Protein AF-0000000072295426 (afdb_homodimer)

Organism: Botryotinia fuckeliana (strain B05.10) (NCBI:txid332648)

Structure (mmCIF, N/CA/C/O backbone):
data_AF-0000000072295426-model_v1
#
loop_
_entity.id
_entity.type
_entity.pdbx_description
1 polymer 'Rna-metabolising metallo-beta-lactamase protein'
#
loop_
_atom_site.group_PDB
_atom_site.id
_atom_site.type_symbol
_atom_site.label_atom_id
_atom_site.label_alt_id
_atom_site.label_comp_id
_atom_site.label_asym_id
_atom_site.label_entity_id
_atom_site.label_seq_id
_atom_site.pdbx_PDB_ins_code
_atom_site.Cartn_x
_atom_site.Cartn_y
_atom_site.Cartn_z
_atom_site.occupancy
_atom_site.B_iso_or_equiv
_atom_site.auth_seq_id
_atom_site.auth_comp_id
_atom_site.auth_asym_id
_atom_site.auth_atom_id
_atom_site.pdbx_PDB_model_num
ATOM 1 N N . MET A 1 1 ? -19.328 22.375 53.656 1 20.19 1 MET A N 1
ATOM 2 C CA . MET A 1 1 ? -20.25 22.312 52.531 1 20.19 1 MET A CA 1
ATOM 3 C C . MET A 1 1 ? -19.656 21.5 51.375 1 20.19 1 MET A C 1
ATOM 5 O O . MET A 1 1 ? -18.609 21.875 50.812 1 20.19 1 MET A O 1
ATOM 9 N N . ALA A 1 2 ? -19.75 20.25 51.375 1 24.17 2 ALA A N 1
ATOM 10 C CA . ALA A 1 2 ? -18.891 19.297 50.719 1 24.17 2 ALA A CA 1
ATOM 11 C C . ALA A 1 2 ? -19.047 19.391 49.188 1 24.17 2 ALA A C 1
ATOM 13 O O . ALA A 1 2 ? -20.172 19.453 48.688 1 24.17 2 ALA A O 1
ATOM 14 N N . GLY A 1 3 ? -18.281 20.031 48.562 1 25.38 3 GLY A N 1
ATOM 15 C CA . GLY A 1 3 ? -18.375 20.531 47.188 1 25.38 3 GLY A CA 1
ATOM 16 C C . GLY A 1 3 ? -18.688 19.438 46.188 1 25.38 3 GLY A C 1
ATOM 17 O O . GLY A 1 3 ? -18.312 18.281 46.375 1 25.38 3 GLY A O 1
ATOM 18 N N . VAL A 1 4 ? -19.906 19.406 45.562 1 31.36 4 VAL A N 1
ATOM 19 C CA . VAL A 1 4 ? -20.531 18.5 44.594 1 31.36 4 VAL A CA 1
ATOM 20 C C . VAL A 1 4 ? -19.531 18.125 43.5 1 31.36 4 VAL A C 1
ATOM 22 O O . VAL A 1 4 ? -18.875 19 42.938 1 31.36 4 VAL A O 1
ATOM 25 N N . PRO A 1 5 ? -18.953 17 43.562 1 29.91 5 PRO A N 1
ATOM 26 C CA . PRO A 1 5 ? -17.844 16.609 42.719 1 29.91 5 PRO A CA 1
ATOM 27 C C . PRO A 1 5 ? -18.125 16.859 41.219 1 29.91 5 PRO A C 1
ATOM 29 O O . PRO A 1 5 ? -19.266 16.672 40.781 1 29.91 5 PRO A O 1
ATOM 32 N N . PHE A 1 6 ? -17.844 18.062 40.688 1 27.81 6 PHE A N 1
ATOM 33 C CA . PHE A 1 6 ? -18.062 18.578 39.344 1 27.81 6 PHE A CA 1
ATOM 34 C C . PHE A 1 6 ? -17.266 17.766 38.312 1 27.81 6 PHE A C 1
ATOM 36 O O . PHE A 1 6 ? -16.047 17.594 38.438 1 27.81 6 PHE A O 1
ATOM 43 N N . ASN A 1 7 ? -17.719 16.672 37.906 1 28.7 7 ASN A N 1
ATOM 44 C CA . ASN A 1 7 ? -17.016 15.977 36.812 1 28.7 7 ASN A CA 1
ATOM 45 C C . ASN A 1 7 ? -16.969 16.828 35.531 1 28.7 7 ASN A C 1
ATOM 47 O O . ASN A 1 7 ? -18 17.344 35.094 1 28.7 7 ASN A O 1
ATOM 51 N N . SER A 1 8 ? -15.961 17.594 35.312 1 30.64 8 SER A N 1
ATOM 52 C CA . SER A 1 8 ? -15.82 18.688 34.344 1 30.64 8 SER A CA 1
ATOM 53 C C . SER A 1 8 ? -16.469 18.328 33 1 30.64 8 SER A C 1
ATOM 55 O O . SER A 1 8 ? -16.859 19.219 32.25 1 30.64 8 SER A O 1
ATOM 57 N N . TYR A 1 9 ? -16.016 17.125 32.531 1 29.06 9 TYR A N 1
ATOM 58 C CA . TYR A 1 9 ? -16.438 17.016 31.141 1 29.06 9 TYR A CA 1
ATOM 59 C C . TYR A 1 9 ? -17.938 16.828 31.047 1 29.06 9 TYR A C 1
ATOM 61 O O . TYR A 1 9 ? -18.562 17.203 30.047 1 29.06 9 TYR A O 1
ATOM 69 N N . HIS A 1 10 ? -18.453 15.719 31.906 1 29.17 10 HIS A N 1
ATOM 70 C CA . HIS A 1 10 ? -19.859 15.367 31.891 1 29.17 10 HIS A CA 1
ATOM 71 C C . HIS A 1 10 ? -20.672 16.25 32.812 1 29.17 10 HIS A C 1
ATOM 73 O O . HIS A 1 10 ? -20.156 16.719 33.844 1 29.17 10 HIS A O 1
ATOM 79 N N . GLY A 1 11 ? -21.234 17.156 32.469 1 29.47 11 GLY A N 1
ATOM 80 C CA . GLY A 1 11 ? -22.156 17.953 33.25 1 29.47 11 GLY A CA 1
ATOM 81 C C . GLY A 1 11 ? -22.781 17.188 34.406 1 29.47 11 GLY A C 1
ATOM 82 O O . GLY A 1 11 ? -22.469 16.016 34.594 1 29.47 11 GLY A O 1
ATOM 83 N N . PRO A 1 12 ? -23.531 17.688 35.344 1 27.86 12 PRO A N 1
ATOM 84 C CA . PRO A 1 12 ? -24.141 17.078 36.5 1 27.86 12 PRO A CA 1
ATOM 85 C C . PRO A 1 12 ? -25.031 15.883 36.156 1 27.86 12 PRO A C 1
ATOM 87 O O . PRO A 1 12 ? -25.875 15.977 35.25 1 27.86 12 PRO A O 1
ATOM 90 N N . ASP A 1 13 ? -24.562 14.617 36.031 1 26.81 13 ASP A N 1
ATOM 91 C CA . ASP A 1 13 ? -25.266 13.383 35.719 1 26.81 13 ASP A CA 1
ATOM 92 C C . ASP A 1 13 ? -26.5 13.203 36.594 1 26.81 13 ASP A C 1
ATOM 94 O O . ASP A 1 13 ? -26.391 12.734 37.719 1 26.81 13 ASP A O 1
ATOM 98 N N . SER A 1 14 ? -27.391 14.07 36.719 1 29.09 14 SER A N 1
ATOM 99 C CA . SER A 1 14 ? -28.516 13.906 37.625 1 29.09 14 SER A CA 1
ATOM 100 C C . SER A 1 14 ? -29.281 12.617 37.312 1 29.09 14 SER A C 1
ATOM 102 O O . SER A 1 14 ? -30.406 12.43 37.781 1 29.09 14 SER A O 1
ATOM 104 N N . GLY A 1 15 ? -29.094 11.922 36.188 1 30.8 15 GLY A N 1
ATOM 105 C CA . GLY A 1 15 ? -30.266 11.086 35.969 1 30.8 15 GLY A CA 1
ATOM 106 C C . GLY A 1 15 ? -30.359 9.922 36.938 1 30.8 15 GLY A C 1
ATOM 107 O O . GLY A 1 15 ? -29.422 9.641 37.656 1 30.8 15 GLY A O 1
ATOM 108 N N . PRO A 1 16 ? -31.516 9.305 37.312 1 25.97 16 PRO A N 1
ATOM 109 C CA . PRO A 1 16 ? -31.828 8.359 38.375 1 25.97 16 PRO A CA 1
ATOM 110 C C . PRO A 1 16 ? -30.969 7.094 38.344 1 25.97 16 PRO A C 1
ATOM 112 O O . PRO A 1 16 ? -30.422 6.766 37.281 1 25.97 16 PRO A O 1
ATOM 115 N N . LEU A 1 17 ? -30.484 6.621 39.438 1 28.27 17 LEU A N 1
ATOM 116 C CA . LEU A 1 17 ? -29.594 5.488 39.719 1 28.27 17 LEU A CA 1
ATOM 117 C C . LEU A 1 17 ? -30.156 4.207 39.125 1 28.27 17 LEU A C 1
ATOM 119 O O . LEU A 1 17 ? -31.359 3.965 39.188 1 28.27 17 LEU A O 1
ATOM 123 N N . PRO A 1 18 ? -29.641 3.641 38.062 1 25.14 18 PRO A N 1
ATOM 124 C CA . PRO A 1 18 ? -30.359 2.453 37.594 1 25.14 18 PRO A CA 1
ATOM 125 C C . PRO A 1 18 ? -30.547 1.413 38.688 1 25.14 18 PRO A C 1
ATOM 127 O O . PRO A 1 18 ? -29.734 1.346 39.625 1 25.14 18 PRO A O 1
ATOM 130 N N . PRO A 1 19 ? -31.609 0.713 38.938 1 22.45 19 PRO A N 1
ATOM 131 C CA . PRO A 1 19 ? -32 -0.078 40.094 1 22.45 19 PRO A CA 1
ATOM 132 C C . PRO A 1 19 ? -30.953 -1.106 40.5 1 22.45 19 PRO A C 1
ATOM 134 O O . PRO A 1 19 ? -30.562 -1.168 41.688 1 22.45 19 PRO A O 1
ATOM 137 N N . GLY A 1 20 ? -30.984 -2.307 39.906 1 22.02 20 GLY A N 1
ATOM 138 C CA . GLY A 1 20 ? -30.828 -3.619 40.5 1 22.02 20 GLY A CA 1
ATOM 139 C C . GLY A 1 20 ? -29.375 -4.016 40.75 1 22.02 20 GLY A C 1
ATOM 140 O O . GLY A 1 20 ? -28.844 -4.871 40.031 1 22.02 20 GLY A O 1
ATOM 141 N N . VAL A 1 21 ? -28.484 -3.18 41.031 1 24.66 21 VAL A N 1
ATOM 142 C CA . VAL A 1 21 ? -27.125 -3.717 41.062 1 24.66 21 VAL A CA 1
ATOM 143 C C . VAL A 1 21 ? -26.953 -4.609 42.281 1 24.66 21 VAL A C 1
ATOM 145 O O . VAL A 1 21 ? -26.547 -4.141 43.344 1 24.66 21 VAL A O 1
ATOM 148 N N . GLY A 1 22 ? -27.953 -5.465 42.531 1 21.19 22 GLY A N 1
ATOM 149 C CA . GLY A 1 22 ? -27.734 -6.137 43.812 1 21.19 22 GLY A CA 1
ATOM 150 C C . GLY A 1 22 ? -26.469 -6.977 43.844 1 21.19 22 GLY A C 1
ATOM 151 O O . GLY A 1 22 ? -26.219 -7.738 42.906 1 21.19 22 GLY A O 1
ATOM 152 N N . MET A 1 23 ? -25.484 -6.578 44.5 1 22.62 23 MET A N 1
ATOM 153 C CA . MET A 1 23 ? -24.172 -7.184 44.688 1 22.62 23 MET A CA 1
ATOM 154 C C . MET A 1 23 ? -24.297 -8.484 45.5 1 22.62 23 MET A C 1
ATOM 156 O O . MET A 1 23 ? -24.391 -8.469 46.719 1 22.62 23 MET A O 1
ATOM 160 N N . ALA A 1 24 ? -25.078 -9.547 45.219 1 19.69 24 ALA A N 1
ATOM 161 C CA . ALA A 1 24 ? -25.109 -10.57 46.281 1 19.69 24 ALA A CA 1
ATOM 162 C C . ALA A 1 24 ? -23.75 -11.234 46.438 1 19.69 24 ALA A C 1
ATOM 164 O O . ALA A 1 24 ? -23.156 -11.695 45.438 1 19.69 24 ALA A O 1
ATOM 165 N N . PHE A 1 25 ? -22.906 -10.859 47.375 1 21.92 25 PHE A N 1
ATOM 166 C CA . PHE A 1 25 ? -21.609 -11.352 47.812 1 21.92 25 PHE A CA 1
ATOM 167 C C . PHE A 1 25 ? -21.703 -12.797 48.312 1 21.92 25 PHE A C 1
ATOM 169 O O . PHE A 1 25 ? -21.922 -13.047 49.5 1 21.92 25 PHE A O 1
ATOM 176 N N . PRO A 1 26 ? -22.344 -13.805 47.625 1 19.75 26 PRO A N 1
ATOM 177 C CA . PRO A 1 26 ? -22.484 -14.961 48.5 1 19.75 26 PRO A CA 1
ATOM 178 C C . PRO A 1 26 ? -21.141 -15.531 48.938 1 19.75 26 PRO A C 1
ATOM 180 O O . PRO A 1 26 ? -20.125 -15.32 48.281 1 19.75 26 PRO A O 1
ATOM 183 N N . GLY A 1 27 ? -20.922 -16.188 50.188 1 21.28 27 GLY A N 1
ATOM 184 C CA . GLY A 1 27 ? -20.047 -16.781 51.188 1 21.28 27 GLY A CA 1
ATOM 185 C C . GLY A 1 27 ? -19.312 -18 50.656 1 21.28 27 GLY A C 1
ATOM 186 O O . GLY A 1 27 ? -18.562 -18.641 51.406 1 21.28 27 GLY A O 1
ATOM 187 N N . SER A 1 28 ? -19.531 -18.766 49.469 1 21.31 28 SER A N 1
ATOM 188 C CA . SER A 1 28 ? -19.484 -20.219 49.688 1 21.31 28 SER A CA 1
ATOM 189 C C . SER A 1 28 ? -18.047 -20.703 49.875 1 21.31 28 SER A C 1
ATOM 191 O O . SER A 1 28 ? -17.125 -20.109 49.312 1 21.31 28 SER A O 1
ATOM 193 N N . PRO A 1 29 ? -17.734 -21.812 50.719 1 20.64 29 PRO A N 1
ATOM 194 C CA . PRO A 1 29 ? -16.672 -22.562 51.406 1 20.64 29 PRO A CA 1
ATOM 195 C C . PRO A 1 29 ? -15.758 -23.312 50.438 1 20.64 29 PRO A C 1
ATOM 197 O O . PRO A 1 29 ? -14.945 -24.141 50.875 1 20.64 29 PRO A O 1
ATOM 200 N N . PHE A 1 30 ? -15.633 -23.062 49.062 1 21.58 30 PHE A N 1
ATOM 201 C CA . PHE A 1 30 ? -15.281 -24.25 48.281 1 21.58 30 PHE A CA 1
ATOM 202 C C . PHE A 1 30 ? -13.898 -24.75 48.688 1 21.58 30 PHE A C 1
ATOM 204 O O . PHE A 1 30 ? -12.953 -23.969 48.781 1 21.58 30 PHE A O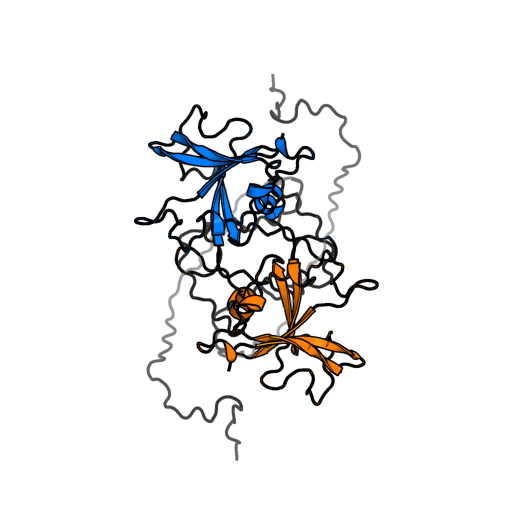 1
ATOM 211 N N . PRO A 1 31 ? -13.758 -25.953 49.219 1 21.09 31 PRO A N 1
ATOM 212 C CA . PRO A 1 31 ? -12.633 -26.688 49.812 1 21.09 31 PRO A CA 1
ATOM 213 C C . PRO A 1 31 ? -11.531 -26.984 48.812 1 21.09 31 PRO A C 1
ATOM 215 O O . PRO A 1 31 ? -11.766 -27.656 47.781 1 21.09 31 PRO A O 1
ATOM 218 N N . MET A 1 32 ? -10.812 -26.047 48.219 1 19.94 32 MET A N 1
ATOM 219 C CA . MET A 1 32 ? -9.867 -26.328 47.156 1 19.94 32 MET A CA 1
ATOM 220 C C . MET A 1 32 ? -8.828 -27.359 47.594 1 19.94 32 MET A C 1
ATOM 222 O O . MET A 1 32 ? -7.91 -27.031 48.344 1 19.94 32 MET A O 1
ATOM 226 N N . GLY A 1 33 ? -9.188 -28.5 47.938 1 20.48 33 GLY A N 1
ATOM 227 C CA . GLY A 1 33 ? -8.25 -29.516 48.406 1 20.48 33 GLY A CA 1
ATOM 228 C C . GLY A 1 33 ? -7.242 -29.922 47.375 1 20.48 33 GLY A C 1
ATOM 229 O O . GLY A 1 33 ? -7.605 -30.516 46.344 1 20.48 33 GLY A O 1
ATOM 230 N N . TYR A 1 34 ? -6.418 -29.078 46.875 1 18.28 34 TYR A N 1
ATOM 231 C CA . TYR A 1 34 ? -5.426 -29.5 45.906 1 18.28 34 TYR A CA 1
ATOM 232 C C . TYR A 1 34 ? -4.531 -30.594 46.438 1 18.28 34 TYR A C 1
ATOM 234 O O . TYR A 1 34 ? -3.844 -30.406 47.469 1 18.28 34 TYR A O 1
ATOM 242 N N . ALA A 1 35 ? -4.922 -31.797 46.281 1 18.92 35 ALA A N 1
ATOM 243 C CA . ALA A 1 35 ? -4.211 -33 46.719 1 18.92 35 ALA A CA 1
ATOM 244 C C . ALA A 1 35 ? -2.852 -33.094 46.031 1 18.92 35 ALA A C 1
ATOM 246 O O . ALA A 1 35 ? -2.703 -32.719 44.875 1 18.92 35 ALA A O 1
ATOM 247 N N . GLN A 1 36 ? -1.695 -33.344 46.656 1 20.56 36 GLN A N 1
ATOM 248 C CA . GLN A 1 36 ? -0.247 -33.5 46.562 1 20.56 36 GLN A CA 1
ATOM 249 C C . GLN A 1 36 ? 0.131 -34.656 45.625 1 20.56 36 GLN A C 1
ATOM 251 O O . GLN A 1 36 ? 0.217 -35.812 46.031 1 20.56 36 GLN A O 1
ATOM 256 N N . SER A 1 37 ? -0.359 -34.656 44.312 1 20 37 SER A N 1
ATOM 257 C CA . SER A 1 37 ? 0.033 -36 43.875 1 20 37 SER A CA 1
ATOM 258 C C . SER A 1 37 ? 1.548 -36.156 43.906 1 20 37 SER A C 1
ATOM 260 O O . SER A 1 37 ? 2.291 -35.188 43.75 1 20 37 SER A O 1
ATOM 262 N N . SER A 1 38 ? 2.236 -37.25 44.219 1 19.69 38 SER A N 1
ATOM 263 C CA . SER A 1 38 ? 3.484 -37.906 44.625 1 19.69 38 SER A CA 1
ATOM 264 C C . SER A 1 38 ? 4.488 -37.906 43.469 1 19.69 38 SER A C 1
ATOM 266 O O . SER A 1 38 ? 5.695 -38.031 43.688 1 19.69 38 SER A O 1
ATOM 268 N N . TYR A 1 39 ? 4 -38.188 42.156 1 20.19 39 TYR A N 1
ATOM 269 C CA . TYR A 1 39 ? 4.852 -39.125 41.469 1 20.19 39 TYR A CA 1
ATOM 270 C C . TYR A 1 39 ? 6.191 -38.5 41.094 1 20.19 39 TYR A C 1
ATOM 272 O O . TYR A 1 39 ? 6.32 -37.281 41.062 1 20.19 39 TYR A O 1
ATOM 280 N N . GLY A 1 40 ? 7.238 -39.281 40.625 1 20.31 40 GLY A N 1
ATOM 281 C CA . GLY A 1 40 ? 8.664 -39.469 40.406 1 20.31 40 GLY A CA 1
ATOM 282 C C . GLY A 1 40 ? 9.219 -38.625 39.281 1 20.31 40 GLY A C 1
ATOM 283 O O . GLY A 1 40 ? 8.617 -38.531 38.188 1 20.31 40 GLY A O 1
ATOM 284 N N . TYR A 1 41 ? 9.938 -37.5 39.469 1 21 41 TYR A N 1
ATOM 285 C CA . TYR A 1 41 ? 10.375 -36.312 38.75 1 21 41 TYR A CA 1
ATOM 286 C C . TYR A 1 41 ? 11.406 -36.656 37.688 1 21 41 TYR A C 1
ATOM 288 O O . TYR A 1 41 ? 12.562 -36.969 38 1 21 41 TYR A O 1
ATOM 296 N N . PRO A 1 42 ? 10.906 -37.5 36.688 1 20.44 42 PRO A N 1
ATOM 297 C CA . PRO A 1 42 ? 12.008 -37.969 35.844 1 20.44 42 PRO A CA 1
ATOM 298 C C . PRO A 1 42 ? 12.836 -36.844 35.25 1 20.44 42 PRO A C 1
ATOM 300 O O . PRO A 1 42 ? 12.336 -35.719 35.125 1 20.44 42 PRO A O 1
ATOM 303 N N . ASP A 1 43 ? 14.164 -36.906 35.062 1 21.11 43 ASP A N 1
ATOM 304 C CA . ASP A 1 43 ? 15.336 -36.094 34.75 1 21.11 43 ASP A CA 1
ATOM 305 C C . ASP A 1 43 ? 15.219 -35.469 33.375 1 21.11 43 ASP A C 1
ATOM 307 O O . ASP A 1 43 ? 15.383 -36.125 32.375 1 21.11 43 ASP A O 1
ATOM 311 N N . PHE A 1 44 ? 14.078 -34.812 33.031 1 19.5 44 PHE A N 1
ATOM 312 C CA . PHE A 1 44 ? 13.812 -34.406 31.656 1 19.5 44 PHE A CA 1
ATOM 313 C C . PHE A 1 44 ? 14.883 -33.469 31.141 1 19.5 44 PHE A C 1
ATOM 315 O O . PHE A 1 44 ? 15.031 -32.344 31.641 1 19.5 44 PHE A O 1
ATOM 322 N N . TYR A 1 45 ? 15.922 -33.906 30.469 1 20.19 45 TYR A N 1
ATOM 323 C CA . TYR A 1 45 ? 17.203 -33.469 29.906 1 20.19 45 TYR A CA 1
ATOM 324 C C . TYR A 1 45 ? 17.031 -32.188 29.109 1 20.19 45 TYR A C 1
ATOM 326 O O . TYR A 1 45 ? 15.914 -31.812 28.75 1 20.19 45 TYR A O 1
ATOM 334 N N . SER A 1 46 ? 18.156 -31.594 28.297 1 21.19 46 SER A N 1
ATOM 335 C CA . SER A 1 46 ? 18.969 -30.453 27.891 1 21.19 46 SER A CA 1
ATOM 336 C C . SER A 1 46 ? 18.391 -29.781 26.656 1 21.19 46 SER A C 1
ATOM 338 O O . SER A 1 46 ? 18.875 -29.984 25.547 1 21.19 46 SER A O 1
ATOM 340 N N . ALA A 1 47 ? 17.172 -29.891 26.297 1 22.36 47 ALA A N 1
ATOM 341 C CA . ALA A 1 47 ? 16.875 -29.547 24.906 1 22.36 47 ALA A CA 1
ATOM 342 C C . ALA A 1 47 ? 17.141 -28.078 24.625 1 22.36 47 ALA A C 1
ATOM 344 O O . ALA A 1 47 ? 16.922 -27.219 25.484 1 22.36 47 ALA A O 1
ATOM 345 N N . GLY A 1 48 ? 17.891 -27.75 23.578 1 22.08 48 GLY A N 1
ATOM 346 C CA . GLY A 1 48 ? 18.516 -26.562 22.984 1 22.08 48 GLY A CA 1
ATOM 347 C C . GLY A 1 48 ? 17.547 -25.422 22.781 1 22.08 48 GLY A C 1
ATOM 348 O O . GLY A 1 48 ? 16.422 -25.609 22.297 1 22.08 48 GLY A O 1
ATOM 349 N N . TYR A 1 49 ? 17.5 -24.406 23.641 1 23.83 49 TYR A N 1
ATOM 350 C CA . TYR A 1 49 ? 16.703 -23.188 23.734 1 23.83 49 TYR A CA 1
ATOM 351 C C . TYR A 1 49 ? 16.781 -22.391 22.438 1 23.83 49 TYR A C 1
ATOM 353 O O . TYR A 1 49 ? 17.797 -21.719 22.188 1 23.83 49 TYR A O 1
ATOM 361 N N . GLY A 1 50 ? 16.5 -23 21.297 1 23.92 50 GLY A N 1
ATOM 362 C CA . GLY A 1 50 ? 16.469 -22.234 20.062 1 23.92 50 GLY A CA 1
ATOM 363 C C . GLY A 1 50 ? 15.773 -20.891 20.203 1 23.92 50 GLY A C 1
ATOM 364 O O . GLY A 1 50 ? 14.961 -20.703 21.109 1 23.92 50 GLY A O 1
ATOM 365 N N . GLN A 1 51 ? 16.469 -19.859 19.719 1 25.06 51 GLN A N 1
ATOM 366 C CA . GLN A 1 51 ? 16.125 -18.438 19.844 1 25.06 51 GLN A CA 1
ATOM 367 C C . GLN A 1 51 ? 14.641 -18.203 19.547 1 25.06 51 GLN A C 1
ATOM 369 O O . GLN A 1 51 ? 14.102 -18.766 18.594 1 25.06 51 GLN A O 1
ATOM 374 N N . PRO A 1 52 ? 13.859 -17.766 20.547 1 25.64 52 PRO A N 1
ATOM 375 C CA . PRO A 1 52 ? 12.406 -17.609 20.406 1 25.64 52 PRO A CA 1
ATOM 376 C C . PRO A 1 52 ? 12.016 -16.75 19.219 1 25.64 52 PRO A C 1
ATOM 378 O O . PRO A 1 52 ? 12.43 -15.586 19.125 1 25.64 52 PRO A O 1
ATOM 381 N N . GLY A 1 53 ? 12.172 -17.203 18.016 1 25.12 53 GLY A N 1
ATOM 382 C CA . GLY A 1 53 ? 11.539 -16.547 16.875 1 25.12 53 GLY A CA 1
ATOM 383 C C . GLY A 1 53 ? 10.203 -15.914 17.219 1 25.12 53 GLY A C 1
ATOM 384 O O . GLY A 1 53 ? 9.391 -16.516 17.922 1 25.12 53 GLY A O 1
ATOM 385 N N . PHE A 1 54 ? 10.273 -14.641 17.422 1 24.7 54 PHE A N 1
ATOM 386 C CA . PHE A 1 54 ? 8.984 -14.023 17.703 1 24.7 54 PHE A CA 1
ATOM 387 C C . PHE A 1 54 ? 7.891 -14.586 16.812 1 24.7 54 PHE A C 1
ATOM 389 O O . PHE A 1 54 ? 7.711 -14.125 15.68 1 24.7 54 PHE A O 1
ATOM 396 N N . ALA A 1 55 ? 7.793 -15.812 16.703 1 25.25 55 ALA A N 1
ATOM 397 C CA . ALA A 1 55 ? 6.539 -16.406 16.25 1 25.25 55 ALA A CA 1
ATOM 398 C C . ALA A 1 55 ? 5.348 -15.812 16.984 1 25.25 55 ALA A C 1
ATOM 400 O O . ALA A 1 55 ? 5.254 -15.93 18.219 1 25.25 55 ALA A O 1
ATOM 401 N N . ALA A 1 56 ? 4.871 -14.656 16.547 1 25.59 56 ALA A N 1
ATOM 402 C CA . ALA A 1 56 ? 3.588 -14.422 17.219 1 25.59 56 ALA A CA 1
ATOM 403 C C . ALA A 1 56 ? 2.898 -15.742 17.547 1 25.59 56 ALA A C 1
ATOM 405 O O . ALA A 1 56 ? 3.051 -16.734 16.828 1 25.59 56 ALA A O 1
ATOM 406 N N . PRO A 1 57 ? 2.697 -16.094 18.703 1 26.56 57 PRO A N 1
ATOM 407 C CA . PRO A 1 57 ? 1.918 -17.328 18.859 1 26.56 57 PRO A CA 1
ATOM 408 C C . PRO A 1 57 ? 0.891 -17.516 17.75 1 26.56 57 PRO A C 1
ATOM 410 O O . PRO A 1 57 ? 0.418 -16.547 17.172 1 26.56 57 PRO A O 1
ATOM 413 N N . PRO A 1 58 ? 0.944 -18.641 17.016 1 27.31 58 PRO A N 1
ATOM 414 C CA . PRO A 1 58 ? -0.183 -18.938 16.141 1 27.31 58 PRO A CA 1
ATOM 415 C C . PRO A 1 58 ? -1.533 -18.609 16.766 1 27.31 58 PRO A C 1
ATOM 417 O O . PRO A 1 58 ? -2.064 -19.391 17.562 1 27.31 58 PRO A O 1
ATOM 420 N N . TYR A 1 59 ? -1.74 -17.516 17.406 1 27.34 59 TYR A N 1
ATOM 421 C CA . TYR A 1 59 ? -3.16 -17.516 17.734 1 27.34 59 TYR A CA 1
ATOM 422 C C . TYR A 1 59 ? -3.98 -18.109 16.594 1 27.34 59 TYR A C 1
ATOM 424 O O . TYR A 1 59 ? -3.729 -17.828 15.43 1 27.34 59 TYR A O 1
ATOM 432 N N . PRO A 1 60 ? -4.387 -19.328 16.766 1 27.14 60 PRO A N 1
ATOM 433 C CA . PRO A 1 60 ? -5.309 -19.875 15.773 1 27.14 60 PRO A CA 1
ATOM 434 C C . PRO A 1 60 ? -6.266 -18.828 15.211 1 27.14 60 PRO A C 1
ATOM 436 O O . PRO A 1 60 ? -6.973 -18.172 15.977 1 27.14 60 PRO A O 1
ATOM 439 N N . PHE A 1 61 ? -5.895 -18 14.328 1 28.53 61 PHE A N 1
ATOM 440 C CA . PHE A 1 61 ? -6.867 -17.188 13.609 1 28.53 61 PHE A CA 1
ATOM 441 C C . PHE A 1 61 ? -8.133 -17.984 13.32 1 28.53 61 PHE A C 1
ATOM 443 O O . PHE A 1 61 ? -8.219 -18.688 12.305 1 28.53 61 PHE A O 1
ATOM 450 N N . SER A 1 62 ? -8.633 -18.766 14.258 1 28.44 62 SER A N 1
ATOM 451 C CA . SER A 1 62 ? -9.938 -19.391 14.047 1 28.44 62 SER A CA 1
ATOM 452 C C . SER A 1 62 ? -10.859 -18.484 13.234 1 28.44 62 SER A C 1
ATOM 454 O O . SER A 1 62 ? -10.461 -17.391 12.828 1 28.44 62 SER A O 1
ATOM 456 N N . SER A 1 63 ? -12.266 -18.516 13.695 1 28.5 63 SER A N 1
ATOM 457 C CA . SER A 1 63 ? -13.414 -17.875 13.062 1 28.5 63 SER A CA 1
ATOM 458 C C . SER A 1 63 ? -13.25 -16.344 13.031 1 28.5 63 SER A C 1
ATOM 460 O O . SER A 1 63 ? -13.117 -15.719 14.078 1 28.5 63 SER A O 1
ATOM 462 N N . THR A 1 64 ? -12.508 -15.891 12.133 1 32.97 64 THR A N 1
ATOM 463 C CA . THR A 1 64 ? -12.438 -14.438 11.984 1 32.97 64 THR A CA 1
ATOM 464 C C . THR A 1 64 ? -13.789 -13.805 12.281 1 32.97 64 THR A C 1
ATOM 466 O O . THR A 1 64 ? -14.742 -13.984 11.523 1 32.97 64 THR A O 1
ATOM 469 N N . HIS A 1 65 ? -14.305 -13.945 13.438 1 31.97 65 HIS A N 1
ATOM 470 C CA . HIS A 1 65 ? -15.453 -13.078 13.695 1 31.97 65 HIS A CA 1
ATOM 471 C C . HIS A 1 65 ? -15.195 -11.656 13.203 1 31.97 65 HIS A C 1
ATOM 473 O O . HIS A 1 65 ? -14.062 -11.18 13.242 1 31.97 65 HIS A O 1
ATOM 479 N N . PRO A 1 66 ? -16.047 -11.227 12.352 1 35.25 66 PRO A N 1
ATOM 480 C CA . PRO A 1 66 ? -15.93 -9.805 12.008 1 35.25 66 PRO A CA 1
ATOM 481 C C . PRO A 1 66 ? -15.484 -8.938 13.18 1 35.25 66 PRO A C 1
ATOM 483 O O . PRO A 1 66 ? -16.094 -8.992 14.258 1 35.25 66 PRO A O 1
ATOM 486 N N . ALA A 1 67 ? -14.219 -8.938 13.398 1 37.06 67 ALA A N 1
ATOM 487 C CA . ALA A 1 67 ? -13.883 -8.031 14.5 1 37.06 67 ALA A CA 1
ATOM 488 C C . ALA A 1 67 ? -14.641 -6.707 14.367 1 37.06 67 ALA A C 1
ATOM 490 O O . ALA A 1 67 ? -14.852 -6.215 13.258 1 37.06 67 ALA A O 1
ATOM 491 N N . PRO A 1 68 ? -15.367 -6.293 15.406 1 37.34 68 PRO A N 1
ATOM 492 C CA . PRO A 1 68 ? -16.016 -4.984 15.367 1 37.34 68 PRO A CA 1
ATOM 493 C C . PRO A 1 68 ? -15.102 -3.877 14.867 1 37.34 68 PRO A C 1
ATOM 495 O O . PRO A 1 68 ? -13.875 -3.975 15 1 37.34 68 PRO A O 1
ATOM 498 N N . PRO A 1 69 ? -15.492 -3.115 13.906 1 37.88 69 PRO A N 1
ATOM 499 C CA . PRO A 1 69 ? -14.703 -1.967 13.453 1 37.88 69 PRO A CA 1
ATOM 500 C C . PRO A 1 69 ? -13.953 -1.28 14.594 1 37.88 69 PRO A C 1
ATOM 502 O O . PRO A 1 69 ? -14.508 -1.096 15.68 1 37.88 69 PRO A O 1
ATOM 505 N N . SER A 1 70 ? -12.781 -1.617 14.82 1 40.25 70 SER A N 1
ATOM 506 C CA . SER A 1 70 ? -12.047 -0.829 15.805 1 40.25 70 SER A CA 1
ATOM 507 C C . SER A 1 70 ? -12.414 0.648 15.719 1 40.25 70 SER A C 1
ATOM 509 O O . SER A 1 70 ? -12.477 1.216 14.625 1 40.25 70 SER A O 1
ATOM 511 N N . ALA A 1 71 ? -13.094 1.182 16.594 1 40.66 71 ALA A N 1
ATOM 512 C CA . ALA A 1 71 ? -13.469 2.59 16.703 1 40.66 71 ALA A CA 1
ATOM 513 C C . ALA A 1 71 ? -12.242 3.492 16.562 1 40.66 71 ALA A C 1
ATOM 515 O O . ALA A 1 71 ? -11.562 3.783 17.547 1 40.66 71 ALA A O 1
ATOM 516 N N . ASP A 1 72 ? -11.344 3.266 15.555 1 48.31 72 ASP A N 1
ATOM 517 C CA . ASP A 1 72 ? -10.305 4.285 15.43 1 48.31 72 ASP A CA 1
ATOM 518 C C . ASP A 1 72 ? -10.914 5.688 15.461 1 48.31 72 ASP A C 1
ATOM 520 O O . ASP A 1 72 ? -11.688 6.059 14.586 1 48.31 72 ASP A O 1
ATOM 524 N N . LYS A 1 73 ? -11.094 6.266 16.516 1 54.84 73 LYS A N 1
ATOM 525 C CA . LYS A 1 73 ? -11.609 7.609 16.75 1 54.84 73 LYS A CA 1
ATOM 526 C C . LYS A 1 73 ? -10.734 8.664 16.094 1 54.84 73 LYS A C 1
ATOM 528 O O . LYS A 1 73 ? -10.93 9.859 16.297 1 54.84 73 LYS A O 1
ATOM 533 N N . SER A 1 74 ? -9.633 8.109 15.32 1 64.62 74 SER A N 1
ATOM 534 C CA . SER A 1 74 ? -8.695 9.086 14.766 1 64.62 74 SER A CA 1
ATOM 535 C C . SER A 1 74 ? -9.305 9.828 13.586 1 64.62 74 SER A C 1
ATOM 537 O O . SER A 1 74 ? -8.812 10.883 13.188 1 64.62 74 SER A O 1
ATOM 539 N N . GLY A 1 75 ? -10.438 9.297 13.125 1 81.19 75 GLY A N 1
ATOM 540 C CA . GLY A 1 75 ? -11.016 9.906 11.938 1 81.19 75 GLY A CA 1
ATOM 541 C C . GLY A 1 75 ? -10.234 9.609 10.672 1 81.19 75 GLY A C 1
ATOM 542 O O . GLY A 1 75 ? -10.508 10.188 9.617 1 81.19 75 GLY A O 1
ATOM 543 N N . MET A 1 76 ? -9.203 8.695 10.812 1 90.06 76 MET A N 1
ATOM 544 C CA . MET A 1 76 ? -8.383 8.328 9.664 1 90.06 76 MET A CA 1
ATOM 545 C C . MET A 1 76 ? -8.602 6.871 9.281 1 90.06 76 MET A C 1
ATOM 547 O O . MET A 1 76 ? -7.902 5.984 9.781 1 90.06 76 MET A O 1
ATOM 551 N N . PRO A 1 77 ? -9.484 6.594 8.367 1 88.69 77 PRO A N 1
ATOM 552 C CA . PRO A 1 77 ? -9.836 5.211 8.031 1 88.69 77 PRO A CA 1
ATOM 553 C C . PRO A 1 77 ? -8.648 4.418 7.488 1 88.69 77 PRO A C 1
ATOM 555 O O . PRO A 1 77 ? -8.633 3.188 7.586 1 88.69 77 PRO A O 1
ATOM 558 N N . GLY A 1 78 ? -7.691 5.098 7 1 93.88 78 GLY A N 1
ATOM 559 C CA . GLY A 1 78 ? -6.57 4.457 6.328 1 93.88 78 GLY A CA 1
ATOM 560 C C . GLY A 1 78 ? -5.664 3.697 7.281 1 93.88 78 GLY A C 1
ATOM 561 O O . GLY A 1 78 ? -4.766 2.973 6.844 1 93.88 78 GLY A O 1
ATOM 562 N N . ILE A 1 79 ? -5.836 3.805 8.547 1 92.38 79 ILE A N 1
ATOM 563 C CA . ILE A 1 79 ? -5 3.076 9.492 1 92.38 79 ILE A CA 1
ATOM 564 C C . ILE A 1 79 ? -5.457 1.621 9.578 1 92.38 79 ILE A C 1
ATOM 566 O O . ILE A 1 79 ? -4.805 0.791 10.211 1 92.38 79 ILE A O 1
ATOM 570 N N . ASN A 1 80 ? -6.555 1.38 8.844 1 88.88 80 ASN A N 1
ATOM 571 C CA . ASN A 1 80 ? -7.109 0.031 8.82 1 88.88 80 ASN A CA 1
ATOM 572 C C . ASN A 1 80 ? -7.207 -0.505 7.391 1 88.88 80 ASN A C 1
ATOM 574 O O . ASN A 1 80 ? -7.355 0.267 6.441 1 88.88 80 ASN A O 1
ATOM 578 N N . VAL A 1 81 ? -7.113 -1.818 7.316 1 91.56 81 VAL A N 1
ATOM 579 C CA . VAL A 1 81 ? -7.375 -2.494 6.051 1 91.56 81 VAL A CA 1
ATOM 580 C C . VAL A 1 81 ? -8.734 -3.197 6.113 1 91.56 81 VAL A C 1
ATOM 582 O O . VAL A 1 81 ? -9.039 -3.883 7.09 1 91.56 81 VAL A O 1
ATOM 585 N N . LYS A 1 82 ? -9.523 -2.916 5.102 1 88.56 82 LYS A N 1
ATOM 586 C CA . LYS A 1 82 ? -10.812 -3.605 4.992 1 88.56 82 LYS A CA 1
ATOM 587 C C . LYS A 1 82 ? -10.672 -4.902 4.199 1 88.56 82 LYS A C 1
ATOM 589 O O . LYS A 1 82 ? -10.039 -4.926 3.145 1 88.56 82 LYS A O 1
ATOM 594 N N . ASN A 1 83 ? -11.281 -5.98 4.742 1 90.31 83 ASN A N 1
ATOM 595 C CA . ASN A 1 83 ? -11.156 -7.262 4.059 1 90.31 83 ASN A CA 1
ATOM 596 C C . ASN A 1 83 ? -12.406 -7.598 3.254 1 90.31 83 ASN A C 1
ATOM 598 O O . ASN A 1 83 ? -13.344 -6.801 3.193 1 90.31 83 ASN A O 1
ATOM 602 N N . GLN A 1 84 ? -12.383 -8.719 2.555 1 90.25 84 GLN A N 1
ATOM 603 C CA . GLN A 1 84 ? -13.422 -9.094 1.608 1 90.25 84 GLN A CA 1
ATOM 604 C C . GLN A 1 84 ? -14.727 -9.43 2.33 1 90.25 84 GLN A C 1
ATOM 606 O O . GLN A 1 84 ? -15.781 -9.531 1.702 1 90.25 84 GLN A O 1
ATOM 611 N N . PHE A 1 85 ? -14.66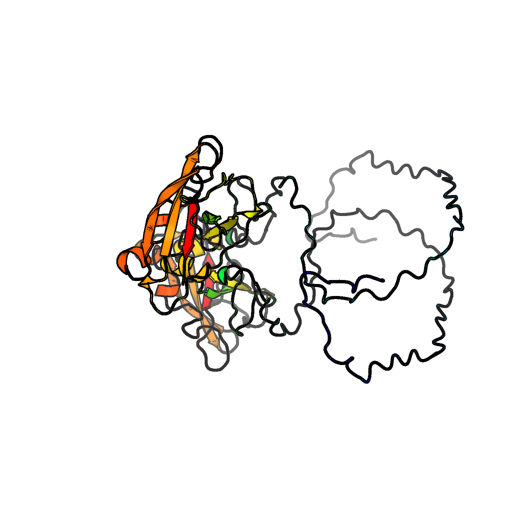4 -9.586 3.611 1 87.94 85 PHE A N 1
ATOM 612 C CA . PHE A 1 85 ? -15.859 -9.875 4.402 1 87.94 85 PHE A CA 1
ATOM 613 C C . PHE A 1 85 ? -16.406 -8.602 5.043 1 87.94 85 PHE A C 1
ATOM 615 O O . PHE A 1 8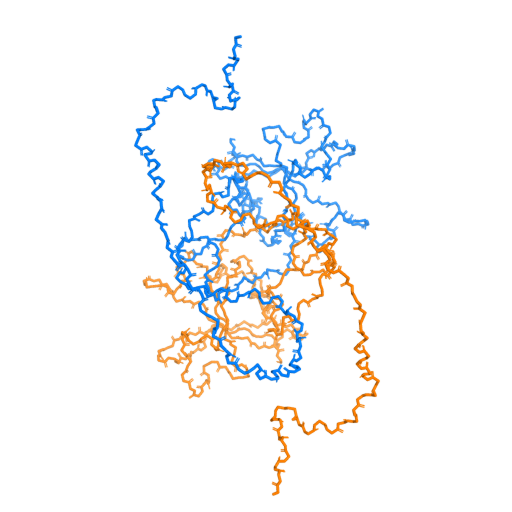5 ? -17.25 -8.672 5.941 1 87.94 85 PHE A O 1
ATOM 622 N N . ASP A 1 86 ? -15.852 -7.426 4.664 1 84.81 86 ASP A N 1
ATOM 623 C CA . ASP A 1 86 ? -16.234 -6.105 5.152 1 84.81 86 ASP A CA 1
ATOM 624 C C . ASP A 1 86 ? -15.797 -5.906 6.602 1 84.81 86 ASP A C 1
ATOM 626 O O . ASP A 1 86 ? -16.312 -5.031 7.301 1 84.81 86 ASP A O 1
ATOM 630 N N . GLY A 1 87 ? -14.883 -6.668 7.031 1 86.62 87 GLY A N 1
ATOM 631 C CA . GLY A 1 87 ? -14.25 -6.516 8.328 1 86.62 87 GLY A CA 1
ATOM 632 C C . GLY A 1 87 ? -12.914 -5.793 8.258 1 86.62 87 GLY A C 1
ATOM 633 O O . GLY A 1 87 ? -12.438 -5.465 7.172 1 86.62 87 GLY A O 1
ATOM 634 N N . ILE A 1 88 ? -12.406 -5.531 9.508 1 87 88 ILE A N 1
ATOM 635 C CA . ILE A 1 88 ? -11.117 -4.848 9.609 1 87 88 ILE A CA 1
ATOM 636 C C . ILE A 1 88 ? -10.008 -5.859 9.875 1 87 88 ILE A C 1
ATOM 638 O O . ILE A 1 88 ? -10.18 -6.777 10.688 1 87 88 ILE A O 1
ATOM 642 N N . GLY A 1 89 ? -8.852 -5.594 9.172 1 89.06 89 GLY A N 1
ATOM 643 C CA . GLY A 1 89 ? -7.707 -6.473 9.352 1 89.06 89 GLY A CA 1
ATOM 644 C C . GLY A 1 89 ? -7.633 -7.582 8.32 1 89.06 89 GLY A C 1
ATOM 645 O O . GLY A 1 89 ? -8.539 -7.727 7.496 1 89.06 89 GLY A O 1
ATOM 646 N N . LEU A 1 90 ? -6.551 -8.305 8.281 1 89.56 90 LEU A N 1
ATOM 647 C CA . LEU A 1 90 ? -6.344 -9.414 7.359 1 89.56 90 LEU A CA 1
ATOM 648 C C . LEU A 1 90 ? -6.969 -10.695 7.902 1 89.56 90 LEU A C 1
ATOM 650 O O . LEU A 1 90 ? -6.836 -11.008 9.086 1 89.56 90 LEU A O 1
ATOM 654 N N . PRO A 1 91 ? -7.715 -11.422 7.098 1 87.38 91 PRO A N 1
ATOM 655 C CA . PRO A 1 91 ? -8.18 -12.742 7.551 1 87.38 91 PRO A CA 1
ATOM 656 C C . PRO A 1 91 ? -7.027 -13.688 7.875 1 87.38 91 PRO A C 1
ATOM 658 O O . PRO A 1 91 ? -5.914 -13.508 7.375 1 87.38 91 PRO A O 1
ATOM 661 N N . PRO A 1 92 ? -7.328 -14.711 8.742 1 85.44 92 PRO A N 1
ATOM 662 C CA . PRO A 1 92 ? -6.289 -15.695 9.055 1 85.44 92 PRO A CA 1
ATOM 663 C C . PRO A 1 92 ? -5.672 -16.328 7.809 1 85.44 92 PRO A C 1
ATOM 665 O O . PRO A 1 92 ? -6.391 -16.656 6.863 1 85.44 92 PRO A O 1
ATOM 668 N N . GLY A 1 93 ? -4.324 -16.375 7.809 1 89.19 93 GLY A N 1
ATOM 669 C CA . GLY A 1 93 ? -3.609 -17.031 6.719 1 89.19 93 GLY A CA 1
ATOM 670 C C . GLY A 1 93 ? -3.146 -16.062 5.648 1 89.19 93 GLY A C 1
ATOM 671 O O . GLY A 1 93 ? -2.305 -16.406 4.812 1 89.19 93 GLY A O 1
ATOM 672 N N . TYR A 1 94 ? -3.74 -14.898 5.648 1 92.62 94 TYR A N 1
ATOM 673 C CA . TYR A 1 94 ? -3.314 -13.891 4.688 1 92.62 94 TYR A CA 1
ATOM 674 C C . TYR A 1 94 ? -2.158 -13.062 5.238 1 92.62 94 TYR A C 1
ATOM 676 O O . TYR A 1 94 ? -2.113 -12.766 6.438 1 92.62 94 TYR A O 1
ATOM 684 N N . ASN A 1 95 ? -1.232 -12.727 4.324 1 92 95 ASN A N 1
ATOM 685 C CA . ASN A 1 95 ? -0.206 -11.719 4.566 1 92 95 ASN A CA 1
ATOM 686 C C . ASN A 1 95 ? -0.449 -10.461 3.738 1 92 95 ASN A C 1
ATOM 688 O O . ASN A 1 95 ? -1.228 -10.484 2.783 1 92 95 ASN A O 1
ATOM 692 N N . TYR A 1 96 ? 0.067 -9.438 4.297 1 94.19 96 TYR A N 1
ATOM 693 C CA . TYR A 1 96 ? 0.08 -8.219 3.484 1 94.19 96 TYR A CA 1
ATOM 694 C C . TYR A 1 96 ? 1.344 -8.148 2.635 1 94.19 96 TYR A C 1
ATOM 696 O O . TYR A 1 96 ? 2.441 -8.438 3.117 1 94.19 96 TYR A O 1
ATOM 704 N N . LEU A 1 97 ? 1.258 -7.84 1.357 1 96.94 97 LEU A N 1
ATOM 705 C CA . LEU A 1 97 ? 2.412 -7.594 0.5 1 96.94 97 LEU A CA 1
ATOM 706 C C . LEU A 1 97 ? 2.658 -6.094 0.338 1 96.94 97 LEU A C 1
ATOM 708 O O . LEU A 1 97 ? 1.913 -5.414 -0.37 1 96.94 97 LEU A O 1
ATOM 712 N N . PHE A 1 98 ? 3.713 -5.641 0.899 1 96.38 98 PHE A N 1
ATOM 713 C CA . PHE A 1 98 ? 4.012 -4.215 0.887 1 96.38 98 PHE A CA 1
ATOM 714 C C . PHE A 1 98 ? 4.676 -3.811 -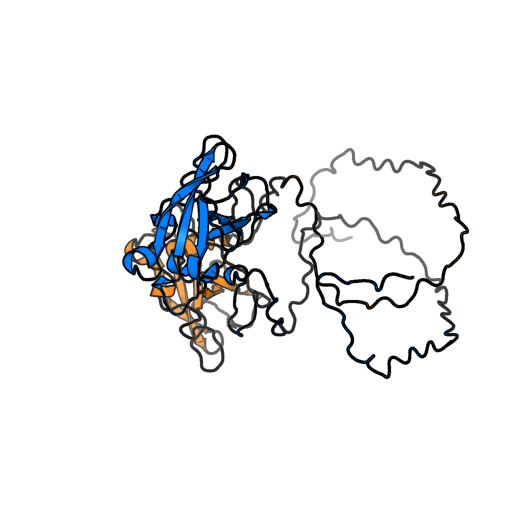0.425 1 96.38 98 PHE A C 1
ATOM 716 O O . PHE A 1 98 ? 5.512 -4.547 -0.955 1 96.38 98 PHE A O 1
ATOM 723 N N . PRO A 1 99 ? 4.258 -2.627 -0.927 1 96.69 99 PRO A N 1
ATOM 724 C CA . PRO A 1 99 ? 5.027 -2.09 -2.051 1 96.69 99 PRO A CA 1
ATOM 725 C C . PRO A 1 99 ? 6.477 -1.784 -1.682 1 96.69 99 PRO A C 1
ATOM 727 O O . PRO A 1 99 ? 6.805 -1.671 -0.498 1 96.69 99 PRO A O 1
ATOM 730 N N . PRO A 1 100 ? 7.34 -1.663 -2.678 1 95.12 100 PRO A N 1
ATOM 731 C CA . PRO A 1 100 ? 8.758 -1.464 -2.379 1 95.12 100 PRO A CA 1
ATOM 732 C C . PRO A 1 100 ? 9.086 -0.024 -1.989 1 95.12 100 PRO A C 1
ATOM 734 O O . PRO A 1 100 ? 10.148 0.243 -1.434 1 95.12 100 PRO A O 1
ATOM 737 N N . SER A 1 101 ? 8.266 0.898 -2.303 1 96.19 101 SER A N 1
ATOM 738 C CA . SER A 1 101 ? 8.57 2.309 -2.088 1 96.19 101 SER A CA 1
ATOM 739 C C . SER A 1 101 ? 7.516 2.979 -1.216 1 96.19 101 SER A C 1
ATOM 741 O O . SER A 1 101 ? 6.316 2.77 -1.413 1 96.19 101 SER A O 1
ATOM 743 N N . HIS A 1 102 ? 8.023 3.83 -0.236 1 97.62 102 HIS A N 1
ATOM 744 C CA . HIS A 1 102 ? 7.129 4.508 0.7 1 97.62 102 HIS A CA 1
ATOM 745 C C . HIS A 1 102 ? 7.531 5.965 0.888 1 97.62 102 HIS A C 1
ATOM 747 O O . HIS A 1 102 ? 8.633 6.367 0.496 1 97.62 102 HIS A O 1
ATOM 753 N N . CYS A 1 103 ? 6.621 6.664 1.386 1 97.94 103 CYS A N 1
ATOM 754 C CA . CYS A 1 103 ? 6.801 8.039 1.843 1 97.94 103 CYS A CA 1
ATOM 755 C C . CYS A 1 103 ? 6.641 8.133 3.355 1 97.94 103 CYS A C 1
ATOM 757 O O . CYS A 1 103 ? 5.875 7.375 3.951 1 97.94 103 CYS A O 1
ATOM 759 N N . LEU A 1 104 ? 7.406 9.031 3.928 1 97.5 104 LEU A N 1
ATOM 760 C CA . LEU A 1 104 ? 7.18 9.445 5.309 1 97.5 104 LEU A CA 1
ATOM 761 C C . LEU A 1 104 ? 6.371 10.734 5.363 1 97.5 104 LEU A C 1
ATOM 763 O O . LEU A 1 104 ? 6.824 11.781 4.883 1 97.5 104 LEU A O 1
ATOM 767 N N . VAL A 1 105 ? 5.156 10.586 5.969 1 98.12 105 VAL A N 1
ATOM 768 C CA . VAL A 1 105 ? 4.27 11.742 5.977 1 98.12 105 VAL A CA 1
ATOM 769 C C . VAL A 1 105 ? 3.83 12.047 7.406 1 98.12 105 VAL A C 1
ATOM 771 O O . VAL A 1 105 ? 3.357 11.164 8.117 1 98.12 105 VAL A O 1
ATOM 774 N N . HIS A 1 106 ? 4.043 13.219 7.797 1 97.75 106 HIS A N 1
ATOM 775 C CA . HIS A 1 106 ? 3.533 13.727 9.062 1 97.75 106 HIS A CA 1
ATOM 776 C C . HIS A 1 106 ? 2.299 14.594 8.852 1 97.75 106 HIS A C 1
ATOM 778 O O . HIS A 1 106 ? 2.328 15.539 8.055 1 97.75 106 HIS A O 1
ATOM 784 N N . VAL A 1 107 ? 1.242 14.203 9.547 1 97.81 107 VAL A N 1
ATOM 785 C CA . VAL A 1 107 ? -0.035 14.891 9.391 1 97.81 107 VAL A CA 1
ATOM 786 C C . VAL A 1 107 ? -0.344 15.703 10.656 1 97.81 107 VAL A C 1
ATOM 788 O O . VAL A 1 107 ? -0.506 15.133 11.734 1 97.81 107 VAL A O 1
ATOM 791 N N . PHE A 1 108 ? -0.453 17.016 10.453 1 97.38 108 PHE A N 1
ATOM 792 C CA . PHE A 1 108 ? -0.803 17.859 11.586 1 97.38 108 PHE A CA 1
ATOM 793 C C . PHE A 1 108 ? -2.225 17.578 12.055 1 97.38 108 PHE A C 1
ATOM 795 O O . PHE A 1 108 ? -3.139 17.453 11.242 1 97.38 108 PHE A O 1
ATOM 802 N N . ILE A 1 109 ? -2.365 17.469 13.359 1 93.38 109 ILE A N 1
ATOM 803 C CA . ILE A 1 109 ? -3.68 17.344 13.977 1 93.38 109 ILE A CA 1
ATOM 804 C C . ILE A 1 109 ? -3.945 18.547 14.875 1 93.38 109 ILE A C 1
ATOM 806 O O . ILE A 1 109 ? -4.125 18.406 16.094 1 93.38 109 ILE A O 1
ATOM 810 N N . THR A 1 110 ? -4.055 19.719 14.375 1 90.31 110 THR A N 1
ATOM 811 C CA . THR A 1 110 ? -4.172 20.969 15.109 1 90.31 110 THR A CA 1
ATOM 812 C C . THR A 1 110 ? -5.605 21.484 15.07 1 90.31 110 THR A C 1
ATOM 814 O O . THR A 1 110 ? -5.848 22.672 15.289 1 90.31 110 THR A O 1
ATOM 817 N N . GLY A 1 111 ? -6.566 20.562 14.688 1 88.88 111 GLY A N 1
ATOM 818 C CA . GLY A 1 111 ? -7.965 20.953 14.633 1 88.88 111 GLY A CA 1
ATOM 819 C C . GLY A 1 111 ? -8.258 21.938 13.516 1 88.88 111 GLY A C 1
ATOM 820 O O . GLY A 1 111 ? -7.801 21.766 12.383 1 88.88 111 GLY A O 1
ATOM 821 N N . SER A 1 112 ? -9.008 22.984 13.891 1 91.19 112 SER A N 1
ATOM 822 C CA . SER A 1 112 ? -9.461 23.922 12.875 1 91.19 112 SER A CA 1
ATOM 823 C C . SER A 1 112 ? -8.406 25 12.609 1 91.19 112 SER A C 1
ATOM 825 O O . SER A 1 112 ? -8.5 25.734 11.633 1 91.19 112 SER A O 1
ATOM 827 N N . THR A 1 113 ? -7.355 25.078 13.398 1 94.62 113 THR A N 1
ATOM 828 C CA . THR A 1 113 ? -6.301 26.062 13.203 1 94.62 113 THR A CA 1
ATOM 829 C C . THR A 1 113 ? -5.176 25.484 12.344 1 94.62 113 THR A C 1
ATOM 831 O O . THR A 1 113 ? -4.445 24.594 12.781 1 94.62 113 THR A O 1
ATOM 834 N N . PRO A 1 114 ? -4.988 26.062 11.242 1 97.12 114 PRO A N 1
ATOM 835 C CA . PRO A 1 114 ? -3.875 25.578 10.422 1 97.12 114 PRO A CA 1
ATOM 836 C C . PRO A 1 114 ? -2.512 25.828 11.062 1 97.12 114 PRO A C 1
ATOM 838 O O . PRO A 1 114 ? -2.336 26.828 11.773 1 97.12 114 PRO A O 1
ATOM 841 N N . PRO A 1 115 ? -1.564 24.969 10.773 1 97.56 115 PRO A N 1
ATOM 842 C CA . PRO A 1 115 ? -0.256 25.078 11.422 1 97.56 115 PRO A CA 1
ATOM 843 C C . PRO A 1 115 ? 0.43 26.422 11.133 1 97.56 115 PRO A C 1
ATOM 845 O O . PRO A 1 115 ? 1.159 26.938 11.984 1 97.56 115 PRO A O 1
ATOM 848 N N . TRP A 1 116 ? 0.234 26.984 9.961 1 97.88 116 TRP A N 1
ATOM 849 C CA . TRP A 1 116 ? 0.91 28.219 9.602 1 97.88 116 TRP A CA 1
ATOM 850 C C . TRP A 1 116 ? 0.236 29.422 10.258 1 97.88 116 TRP A C 1
ATOM 852 O O . TRP A 1 116 ? 0.719 30.547 10.148 1 97.88 116 TRP A O 1
ATOM 862 N N . LEU A 1 117 ? -0.89 29.234 10.922 1 96.75 117 LEU A N 1
ATOM 863 C CA . LEU A 1 117 ? -1.578 30.281 11.656 1 96.75 117 LEU A CA 1
ATOM 864 C C . LEU A 1 117 ? -1.537 30.016 13.156 1 96.75 117 LEU A C 1
ATOM 866 O O . LEU A 1 117 ? -2.242 30.672 13.93 1 96.75 117 LEU A O 1
ATOM 870 N N . ALA A 1 118 ? -0.78 29.047 13.57 1 94.75 118 ALA A N 1
ATOM 871 C CA . ALA A 1 118 ? -0.705 28.703 14.984 1 94.75 118 ALA A CA 1
ATOM 872 C C . ALA A 1 118 ? -0.163 29.859 15.812 1 94.75 118 ALA A C 1
ATOM 874 O O . ALA A 1 118 ? 0.767 30.547 15.391 1 94.75 118 ALA A O 1
ATOM 875 N N . ASN A 1 119 ? -0.715 30.047 17.031 1 92.06 119 ASN A N 1
ATOM 876 C CA . ASN A 1 119 ? -0.315 31.125 17.922 1 92.06 119 ASN A CA 1
ATOM 877 C C . ASN A 1 119 ? 0.922 30.766 18.734 1 92.06 119 ASN A C 1
ATOM 879 O O . ASN A 1 119 ? 1.591 31.641 19.281 1 92.06 119 ASN A O 1
ATOM 883 N N . SER A 1 120 ? 1.14 29.531 18.891 1 94.31 120 SER A N 1
ATOM 884 C CA . SER A 1 120 ? 2.32 29.016 19.578 1 94.31 120 SER A CA 1
ATOM 885 C C . SER A 1 120 ? 3.145 28.109 18.656 1 94.31 120 SER A C 1
ATOM 887 O O . SER A 1 120 ? 2.615 27.531 17.719 1 94.31 120 SER A O 1
ATOM 889 N N . PRO A 1 121 ? 4.48 28.109 18.953 1 96.06 121 PRO A N 1
ATOM 890 C CA . PRO A 1 121 ? 5.32 27.25 18.109 1 96.06 121 PRO A CA 1
ATOM 891 C C . PRO A 1 121 ? 4.871 25.797 18.109 1 96.06 121 PRO A C 1
ATOM 893 O O . PRO A 1 121 ? 4.457 25.281 19.141 1 96.06 121 PRO A O 1
ATOM 896 N N . LEU A 1 122 ? 4.91 25.234 16.891 1 97.06 122 LEU A N 1
ATOM 897 C CA . LEU A 1 122 ? 4.672 23.812 16.734 1 97.06 122 LEU A CA 1
ATOM 898 C C . LEU A 1 122 ? 5.973 23.062 16.438 1 97.06 122 LEU A C 1
ATOM 900 O O . LEU A 1 122 ? 6.473 23.109 15.312 1 97.06 122 LEU A O 1
ATOM 904 N N . TYR A 1 123 ? 6.441 22.344 17.359 1 95.25 123 TYR A N 1
ATOM 905 C CA . TYR A 1 123 ? 7.73 21.688 17.172 1 95.25 123 TYR A CA 1
ATOM 906 C C . TYR A 1 123 ? 7.555 20.281 16.609 1 95.25 123 TYR A C 1
ATOM 908 O O . TYR A 1 123 ? 6.637 19.562 16.984 1 95.25 123 TYR A O 1
ATOM 916 N N . PRO A 1 124 ? 8.516 19.875 15.695 1 92.31 124 PRO A N 1
ATOM 917 C CA . PRO A 1 124 ? 8.414 18.562 15.039 1 92.31 124 PRO A CA 1
ATOM 918 C C . PRO A 1 124 ? 8.523 17.406 16.016 1 92.31 124 PRO A C 1
ATOM 920 O O . PRO A 1 124 ? 8.039 16.297 15.727 1 92.31 124 PRO A O 1
ATOM 923 N N . HIS A 1 125 ? 9.125 17.625 17.156 1 90.94 125 HIS A N 1
ATOM 924 C CA . HIS A 1 125 ? 9.328 16.531 18.094 1 90.94 125 HIS A CA 1
ATOM 925 C C . HIS A 1 125 ? 8.133 16.391 19.047 1 90.94 125 HIS A C 1
ATOM 927 O O . HIS A 1 125 ? 8.023 15.391 19.766 1 90.94 125 HIS A O 1
ATOM 933 N N . ASP A 1 126 ? 7.215 17.375 19.047 1 92.5 126 ASP A N 1
ATOM 934 C CA . ASP A 1 126 ? 6.004 17.281 19.844 1 92.5 126 ASP A CA 1
ATOM 935 C C . ASP A 1 126 ? 4.969 16.375 19.188 1 92.5 126 ASP A C 1
ATOM 937 O O . ASP A 1 126 ? 4.238 16.797 18.297 1 92.5 126 ASP A O 1
ATOM 941 N N . VAL A 1 127 ? 4.805 15.18 19.703 1 89.06 127 VAL A N 1
ATOM 942 C CA . VAL A 1 127 ? 4.012 14.133 19.062 1 89.06 127 VAL A CA 1
ATOM 943 C C . VAL A 1 127 ? 2.525 14.406 19.266 1 89.06 127 VAL A C 1
ATOM 945 O O . VAL A 1 127 ? 1.676 13.766 18.641 1 89.06 127 VAL A O 1
ATOM 948 N N . ALA A 1 128 ? 2.213 15.391 20.031 1 90.44 128 ALA A N 1
ATOM 949 C CA . ALA A 1 128 ? 0.813 15.703 20.312 1 90.44 128 ALA A CA 1
ATOM 950 C C . ALA A 1 128 ? 0.177 16.453 19.141 1 90.44 128 ALA A C 1
ATOM 952 O O . ALA A 1 128 ? -1.049 16.484 19.016 1 90.44 128 ALA A O 1
ATOM 953 N N . ASN A 1 129 ? 1.005 16.984 18.375 1 94 129 ASN A N 1
ATOM 954 C CA . ASN A 1 129 ? 0.433 17.891 17.375 1 94 129 ASN A CA 1
ATOM 955 C C . ASN A 1 129 ? 0.37 17.234 16 1 94 129 ASN A C 1
ATOM 957 O O . ASN A 1 129 ? -0.037 17.875 15.023 1 94 129 ASN A O 1
ATOM 961 N N . HIS A 1 130 ? 0.811 16.031 15.852 1 96 130 HIS A N 1
ATOM 962 C CA . HIS A 1 130 ? 0.8 15.406 14.539 1 96 130 HIS A CA 1
ATOM 963 C C . HIS A 1 130 ? 0.812 13.883 14.656 1 96 130 HIS A C 1
ATOM 965 O O . HIS A 1 130 ? 1.047 13.344 15.734 1 96 130 HIS A O 1
ATOM 971 N N . ARG A 1 131 ? 0.456 13.188 13.594 1 95.38 131 ARG A N 1
ATOM 972 C CA . ARG A 1 131 ? 0.572 11.75 13.398 1 95.38 131 ARG A CA 1
ATOM 973 C C . ARG A 1 131 ? 1.555 11.422 12.281 1 95.38 131 ARG A C 1
ATOM 975 O O . ARG A 1 131 ? 1.635 12.148 11.289 1 95.38 131 ARG A O 1
ATOM 982 N N . LYS A 1 132 ? 2.273 10.336 12.484 1 95.88 132 LYS A N 1
ATOM 983 C CA . LYS A 1 132 ? 3.309 9.93 11.539 1 95.88 132 LYS A CA 1
ATOM 984 C C . LYS A 1 132 ? 2.889 8.688 10.766 1 95.88 132 LYS A C 1
ATOM 986 O O . LYS A 1 132 ? 2.402 7.715 11.352 1 95.88 132 LYS A O 1
ATOM 991 N N . PHE A 1 133 ? 3.113 8.758 9.422 1 96.75 133 PHE A N 1
ATOM 992 C CA . PHE A 1 133 ? 2.635 7.648 8.602 1 96.75 133 PHE A CA 1
ATOM 993 C C . PHE A 1 133 ? 3.711 7.195 7.621 1 96.75 133 PHE A C 1
ATOM 995 O O . PHE A 1 133 ? 4.426 8.023 7.047 1 96.75 133 PHE A O 1
ATOM 1002 N N . PHE A 1 134 ? 3.832 5.902 7.465 1 97 134 PHE A N 1
ATOM 1003 C CA . PHE A 1 134 ? 4.352 5.309 6.238 1 97 134 PHE A CA 1
ATOM 1004 C C . PHE A 1 134 ? 3.252 5.172 5.195 1 97 134 PHE A C 1
ATOM 1006 O O . PHE A 1 134 ? 2.209 4.57 5.461 1 97 134 PHE A O 1
ATOM 1013 N N . VAL A 1 135 ? 3.469 5.719 4.023 1 98.12 135 VAL A N 1
ATOM 1014 C CA . VAL A 1 135 ? 2.463 5.719 2.965 1 98.12 135 VAL A CA 1
ATOM 1015 C C . VAL A 1 135 ? 3.066 5.152 1.681 1 98.12 135 VAL A C 1
ATOM 1017 O O . VAL A 1 135 ? 4.156 5.559 1.269 1 98.12 135 VAL A O 1
ATOM 1020 N N . PRO A 1 136 ? 2.373 4.176 1.107 1 97.5 136 PRO A N 1
ATOM 1021 C CA . PRO A 1 136 ? 2.885 3.729 -0.19 1 97.5 136 PRO A CA 1
ATOM 1022 C C . PRO A 1 136 ? 3.053 4.875 -1.185 1 97.5 136 PRO A C 1
ATOM 1024 O O . PRO A 1 136 ? 2.152 5.703 -1.335 1 97.5 136 PRO A O 1
ATOM 1027 N N . SER A 1 137 ? 4.184 4.863 -1.908 1 97.69 137 SER A N 1
ATOM 1028 C CA . SER A 1 137 ? 4.469 5.969 -2.816 1 97.69 137 SER A CA 1
ATOM 1029 C C . SER A 1 137 ? 3.543 5.941 -4.027 1 97.69 137 SER A C 1
ATOM 1031 O O . SER A 1 137 ? 3.383 6.949 -4.719 1 97.69 137 SER A O 1
ATOM 1033 N N . THR A 1 138 ? 2.982 4.793 -4.305 1 96 138 THR A N 1
ATOM 1034 C CA . THR A 1 138 ? 2.113 4.625 -5.461 1 96 138 THR A CA 1
ATOM 1035 C C . THR A 1 138 ? 0.708 5.145 -5.164 1 96 138 THR A C 1
ATOM 1037 O O . THR A 1 138 ? -0.127 5.242 -6.062 1 96 138 THR A O 1
ATOM 1040 N N . MET A 1 139 ? 0.442 5.484 -3.924 1 97 139 MET A N 1
ATOM 1041 C CA . MET A 1 139 ? -0.87 6.031 -3.592 1 97 139 MET A CA 1
ATOM 1042 C C . MET A 1 139 ? -1.09 7.375 -4.277 1 97 139 MET A C 1
ATOM 1044 O O . MET A 1 139 ? -0.168 8.188 -4.371 1 97 139 MET A O 1
ATOM 1048 N N . THR A 1 140 ? -2.295 7.578 -4.695 1 97.31 140 THR A N 1
ATOM 1049 C CA . THR A 1 140 ? -2.645 8.867 -5.277 1 97.31 140 THR A CA 1
ATOM 1050 C C . THR A 1 140 ? -2.943 9.891 -4.184 1 97.31 140 THR A C 1
ATOM 1052 O O . THR A 1 140 ? -3.217 9.523 -3.041 1 97.31 140 THR A O 1
ATOM 1055 N N . VAL A 1 141 ? -2.922 11.125 -4.613 1 98.25 141 VAL A N 1
ATOM 1056 C CA . VAL A 1 141 ? -3.314 12.211 -3.713 1 98.25 141 VAL A CA 1
ATOM 1057 C C . VAL A 1 141 ? -4.758 12 -3.256 1 98.25 141 VAL A C 1
ATOM 1059 O O . VAL A 1 141 ? -5.059 12.109 -2.064 1 98.25 141 VAL A O 1
ATOM 1062 N N . LYS A 1 142 ? -5.59 11.656 -4.172 1 97.25 142 LYS A N 1
ATOM 1063 C CA . LYS A 1 142 ? -6.992 11.406 -3.842 1 97.25 142 LYS A CA 1
ATOM 1064 C C . LYS A 1 142 ? -7.121 10.328 -2.766 1 97.25 142 LYS A C 1
ATOM 1066 O O . LYS A 1 142 ? -7.82 10.523 -1.768 1 97.25 142 LYS A O 1
ATOM 1071 N N . ASP A 1 143 ? -6.488 9.242 -2.994 1 96.69 143 ASP A N 1
ATOM 1072 C CA . ASP A 1 143 ? -6.582 8.125 -2.062 1 96.69 143 ASP A CA 1
ATOM 1073 C C . ASP A 1 143 ? -6.035 8.508 -0.689 1 96.69 143 ASP A C 1
ATOM 1075 O O . ASP A 1 143 ? -6.613 8.141 0.338 1 96.69 143 ASP A O 1
ATOM 1079 N N . MET A 1 144 ? -4.918 9.203 -0.705 1 98 144 MET A N 1
ATOM 1080 C CA . MET A 1 144 ? -4.344 9.602 0.576 1 98 144 MET A CA 1
ATOM 1081 C C . MET A 1 144 ? -5.297 10.531 1.33 1 98 144 MET A C 1
ATOM 1083 O O . MET A 1 144 ? -5.535 10.344 2.523 1 98 144 MET A O 1
ATOM 1087 N N . MET A 1 145 ? -5.824 11.477 0.621 1 97.69 145 MET A N 1
ATOM 1088 C CA . MET A 1 145 ? -6.77 12.391 1.254 1 97.69 145 MET A CA 1
ATOM 1089 C C . MET A 1 145 ? -7.957 11.625 1.83 1 97.69 145 MET A C 1
ATOM 1091 O O . MET A 1 145 ? -8.352 11.852 2.977 1 97.69 145 MET A O 1
ATOM 1095 N N . GLN A 1 146 ? -8.445 10.727 1.138 1 95.69 146 GLN A N 1
ATOM 1096 C CA . GLN A 1 146 ? -9.57 9.914 1.602 1 95.69 146 GLN A CA 1
ATOM 1097 C C . GLN A 1 146 ? -9.188 9.094 2.83 1 95.69 146 GLN A C 1
ATOM 1099 O O . GLN A 1 146 ? -9.938 9.039 3.807 1 95.69 146 GLN A O 1
ATOM 1104 N N . GLN A 1 147 ? -8.039 8.5 2.797 1 96.5 147 GLN A N 1
ATOM 1105 C CA . GLN A 1 147 ? -7.598 7.609 3.863 1 96.5 147 GLN A CA 1
ATOM 1106 C C . GLN A 1 147 ? -7.242 8.391 5.125 1 96.5 147 GLN A C 1
ATOM 1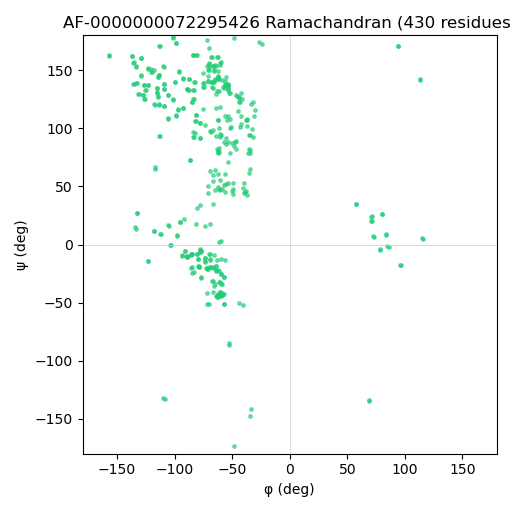108 O O . GLN A 1 147 ? -7.215 7.836 6.223 1 96.5 147 GLN A O 1
ATOM 1113 N N . LEU A 1 148 ? -6.98 9.688 4.926 1 96.56 148 LEU A N 1
ATOM 1114 C CA . LEU A 1 148 ? -6.707 10.555 6.066 1 96.56 148 LEU A CA 1
ATOM 1115 C C . LEU A 1 148 ? -7.996 11.148 6.613 1 96.56 148 LEU A C 1
ATOM 1117 O O . LEU A 1 148 ? -7.98 11.828 7.645 1 96.56 148 LEU A O 1
ATOM 1121 N N . GLY A 1 149 ? -9.094 10.953 5.859 1 94 149 GLY A N 1
ATOM 1122 C CA . GLY A 1 149 ? -10.383 11.336 6.426 1 94 149 GLY A CA 1
ATOM 1123 C C . GLY A 1 149 ? -11.047 12.477 5.676 1 94 149 GLY A C 1
ATOM 1124 O O . GLY A 1 149 ? -12.086 12.984 6.109 1 94 149 GLY A O 1
ATOM 1125 N N . CYS A 1 150 ? -10.438 12.867 4.586 1 94.5 150 CYS A N 1
ATOM 1126 C CA . CYS A 1 150 ? -11.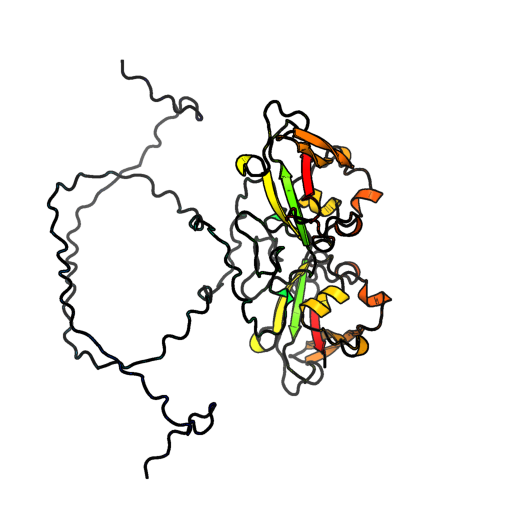094 13.852 3.734 1 94.5 150 CYS A CA 1
ATOM 1127 C C . CYS A 1 150 ? -12.188 13.203 2.895 1 94.5 150 CYS A C 1
ATOM 1129 O O . CYS A 1 150 ? -11.938 12.789 1.763 1 94.5 150 CYS A O 1
ATOM 1131 N N . SER A 1 151 ? -13.383 13.195 3.389 1 88.5 151 SER A N 1
ATOM 1132 C CA . SER A 1 151 ? -14.414 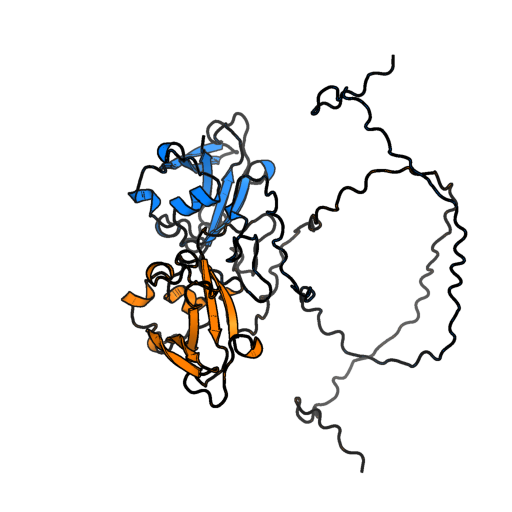12.422 2.707 1 88.5 151 SER A CA 1
ATOM 1133 C C . SER A 1 151 ? -15.695 13.242 2.539 1 88.5 151 SER A C 1
ATOM 1135 O O . SER A 1 151 ? -16.781 12.68 2.451 1 88.5 151 SER A O 1
ATOM 1137 N N . ASN A 1 152 ? -15.484 14.516 2.482 1 94.25 152 ASN A N 1
ATOM 1138 C CA . ASN A 1 152 ? -16.656 15.344 2.223 1 94.25 152 ASN A CA 1
ATOM 1139 C C . ASN A 1 152 ? -17.266 15.031 0.86 1 94.25 152 ASN A C 1
ATOM 1141 O O . ASN A 1 152 ? -16.547 14.812 -0.115 1 94.25 152 ASN A O 1
ATOM 1145 N N . LYS A 1 153 ? -18.594 15.094 0.784 1 95.06 153 LYS A N 1
ATOM 1146 C CA . LYS A 1 153 ? -19.281 14.828 -0.473 1 95.06 153 LYS A CA 1
ATOM 1147 C C . LYS A 1 153 ? -18.938 15.891 -1.52 1 95.06 153 LYS A C 1
ATOM 1149 O O . LYS A 1 153 ? -18.922 15.602 -2.719 1 95.06 153 LYS A O 1
ATOM 1154 N N . ASP A 1 154 ? -18.781 17.109 -0.983 1 96.44 154 ASP A N 1
ATOM 1155 C CA . ASP A 1 154 ? -18.297 18.172 -1.847 1 96.44 154 ASP A CA 1
ATOM 1156 C C . ASP A 1 154 ? -16.766 18.109 -1.985 1 96.44 154 ASP A C 1
ATOM 1158 O O . ASP A 1 154 ? -16.047 18.469 -1.06 1 96.44 154 ASP A O 1
ATOM 1162 N N . PRO A 1 155 ? -16.297 17.672 -3.127 1 95.69 155 PRO A N 1
ATOM 1163 C CA . PRO A 1 155 ? -14.859 17.453 -3.285 1 95.69 155 PRO A CA 1
ATOM 1164 C C . PRO A 1 155 ? -14.039 18.719 -3.006 1 95.69 155 PRO A C 1
ATOM 1166 O O . PRO A 1 155 ? -12.891 18.625 -2.562 1 95.69 155 PRO A O 1
ATOM 1169 N N . ASP A 1 156 ? -14.602 19.875 -3.227 1 95.56 156 ASP A N 1
ATOM 1170 C CA . ASP A 1 156 ? -13.859 21.125 -3.061 1 95.56 156 ASP A CA 1
ATOM 1171 C C . ASP A 1 156 ? -13.648 21.453 -1.582 1 95.56 156 ASP A C 1
ATOM 1173 O O . ASP A 1 156 ? -12.82 22.297 -1.236 1 95.56 156 ASP A O 1
ATOM 1177 N N . LYS A 1 157 ? -14.359 20.781 -0.721 1 96.38 157 LYS A N 1
ATOM 1178 C CA . LYS A 1 157 ? -14.203 20.984 0.715 1 96.38 157 LYS A CA 1
ATOM 1179 C C . LYS A 1 157 ? -13.07 20.125 1.271 1 96.38 157 LYS A C 1
ATOM 1181 O O . LYS A 1 157 ? -12.602 20.344 2.389 1 96.38 157 LYS A O 1
ATOM 1186 N N . ASN A 1 158 ? -12.75 19.125 0.522 1 97.06 158 ASN A N 1
ATOM 1187 C CA . ASN A 1 158 ? -11.602 18.312 0.883 1 97.06 158 ASN A CA 1
ATOM 1188 C C . ASN A 1 158 ? -10.289 18.953 0.444 1 97.06 158 ASN A C 1
ATOM 1190 O O . ASN A 1 158 ? -10.023 19.062 -0.753 1 97.06 158 ASN A O 1
ATOM 1194 N N . VAL A 1 159 ? -9.484 19.391 1.417 1 97.94 159 VAL A N 1
ATOM 1195 C CA . VAL A 1 159 ? -8.258 20.109 1.088 1 97.94 159 VAL A CA 1
ATOM 1196 C C . VAL A 1 159 ? -7.086 19.516 1.871 1 97.94 159 VAL A C 1
ATOM 1198 O O . VAL A 1 159 ? -7.203 19.25 3.068 1 97.94 159 VAL A O 1
ATOM 1201 N N . MET A 1 160 ? -6.047 19.203 1.218 1 98.31 160 MET A N 1
ATOM 1202 C CA . MET A 1 160 ? -4.762 18.859 1.83 1 98.31 160 MET A CA 1
ATOM 1203 C C . MET A 1 160 ? -3.701 19.891 1.478 1 98.31 160 MET A C 1
ATOM 1205 O O . MET A 1 160 ? -3.506 20.219 0.303 1 98.31 160 MET A O 1
ATOM 1209 N N . THR A 1 161 ? -3.047 20.422 2.449 1 98.31 161 THR A N 1
ATOM 1210 C CA . THR A 1 161 ? -2.012 21.438 2.27 1 98.31 161 THR A CA 1
ATOM 1211 C C . THR A 1 161 ? -0.661 20.922 2.754 1 98.31 161 THR A C 1
ATOM 1213 O O . THR A 1 161 ? -0.528 20.484 3.902 1 98.31 161 THR A O 1
ATOM 1216 N N . GLU A 1 162 ? 0.252 20.891 1.865 1 98.19 162 GLU A N 1
ATOM 1217 C CA . GLU A 1 162 ? 1.633 20.688 2.299 1 98.19 162 GLU A CA 1
ATOM 1218 C C . GLU A 1 162 ? 2.125 21.891 3.107 1 98.19 162 GLU A C 1
ATOM 1220 O O . GLU A 1 162 ? 1.845 23.047 2.76 1 98.19 162 GLU A O 1
ATOM 1225 N N . VAL A 1 163 ? 2.861 21.578 4.141 1 98.06 163 VAL A N 1
ATOM 1226 C CA . VAL A 1 163 ? 3.359 22.625 5.027 1 98.06 163 VAL A CA 1
ATOM 1227 C C . VAL A 1 163 ? 4.867 22.469 5.223 1 98.06 163 VAL A C 1
ATOM 1229 O O . VAL A 1 163 ? 5.383 21.344 5.207 1 98.06 163 VAL A O 1
ATOM 1232 N N . GLN A 1 164 ? 5.52 23.609 5.336 1 96.38 164 GLN A N 1
ATOM 1233 C CA . GLN A 1 164 ? 6.969 23.609 5.492 1 96.38 164 GLN A CA 1
ATOM 1234 C C . GLN A 1 164 ? 7.391 24.422 6.715 1 96.38 164 GLN A C 1
ATOM 1236 O O . GLN A 1 164 ? 6.852 25.5 6.965 1 96.38 164 GLN A O 1
ATOM 1241 N N . GLU A 1 165 ? 8.336 23.766 7.367 1 95.25 165 GLU A N 1
ATOM 1242 C CA . GLU A 1 165 ? 8.844 24.516 8.516 1 95.25 165 GLU A CA 1
ATOM 1243 C C . GLU A 1 165 ? 9.758 25.656 8.078 1 95.25 165 GLU A C 1
ATOM 1245 O O . GLU A 1 165 ? 10.586 25.484 7.176 1 95.25 165 GLU A O 1
ATOM 1250 N N . VAL A 1 166 ? 9.609 26.844 8.75 1 94.5 166 VAL A N 1
ATOM 1251 C CA . VAL A 1 166 ? 10.43 27.984 8.383 1 94.5 166 VAL A CA 1
ATOM 1252 C C . VAL A 1 166 ? 11.312 28.391 9.57 1 94.5 166 VAL A C 1
ATOM 1254 O O . VAL A 1 166 ? 11.898 29.469 9.578 1 94.5 166 VAL A O 1
ATOM 1257 N N . GLY A 1 167 ? 11.391 27.531 10.633 1 92.94 167 GLY A N 1
ATOM 1258 C CA . GLY A 1 167 ? 12.266 27.75 11.766 1 92.94 167 GLY A CA 1
ATOM 1259 C C . GLY A 1 167 ? 11.516 28.016 13.062 1 92.94 167 GLY A C 1
ATOM 1260 O O . GLY A 1 167 ? 10.477 28.672 13.055 1 92.94 167 GLY A O 1
ATOM 1261 N N . ASN A 1 168 ? 12.047 27.484 14.109 1 94.81 168 ASN A N 1
ATOM 1262 C CA . ASN A 1 168 ? 11.578 27.734 15.469 1 94.81 168 ASN A CA 1
ATOM 1263 C C . ASN A 1 168 ? 10.109 27.375 15.633 1 94.81 168 ASN A C 1
ATOM 1265 O O . ASN A 1 168 ? 9.344 28.125 16.234 1 94.81 168 ASN A O 1
ATOM 1269 N N . GLY A 1 169 ? 9.648 26.391 14.992 1 96.38 169 GLY A N 1
ATOM 1270 C CA . GLY A 1 169 ? 8.297 25.891 15.172 1 96.38 169 GLY A CA 1
ATOM 1271 C C . GLY A 1 169 ? 7.266 26.641 14.359 1 96.38 169 GLY A C 1
ATOM 1272 O O . GLY A 1 169 ? 6.062 26.469 14.57 1 96.38 169 GLY A O 1
ATOM 1273 N N . LYS A 1 170 ? 7.773 27.5 13.484 1 97.5 170 LYS A N 1
ATOM 1274 C CA . LYS A 1 170 ? 6.871 28.203 12.586 1 97.5 170 LYS A CA 1
ATOM 1275 C C . LYS A 1 170 ? 6.777 27.5 11.234 1 97.5 170 LYS A C 1
ATOM 1277 O O . LYS A 1 170 ? 7.75 26.891 10.781 1 97.5 170 LYS A O 1
ATOM 1282 N N . TRP A 1 171 ? 5.598 27.641 10.641 1 98.06 171 TRP A N 1
ATOM 1283 C CA . TRP A 1 171 ? 5.316 26.906 9.422 1 98.06 171 TRP A CA 1
ATOM 1284 C C . TRP A 1 171 ? 4.684 27.797 8.359 1 98.06 171 TRP A C 1
ATOM 1286 O O . TRP A 1 171 ? 4.105 28.844 8.688 1 98.06 171 TRP A O 1
ATOM 1296 N N . THR A 1 172 ? 4.875 27.453 7.133 1 98 172 THR A N 1
ATOM 1297 C CA . THR A 1 172 ? 4.281 28.156 6.008 1 98 172 THR A CA 1
ATOM 1298 C C . THR A 1 172 ? 3.574 27.188 5.062 1 98 172 THR A C 1
ATOM 1300 O O . THR A 1 172 ? 3.877 26 5.051 1 98 172 THR A O 1
ATOM 1303 N N . LYS A 1 173 ? 2.674 27.734 4.238 1 97.06 173 LYS A N 1
ATOM 1304 C CA . LYS A 1 173 ? 1.941 26.953 3.25 1 97.06 173 LYS A CA 1
ATOM 1305 C C . LYS A 1 173 ? 2.83 26.594 2.061 1 97.06 173 LYS A C 1
ATOM 1307 O O . LYS A 1 173 ? 3.592 27.438 1.578 1 97.06 173 LYS A O 1
ATOM 1312 N N . GLY A 1 174 ? 2.697 25.328 1.688 1 96.12 174 GLY A N 1
ATOM 1313 C CA . GLY A 1 174 ? 3.24 24.891 0.414 1 96.12 174 GLY A CA 1
ATOM 1314 C C . GLY A 1 174 ? 2.168 24.562 -0.612 1 96.12 174 GLY A C 1
ATOM 1315 O O . GLY A 1 174 ? 1.255 25.375 -0.833 1 96.12 174 GLY A O 1
ATOM 1316 N N . MET A 1 175 ? 2.273 23.484 -1.234 1 96.19 175 MET A N 1
ATOM 1317 C CA . MET A 1 175 ? 1.324 23.062 -2.256 1 96.19 175 MET A CA 1
ATOM 1318 C C . MET A 1 175 ? -0.035 22.734 -1.637 1 96.19 175 MET A C 1
ATOM 1320 O O . MET A 1 175 ? -0.109 22.125 -0.569 1 96.19 175 MET A O 1
ATOM 1324 N N . VAL A 1 176 ? -1.016 23.156 -2.354 1 97.88 176 VAL A N 1
ATOM 1325 C CA . VAL A 1 176 ? -2.383 22.906 -1.909 1 97.88 176 VAL A CA 1
ATOM 1326 C C . VAL A 1 176 ? -3.088 21.984 -2.896 1 97.88 176 VAL A C 1
ATOM 1328 O O . VAL A 1 176 ? -3.059 22.219 -4.105 1 97.88 176 VAL A O 1
ATOM 1331 N N . PHE A 1 177 ? -3.705 20.953 -2.328 1 98.25 177 PHE A N 1
ATOM 1332 C CA . PHE A 1 177 ? -4.48 20 -3.107 1 98.25 177 PHE A CA 1
ATOM 1333 C C . PHE A 1 177 ? -5.961 20.078 -2.758 1 98.25 177 PHE A C 1
ATOM 1335 O O . PHE A 1 177 ? -6.344 19.859 -1.607 1 98.25 177 PHE A O 1
ATOM 1342 N N . LYS A 1 178 ? -6.742 20.375 -3.766 1 97.75 178 LYS A N 1
ATOM 1343 C CA . LYS A 1 178 ? -8.195 20.406 -3.607 1 97.75 178 LYS A CA 1
ATOM 1344 C C . LYS A 1 178 ? -8.852 19.234 -4.328 1 97.75 178 LYS A C 1
ATOM 1346 O O . LYS A 1 178 ? -8.508 18.938 -5.469 1 97.75 178 LYS A O 1
ATOM 1351 N N . GLY A 1 179 ? -9.812 18.656 -3.664 1 97.25 179 GLY A N 1
ATOM 1352 C CA . GLY A 1 179 ? -10.469 17.453 -4.18 1 97.25 179 GLY A CA 1
ATOM 1353 C C . GLY A 1 179 ? -11.117 17.672 -5.531 1 97.25 179 GLY A C 1
ATOM 1354 O O . GLY A 1 179 ? -11.234 16.734 -6.32 1 97.25 179 GLY A O 1
ATOM 1355 N N . GLY A 1 180 ? -11.469 18.844 -5.836 1 96.94 180 GLY A N 1
ATOM 1356 C CA . GLY A 1 180 ? -12.133 19.125 -7.098 1 96.94 180 GLY A CA 1
ATOM 1357 C C . GLY A 1 180 ? -11.18 19.203 -8.273 1 96.94 180 GLY A C 1
ATOM 1358 O O . GLY A 1 180 ? -11.609 19.25 -9.43 1 96.94 180 GLY A O 1
ATOM 1359 N N . ASN A 1 181 ? -9.914 19.266 -8.031 1 97.12 181 ASN A N 1
ATOM 1360 C CA . ASN A 1 181 ? -8.906 19.281 -9.094 1 97.12 181 ASN A CA 1
ATOM 1361 C C . ASN A 1 181 ? -8.57 17.875 -9.562 1 97.12 181 ASN A C 1
ATOM 1363 O O . ASN A 1 181 ? -7.625 17.25 -9.062 1 97.12 181 ASN A O 1
ATOM 1367 N N . GLY A 1 182 ? -9.258 17.453 -10.57 1 95.44 182 GLY A N 1
ATOM 1368 C CA . GLY A 1 182 ? -9.125 16.078 -11.047 1 95.44 182 GLY A CA 1
ATOM 1369 C C . GLY A 1 182 ? -7.711 15.727 -11.461 1 95.44 182 GLY A C 1
ATOM 1370 O O . GLY A 1 182 ? -7.234 14.625 -11.18 1 95.44 182 GLY A O 1
ATOM 1371 N N . GLY A 1 183 ? -7.059 16.578 -12.117 1 96.31 183 GLY A N 1
ATOM 1372 C CA . GLY A 1 183 ? -5.691 16.328 -12.555 1 96.31 183 GLY A CA 1
ATOM 1373 C C . GLY A 1 183 ? -4.73 16.094 -11.406 1 96.31 183 GLY A C 1
ATOM 1374 O O . GLY A 1 183 ? -3.932 15.156 -11.445 1 96.31 183 GLY A O 1
ATOM 1375 N N . ARG A 1 184 ? -4.809 16.812 -10.328 1 96.94 184 ARG A N 1
ATOM 1376 C CA . ARG A 1 184 ? -3.92 16.688 -9.172 1 96.94 184 ARG A CA 1
ATOM 1377 C C . ARG A 1 184 ? -4.289 15.469 -8.336 1 96.94 184 ARG A C 1
ATOM 1379 O O . ARG A 1 184 ? -3.422 14.844 -7.723 1 96.94 184 ARG A O 1
ATOM 1386 N N . MET A 1 185 ? -5.566 15.148 -8.406 1 97.44 185 MET A N 1
ATOM 1387 C CA . MET A 1 185 ? -6.055 14.031 -7.609 1 97.44 185 MET A CA 1
ATOM 1388 C C . MET A 1 185 ? -5.512 12.703 -8.133 1 97.44 185 MET A C 1
ATOM 1390 O O . MET A 1 185 ? -5.391 11.734 -7.383 1 97.44 185 MET A O 1
ATOM 1394 N N . LYS A 1 186 ? -5.074 12.703 -9.328 1 96.12 186 LYS A N 1
ATOM 1395 C CA . LYS A 1 186 ? -4.633 11.469 -9.969 1 96.12 186 LYS A CA 1
ATOM 1396 C C . LYS A 1 186 ? -3.131 11.273 -9.805 1 96.12 186 LYS A C 1
ATOM 1398 O O . LYS A 1 186 ? -2.611 10.18 -10.062 1 96.12 186 LYS A O 1
ATOM 1403 N N . MET A 1 187 ? -2.461 12.281 -9.312 1 97.12 187 MET A N 1
ATOM 1404 C CA . MET A 1 187 ? -1.018 12.172 -9.125 1 97.12 187 MET A CA 1
ATOM 1405 C C . MET A 1 187 ? -0.692 11.219 -7.977 1 97.12 187 MET A C 1
ATOM 1407 O O . MET A 1 187 ? -1.392 11.203 -6.961 1 97.12 187 MET A O 1
ATOM 1411 N N . THR A 1 188 ? 0.354 10.422 -8.18 1 96.94 188 THR A N 1
ATOM 1412 C CA . THR A 1 188 ? 0.866 9.609 -7.082 1 96.94 188 THR A CA 1
ATOM 1413 C C . THR A 1 188 ? 1.819 10.414 -6.207 1 96.94 188 THR A C 1
ATOM 1415 O O . THR A 1 188 ? 2.332 11.453 -6.629 1 96.94 188 THR A O 1
ATOM 1418 N N . LEU A 1 189 ? 2.057 9.906 -5.047 1 98.06 189 LEU A N 1
ATOM 1419 C CA . LEU A 1 189 ? 3 10.578 -4.156 1 98.06 189 LEU A CA 1
ATOM 1420 C C . LEU A 1 189 ? 4.418 10.508 -4.715 1 98.06 189 LEU A C 1
ATOM 1422 O O . LEU A 1 189 ? 5.207 11.438 -4.52 1 98.06 189 LEU A O 1
ATOM 1426 N N . ALA A 1 190 ? 4.684 9.445 -5.422 1 96.5 190 ALA A N 1
ATOM 1427 C CA . ALA A 1 190 ? 5.973 9.328 -6.098 1 96.5 190 ALA A CA 1
ATOM 1428 C C . ALA A 1 190 ? 6.16 10.453 -7.109 1 96.5 190 ALA A C 1
ATOM 1430 O O . ALA A 1 190 ? 7.246 11.039 -7.203 1 96.5 190 ALA A O 1
ATOM 1431 N N . SER A 1 191 ? 5.121 10.703 -7.828 1 96 191 SER A N 1
ATOM 1432 C CA . SER A 1 191 ? 5.223 11.727 -8.859 1 96 191 SER A CA 1
ATOM 1433 C C . SER A 1 191 ? 5.43 13.109 -8.25 1 96 191 SER A C 1
ATOM 1435 O O . SER A 1 191 ? 5.918 14.023 -8.922 1 96 191 SER A O 1
ATOM 1437 N N . LEU A 1 192 ? 5.102 13.312 -6.992 1 97.12 192 LEU A N 1
ATOM 1438 C CA . LEU A 1 192 ? 5.316 14.57 -6.281 1 97.12 192 LEU A CA 1
ATOM 1439 C C . LEU A 1 192 ? 6.73 14.633 -5.715 1 97.12 192 LEU A C 1
ATOM 1441 O O . LEU A 1 192 ? 7.133 15.664 -5.168 1 97.12 192 LEU A O 1
ATOM 1445 N N . GLY A 1 193 ? 7.457 13.547 -5.789 1 96.5 193 GLY A N 1
ATOM 1446 C CA . GLY A 1 193 ? 8.805 13.5 -5.238 1 96.5 193 GLY A CA 1
ATOM 1447 C C . GLY A 1 193 ? 8.828 13.289 -3.738 1 96.5 193 GLY A C 1
ATOM 1448 O O . GLY A 1 193 ? 9.797 13.672 -3.07 1 96.5 193 GLY A O 1
ATOM 1449 N N . TRP A 1 194 ? 7.82 12.68 -3.209 1 97.75 194 TRP A N 1
ATOM 1450 C CA . TRP A 1 194 ? 7.684 12.578 -1.76 1 97.75 194 TRP A CA 1
ATOM 1451 C C . TRP A 1 194 ? 8.344 11.305 -1.241 1 97.75 194 TRP A C 1
ATOM 1453 O O . TRP A 1 194 ? 8.469 11.117 -0.03 1 97.75 194 TRP A O 1
ATOM 1463 N N . GLU A 1 195 ? 8.805 10.461 -2.072 1 96.5 195 GLU A N 1
ATOM 1464 C CA . GLU A 1 195 ? 9.266 9.133 -1.673 1 96.5 195 GLU A CA 1
ATOM 1465 C C . GLU A 1 195 ? 10.555 9.219 -0.873 1 96.5 195 GLU A C 1
ATOM 1467 O O . GLU A 1 195 ? 11.414 10.062 -1.148 1 96.5 195 GLU A O 1
ATOM 1472 N N . MET A 1 196 ? 10.742 8.289 -0.007 1 95.06 196 MET A N 1
ATOM 1473 C CA . MET A 1 196 ? 11.953 8.172 0.795 1 95.06 196 MET A CA 1
ATOM 1474 C C . MET A 1 196 ? 13.18 7.961 -0.093 1 95.06 196 MET A C 1
ATOM 1476 O O . MET A 1 196 ? 14.266 8.453 0.212 1 95.06 196 MET A O 1
ATOM 1480 N N . GLY A 1 197 ? 12.953 7.316 -1.148 1 91.5 197 GLY A N 1
ATOM 1481 C CA . GLY A 1 197 ? 14.047 7.055 -2.066 1 91.5 197 GLY A CA 1
ATOM 1482 C C . GLY A 1 197 ? 14.641 8.312 -2.672 1 91.5 197 GLY A C 1
ATOM 1483 O O . GLY A 1 197 ? 15.758 8.297 -3.189 1 91.5 197 GLY A O 1
ATOM 1484 N N . ARG A 1 198 ? 13.922 9.344 -2.611 1 92.25 198 ARG A N 1
ATOM 1485 C CA . ARG A 1 198 ? 14.406 10.641 -3.064 1 92.25 198 ARG A CA 1
ATOM 1486 C C . ARG A 1 198 ? 14.969 11.453 -1.901 1 92.25 198 ARG A C 1
ATOM 1488 O O . ARG A 1 198 ? 15.031 12.68 -1.966 1 92.25 198 ARG A O 1
ATOM 1495 N N . ARG A 1 199 ? 15.297 10.766 -0.843 1 92.25 199 ARG A N 1
ATOM 1496 C CA . ARG A 1 199 ? 15.984 11.305 0.322 1 92.25 199 ARG A CA 1
ATOM 1497 C C . ARG A 1 199 ? 15.078 12.234 1.117 1 92.25 199 ARG A C 1
ATOM 1499 O O . ARG A 1 199 ? 15.547 13.227 1.693 1 92.25 199 ARG A O 1
ATOM 1506 N N . ARG A 1 200 ? 13.773 12.055 0.984 1 94.56 200 ARG A N 1
ATOM 1507 C CA . ARG A 1 200 ? 12.836 12.797 1.817 1 94.56 200 ARG A CA 1
ATOM 1508 C C . ARG A 1 200 ? 12.594 12.086 3.143 1 94.56 200 ARG A C 1
ATOM 1510 O O . ARG A 1 200 ? 11.508 11.547 3.373 1 94.56 200 ARG A O 1
ATOM 1517 N N . THR A 1 201 ? 13.578 12.094 4.062 1 92.88 201 THR A N 1
ATOM 1518 C CA . THR A 1 201 ? 13.492 11.305 5.285 1 92.88 201 THR A CA 1
ATOM 1519 C C . THR A 1 201 ? 13.625 12.195 6.516 1 92.88 201 THR A C 1
ATOM 1521 O O . THR A 1 201 ? 13.336 11.766 7.633 1 92.88 201 THR A O 1
ATOM 1524 N N . GLY A 1 202 ? 14.062 13.398 6.316 1 88.94 202 GLY A N 1
ATOM 1525 C CA . GLY A 1 202 ? 14.297 14.297 7.438 1 88.94 202 GLY A CA 1
ATOM 1526 C C . GLY A 1 202 ? 15.594 14.016 8.172 1 88.94 202 GLY A C 1
ATOM 1527 O O . GLY A 1 202 ? 15.945 14.727 9.117 1 88.94 202 GLY A O 1
ATOM 1528 N N . LEU A 1 203 ? 16.266 12.977 7.766 1 89.75 203 LEU A N 1
ATOM 1529 C CA . LEU A 1 203 ? 17.547 12.664 8.383 1 89.75 203 LEU A CA 1
ATOM 1530 C C . LEU A 1 203 ? 18.609 13.695 8 1 89.75 203 LEU A C 1
ATOM 1532 O O . LEU A 1 203 ? 18.453 14.398 7 1 89.75 203 LEU A O 1
ATOM 1536 N N . PRO A 1 204 ? 19.641 13.797 8.906 1 89.94 204 PRO A N 1
ATOM 1537 C CA . PRO A 1 204 ? 20.703 14.742 8.57 1 89.94 204 PRO A CA 1
ATOM 1538 C C . PRO A 1 204 ? 21.266 14.523 7.164 1 89.94 204 PRO A C 1
ATOM 1540 O O . PRO A 1 204 ? 21.594 13.391 6.793 1 89.94 204 PRO A O 1
ATOM 1543 N N . GLY A 1 205 ? 21.344 15.609 6.391 1 91.94 205 GLY A N 1
ATOM 1544 C CA . GLY A 1 205 ? 21.891 15.523 5.047 1 91.94 205 GLY A CA 1
ATOM 1545 C C . GLY A 1 205 ? 20.859 15.125 4.008 1 91.94 205 GLY A C 1
ATOM 1546 O O . GLY A 1 205 ? 21.172 15.07 2.814 1 91.94 205 GLY A O 1
ATOM 1547 N N . GLN A 1 206 ? 19.703 14.883 4.438 1 92.94 206 GLN A N 1
ATOM 1548 C CA . GLN A 1 206 ? 18.625 14.508 3.527 1 92.94 206 GLN A CA 1
ATOM 1549 C C . GLN A 1 206 ? 17.562 15.586 3.471 1 92.94 206 GLN A C 1
ATOM 1551 O O . GLN A 1 206 ? 17.656 16.594 4.168 1 92.94 206 GLN A O 1
ATOM 1556 N N . GLY A 1 207 ? 16.641 15.406 2.506 1 92.38 207 GLY A N 1
ATOM 1557 C CA . GLY A 1 207 ? 15.562 16.359 2.352 1 92.38 207 GLY A CA 1
ATOM 1558 C C . GLY A 1 207 ? 14.586 16.359 3.512 1 92.38 207 GLY A C 1
ATOM 1559 O O . GLY A 1 207 ? 14.555 15.406 4.293 1 92.38 207 GLY A O 1
ATOM 1560 N N . PRO A 1 208 ? 13.859 17.391 3.621 1 92.56 208 PRO A N 1
ATOM 1561 C CA . PRO A 1 208 ? 12.898 17.5 4.719 1 92.56 208 PRO A CA 1
ATOM 1562 C C . PRO A 1 208 ? 11.758 16.484 4.605 1 92.56 208 PRO A C 1
ATOM 1564 O O . PRO A 1 208 ? 11.406 16.062 3.498 1 92.56 208 PRO A O 1
ATOM 1567 N N . LEU A 1 209 ? 11.234 16.172 5.766 1 94.88 209 LEU A N 1
ATOM 1568 C CA . LEU A 1 209 ? 10.039 15.328 5.844 1 94.88 209 LEU A CA 1
ATOM 1569 C C . LEU A 1 209 ? 8.844 16.031 5.215 1 94.88 209 LEU A C 1
ATOM 1571 O O . LEU A 1 209 ? 8.805 17.266 5.152 1 94.88 209 LEU A O 1
ATOM 1575 N N . ILE A 1 210 ? 7.941 15.172 4.773 1 98 210 ILE A N 1
ATOM 1576 C CA . ILE A 1 210 ? 6.695 15.711 4.227 1 98 210 ILE A CA 1
ATOM 1577 C C . ILE A 1 210 ? 5.707 15.977 5.355 1 98 210 ILE A C 1
ATOM 1579 O O . ILE A 1 210 ? 5.414 15.078 6.156 1 98 210 ILE A O 1
ATOM 1583 N N . TRP A 1 211 ? 5.258 17.234 5.438 1 98.25 211 TRP A N 1
ATOM 1584 C CA . TRP A 1 211 ? 4.23 17.656 6.383 1 98.25 211 TRP A CA 1
ATOM 1585 C C . TRP A 1 211 ? 2.973 18.109 5.656 1 98.25 211 TRP A C 1
ATOM 1587 O O . TRP A 1 211 ? 3.053 18.844 4.672 1 98.25 211 TRP A O 1
ATOM 1597 N N . VAL A 1 212 ? 1.843 17.594 6.211 1 98.62 212 VAL A N 1
ATOM 1598 C CA . VAL A 1 212 ? 0.603 18.031 5.582 1 98.62 212 VAL A CA 1
ATOM 1599 C C . VAL A 1 212 ? -0.423 18.391 6.656 1 98.62 212 VAL A C 1
ATOM 1601 O O . VAL A 1 212 ? -0.291 17.969 7.809 1 98.62 212 VAL A O 1
ATOM 1604 N N . TYR A 1 213 ? -1.365 19.234 6.301 1 98.31 213 TYR A N 1
ATOM 1605 C CA . TYR A 1 213 ? -2.572 19.594 7.035 1 98.31 213 TYR A CA 1
ATOM 1606 C C . TYR A 1 213 ? -3.816 19.375 6.184 1 98.31 213 TYR A C 1
ATOM 1608 O O . TYR A 1 213 ? -3.828 19.703 4.996 1 98.31 213 TYR A O 1
ATOM 1616 N N . ILE A 1 214 ? -4.848 18.703 6.812 1 97.31 214 ILE A N 1
ATOM 1617 C CA . ILE A 1 214 ? -6.023 18.359 6.02 1 97.31 214 ILE A CA 1
ATOM 1618 C C . ILE A 1 214 ? -7.262 19.016 6.621 1 97.31 214 ILE A C 1
ATOM 1620 O O . ILE A 1 214 ? -7.344 19.219 7.836 1 97.31 214 ILE A O 1
ATOM 1624 N N . THR A 1 215 ? -8.172 19.344 5.777 1 93.5 215 THR A N 1
ATOM 1625 C CA . THR A 1 215 ? -9.5 19.828 6.141 1 93.5 215 THR A CA 1
ATOM 1626 C C . THR A 1 215 ? -10.57 19.156 5.289 1 93.5 215 THR A C 1
ATOM 1628 O O . THR A 1 215 ? -10.344 18.859 4.117 1 93.5 215 THR A O 1
ATOM 1631 N N . GLY A 1 216 ? -11.68 18.766 5.875 1 84.06 216 GLY A N 1
ATOM 1632 C CA . GLY A 1 216 ? -12.773 18.125 5.168 1 84.06 216 GLY A CA 1
ATOM 1633 C C . GLY A 1 216 ? -14.133 18.719 5.52 1 84.06 216 GLY A C 1
ATOM 1634 O O . GLY A 1 216 ? -15.156 18.047 5.371 1 84.06 216 GLY A O 1
ATOM 1635 N N . ASP A 1 217 ? -14.195 19.812 6.133 1 74.81 217 ASP A N 1
ATOM 1636 C CA . ASP A 1 217 ? -15.469 20.422 6.512 1 74.81 217 ASP A CA 1
ATOM 1637 C C . ASP A 1 217 ? -15.828 21.578 5.582 1 74.81 217 ASP A C 1
ATOM 1639 O O . ASP A 1 217 ? -14.945 22.172 4.961 1 74.81 217 ASP A O 1
ATOM 1643 N N . MET B 1 1 ? 24.297 -54.906 17.922 1 20.27 1 MET B N 1
ATOM 1644 C CA . MET B 1 1 ? 25.078 -54 17.094 1 20.27 1 MET B CA 1
ATOM 1645 C C . MET B 1 1 ? 24.406 -52.625 17.016 1 20.27 1 MET B C 1
ATOM 1647 O O . MET B 1 1 ? 23.297 -52.5 16.516 1 20.27 1 MET B O 1
ATOM 1651 N N . ALA B 1 2 ? 24.609 -51.812 17.922 1 24.11 2 ALA B N 1
ATOM 1652 C CA . ALA B 1 2 ? 23.719 -50.719 18.344 1 24.11 2 ALA B CA 1
ATOM 1653 C C . ALA B 1 2 ? 23.641 -49.625 17.281 1 24.11 2 ALA B C 1
ATOM 1655 O O . ALA B 1 2 ? 24.672 -49.188 16.75 1 24.11 2 ALA B O 1
ATOM 1656 N N . GLY B 1 3 ? 22.734 -49.594 16.5 1 24.92 3 GLY B N 1
ATOM 1657 C CA . GLY B 1 3 ? 22.625 -48.875 15.234 1 24.92 3 GLY B CA 1
ATOM 1658 C C . GLY B 1 3 ? 22.844 -47.375 15.367 1 24.92 3 GLY B C 1
ATOM 1659 O O . GLY B 1 3 ? 22.578 -46.812 16.406 1 24.92 3 GLY B O 1
ATOM 1660 N N . VAL B 1 4 ? 23.969 -46.812 14.836 1 31.25 4 VAL B N 1
ATOM 1661 C CA . VAL B 1 4 ? 24.5 -45.469 14.836 1 31.25 4 VAL B CA 1
ATOM 1662 C C . VAL B 1 4 ? 23.375 -44.469 14.594 1 31.25 4 VAL B C 1
ATOM 1664 O O . VAL B 1 4 ? 22.562 -44.625 13.68 1 31.25 4 VAL B O 1
ATOM 1667 N N . PRO B 1 5 ? 22.922 -43.812 15.531 1 29.25 5 PRO B N 1
ATOM 1668 C CA . PRO B 1 5 ? 21.719 -43 15.453 1 29.25 5 PRO B CA 1
ATOM 1669 C C . PRO B 1 5 ? 21.75 -42 14.289 1 29.25 5 PRO B C 1
ATOM 1671 O O . PRO B 1 5 ? 22.812 -41.469 13.953 1 29.25 5 PRO B O 1
ATOM 1674 N N . PHE B 1 6 ? 21.297 -42.375 13.078 1 26.88 6 PHE B N 1
ATOM 1675 C CA . PHE B 1 6 ? 21.25 -41.656 11.797 1 26.88 6 PHE B CA 1
ATOM 1676 C C . PHE B 1 6 ? 20.375 -40.406 11.883 1 26.88 6 PHE B C 1
ATOM 1678 O O . PHE B 1 6 ? 19.203 -40.5 12.242 1 26.88 6 PHE B O 1
ATOM 1685 N N . ASN B 1 7 ? 20.797 -39.406 12.383 1 28.25 7 ASN B N 1
ATOM 1686 C CA . ASN B 1 7 ? 19.953 -38.188 12.336 1 28.25 7 ASN B CA 1
ATOM 1687 C C . ASN B 1 7 ? 19.672 -37.781 10.898 1 28.25 7 ASN B C 1
ATOM 1689 O O . ASN B 1 7 ? 20.594 -37.688 10.078 1 28.25 7 ASN B O 1
ATOM 1693 N N . SER B 1 8 ? 18.641 -38.125 10.297 1 30.56 8 SER B N 1
ATOM 1694 C CA . SER B 1 8 ? 18.312 -38.125 8.867 1 30.56 8 SER B CA 1
ATOM 1695 C C . SER B 1 8 ? 18.766 -36.812 8.211 1 30.56 8 SER B C 1
ATOM 1697 O O . SER B 1 8 ? 18.984 -36.781 7 1 30.56 8 SER B O 1
ATOM 1699 N N . TYR B 1 9 ? 18.344 -35.75 8.891 1 28.84 9 TYR B N 1
ATOM 1700 C CA . TYR B 1 9 ? 18.547 -34.562 8.078 1 28.84 9 TYR B CA 1
ATOM 1701 C C . TYR B 1 9 ? 20.031 -34.219 7.977 1 28.84 9 TYR B C 1
ATOM 1703 O O . TYR B 1 9 ? 20.484 -33.594 7.004 1 28.84 9 TYR B O 1
ATOM 1711 N N . HIS B 1 10 ? 20.688 -34.156 9.266 1 29.88 10 HIS B N 1
ATOM 1712 C CA . HIS B 1 10 ? 22.094 -33.844 9.398 1 29.88 10 HIS B CA 1
ATOM 1713 C C . HIS B 1 10 ? 22.969 -35.062 9.172 1 29.88 10 HIS B C 1
ATOM 1715 O O . HIS B 1 10 ? 22.578 -36.188 9.492 1 29.88 10 HIS B O 1
ATOM 1721 N N . GLY B 1 11 ? 23.422 -35.281 8.211 1 29.42 11 GLY B N 1
ATOM 1722 C CA . GLY B 1 11 ? 24.391 -36.344 8 1 29.42 11 GLY B CA 1
ATOM 1723 C C . GLY B 1 11 ? 25.188 -36.688 9.25 1 29.42 11 GLY B C 1
ATOM 1724 O O . GLY B 1 11 ? 24.969 -36.094 10.305 1 29.42 11 GLY B O 1
ATOM 1725 N N . PRO B 1 12 ? 26.016 -37.656 9.352 1 28.31 12 PRO B N 1
ATOM 1726 C CA . PRO B 1 12 ? 26.812 -38.094 10.5 1 28.31 12 PRO B CA 1
ATOM 1727 C C . PRO B 1 12 ? 27.688 -36.969 11.062 1 28.31 12 PRO B C 1
ATOM 1729 O O . PRO B 1 12 ? 28.344 -36.25 10.297 1 28.31 12 PRO B O 1
ATOM 1732 N N . ASP B 1 13 ? 27.281 -36.156 12.039 1 27.62 13 ASP B N 1
ATOM 1733 C CA . ASP B 1 13 ? 27.922 -35.031 12.727 1 27.62 13 ASP B CA 1
ATOM 1734 C C . ASP B 1 13 ? 29.328 -35.406 13.195 1 27.62 13 ASP B C 1
ATOM 1736 O O . ASP B 1 13 ? 29.5 -35.938 14.289 1 27.62 13 ASP B O 1
ATOM 1740 N N . SER B 1 14 ? 30.109 -36.031 12.492 1 29.98 14 SER B N 1
ATOM 1741 C CA . SER B 1 14 ? 31.359 -36.5 13.086 1 29.98 14 SER B CA 1
ATOM 1742 C C . SER B 1 14 ? 32.188 -35.312 13.625 1 29.98 14 SER B C 1
ATOM 1744 O O . SER B 1 14 ? 33.375 -35.469 13.898 1 29.98 14 SER B O 1
ATOM 1746 N N . GLY B 1 15 ? 31.875 -34.094 13.305 1 31.17 15 GLY B N 1
ATOM 1747 C CA . GLY B 1 15 ? 33.062 -33.281 13.523 1 31.17 15 GLY B CA 1
ATOM 1748 C C . GLY B 1 15 ? 33.406 -33.094 14.992 1 31.17 15 GLY B C 1
ATOM 1749 O O . GLY B 1 15 ? 32.562 -33.375 15.859 1 31.17 15 GLY B O 1
ATOM 1750 N N . PRO B 1 16 ? 34.594 -32.875 15.508 1 26.94 16 PRO B N 1
ATOM 1751 C CA . PRO B 1 16 ? 35.125 -32.906 16.875 1 26.94 16 PRO B CA 1
ATOM 1752 C C . PRO B 1 16 ? 34.375 -31.969 17.812 1 26.94 16 PRO B C 1
ATOM 1754 O O . PRO B 1 16 ? 33.719 -31.016 17.359 1 26.94 16 PRO B O 1
ATOM 1757 N N . LEU B 1 17 ? 34.031 -32.406 18.984 1 28.33 17 LEU B N 1
ATOM 1758 C CA . LEU B 1 17 ? 33.281 -31.781 20.062 1 28.33 17 LEU B CA 1
ATOM 1759 C C . LEU B 1 17 ? 33.875 -30.406 20.406 1 28.33 17 LEU B C 1
ATOM 1761 O O . LEU B 1 17 ? 35.094 -30.234 20.422 1 28.33 17 LEU B O 1
ATOM 1765 N N . PRO B 1 18 ? 33.25 -29.312 20.094 1 25.39 18 PRO B N 1
ATOM 1766 C CA . PRO B 1 18 ? 34 -28.109 20.438 1 25.39 18 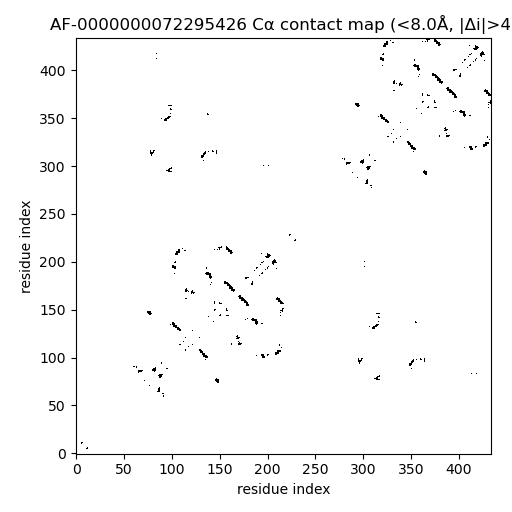PRO B CA 1
ATOM 1767 C C . PRO B 1 18 ? 34.438 -28.078 21.891 1 25.39 18 PRO B C 1
ATOM 1769 O O . PRO B 1 18 ? 33.781 -28.672 22.75 1 25.39 18 PRO B O 1
ATOM 1772 N N . PRO B 1 19 ? 35.594 -27.734 22.328 1 22.75 19 PRO B N 1
ATOM 1773 C CA . PRO B 1 19 ? 36.188 -27.953 23.641 1 22.75 19 PRO B CA 1
ATOM 1774 C C . PRO B 1 19 ? 35.281 -27.469 24.781 1 22.75 19 PRO B C 1
ATOM 1776 O O . PRO B 1 19 ? 35.031 -28.203 25.734 1 22.75 19 PRO B O 1
ATOM 1779 N N . GLY B 1 20 ? 35.375 -26.156 25.078 1 22.17 20 GLY B N 1
ATOM 1780 C CA . GLY B 1 20 ? 35.375 -25.578 26.406 1 22.17 20 GLY B CA 1
ATOM 1781 C C . GLY B 1 20 ? 33.969 -25.5 27 1 22.17 20 GLY B C 1
ATOM 1782 O O . GLY B 1 20 ? 33.375 -24.406 27.062 1 22.17 20 GLY B O 1
ATOM 1783 N N . VAL B 1 21 ? 33.125 -26.375 26.75 1 24.72 21 VAL B N 1
ATOM 1784 C CA . VAL B 1 21 ? 31.781 -26.172 27.266 1 24.72 21 VAL B CA 1
ATOM 1785 C C . VAL B 1 21 ? 31.797 -26.25 28.797 1 24.72 21 VAL B C 1
ATOM 1787 O O . VAL B 1 21 ? 31.312 -27.234 29.375 1 24.72 21 VAL B O 1
ATOM 1790 N N . GLY B 1 22 ? 32.875 -25.781 29.375 1 21.33 22 GLY B N 1
ATOM 1791 C CA . GLY B 1 22 ? 32.812 -26.141 30.781 1 21.33 22 GLY B CA 1
ATOM 1792 C C . GLY B 1 22 ? 31.609 -25.516 31.484 1 21.33 22 GLY B C 1
ATOM 1793 O O . GLY B 1 22 ? 31.344 -24.328 31.328 1 21.33 22 GLY B O 1
ATOM 1794 N N . MET B 1 23 ? 30.656 -26.234 31.797 1 22.67 23 MET B N 1
ATOM 1795 C CA . MET B 1 23 ? 29.422 -25.938 32.531 1 22.67 23 MET B CA 1
ATOM 1796 C C . MET B 1 23 ? 29.719 -25.438 33.938 1 22.67 23 MET B C 1
ATOM 1798 O O . MET B 1 23 ? 29.953 -26.25 34.844 1 22.67 23 MET B O 1
ATOM 1802 N N . ALA B 1 24 ? 30.609 -24.516 34.281 1 19.64 24 ALA B N 1
ATOM 1803 C CA . ALA B 1 24 ? 30.766 -24.406 35.719 1 19.64 24 ALA B CA 1
ATOM 1804 C C . ALA B 1 24 ? 29.484 -23.938 36.406 1 19.64 24 ALA B C 1
ATOM 1806 O O . ALA B 1 24 ? 28.922 -22.906 36.031 1 19.64 24 ALA B O 1
ATOM 1807 N N . PHE B 1 25 ? 28.656 -24.812 36.875 1 21.83 25 PHE B N 1
ATOM 1808 C CA . PHE B 1 25 ? 27.453 -24.719 37.719 1 21.83 25 PHE B CA 1
ATOM 1809 C C . PHE B 1 25 ? 27.781 -24.031 39.031 1 21.83 25 PHE B C 1
ATOM 1811 O O . PHE B 1 25 ? 28.141 -24.688 40.031 1 21.83 25 PHE B O 1
ATOM 1818 N N . PRO B 1 26 ? 28.438 -22.828 39.125 1 19.8 26 PRO B N 1
ATOM 1819 C CA . PRO B 1 26 ? 28.75 -22.547 40.531 1 19.8 26 PRO B CA 1
ATOM 1820 C C . PRO B 1 26 ? 27.5 -22.453 41.406 1 19.8 26 PRO B C 1
ATOM 1822 O O . PRO B 1 26 ? 26.406 -22.203 40.906 1 19.8 26 PRO B O 1
ATOM 1825 N N . GLY B 1 27 ? 27.516 -22.719 42.844 1 21.7 27 GLY B N 1
ATOM 1826 C CA . GLY B 1 27 ? 26.812 -22.906 44.094 1 21.7 27 GLY B CA 1
ATOM 1827 C C . GLY B 1 27 ? 26.094 -21.656 44.562 1 21.7 27 GLY B C 1
ATOM 1828 O O . GLY B 1 27 ? 25.578 -21.641 45.688 1 21.7 27 GLY B O 1
ATOM 1829 N N . SER B 1 28 ? 26.156 -20.375 44.062 1 21.36 28 SER B N 1
ATOM 1830 C CA . SER B 1 28 ? 26.125 -19.328 45.094 1 21.36 28 SER B CA 1
ATOM 1831 C C . SER B 1 28 ? 24.734 -19.234 45.719 1 21.36 28 SER B C 1
ATOM 1833 O O . SER B 1 28 ? 23.719 -19.453 45.031 1 21.36 28 SER B O 1
ATOM 1835 N N . PRO B 1 29 ? 24.547 -18.922 47.094 1 21.16 29 PRO B N 1
ATOM 1836 C CA . PRO B 1 29 ? 23.609 -18.953 48.219 1 21.16 29 PRO B CA 1
ATOM 1837 C C . PRO B 1 29 ? 22.516 -17.906 48.094 1 21.16 29 PRO B C 1
ATOM 1839 O O . PRO B 1 29 ? 21.781 -17.656 49.062 1 21.16 29 PRO B O 1
ATOM 1842 N N . PHE B 1 30 ? 22.203 -17.25 46.969 1 21.62 30 PHE B N 1
ATOM 1843 C CA . PHE B 1 30 ? 21.594 -15.945 47.188 1 21.62 30 PHE B CA 1
ATOM 1844 C C . PHE B 1 30 ? 20.297 -16.078 47.969 1 21.62 30 PHE B C 1
ATOM 1846 O O . PHE B 1 30 ? 19.484 -16.953 47.688 1 21.62 30 PHE B O 1
ATOM 1853 N N . PRO B 1 31 ? 20.188 -15.484 49.188 1 21 31 PRO B N 1
ATOM 1854 C CA . PRO B 1 31 ? 19.188 -15.523 50.219 1 21 31 PRO B CA 1
ATOM 1855 C C . PRO B 1 31 ? 17.844 -14.961 49.781 1 21 31 PRO B C 1
ATOM 1857 O O . PRO B 1 31 ? 17.766 -13.844 49.281 1 21 31 PRO B O 1
ATOM 1860 N N . MET B 1 32 ? 17.047 -15.633 49.156 1 20.27 32 MET B N 1
ATOM 1861 C CA . MET B 1 32 ? 15.727 -15.227 48.688 1 20.27 32 MET B CA 1
ATOM 1862 C C . MET B 1 32 ? 14.859 -14.734 49.844 1 20.27 32 MET B C 1
ATOM 1864 O O . MET B 1 32 ? 14.086 -15.5 50.406 1 20.27 32 MET B O 1
ATOM 1868 N N . GLY B 1 33 ? 15.391 -13.938 50.688 1 20.2 33 GLY B N 1
ATOM 1869 C CA . GLY B 1 33 ? 14.594 -13.688 51.875 1 20.2 33 GLY B CA 1
ATOM 1870 C C . GLY B 1 33 ? 13.312 -12.93 51.594 1 20.2 33 GLY B C 1
ATOM 1871 O O . GLY B 1 33 ? 13.352 -11.766 51.188 1 20.2 33 GLY B O 1
ATOM 1872 N N . TYR B 1 34 ? 12.5 -13.352 50.875 1 18.3 34 TYR B N 1
ATOM 1873 C CA . TYR B 1 34 ? 11.266 -12.594 50.688 1 18.3 34 TYR B CA 1
ATOM 1874 C C . TYR B 1 34 ? 10.516 -12.461 52 1 18.3 34 TYR B C 1
ATOM 1876 O O . TYR B 1 34 ? 10.078 -13.461 52.594 1 18.3 34 TYR B O 1
ATOM 1884 N N . ALA B 1 35 ? 10.93 -11.5 52.75 1 18.89 35 ALA B N 1
ATOM 1885 C CA . ALA B 1 35 ? 10.305 -11.219 54.062 1 18.89 35 ALA B CA 1
ATOM 1886 C C . ALA B 1 35 ? 8.805 -10.977 53.875 1 18.89 35 ALA B C 1
ATOM 1888 O O . ALA B 1 35 ? 8.352 -10.516 52.844 1 18.89 35 ALA B O 1
ATOM 1889 N N . GLN B 1 36 ? 7.926 -11.438 54.75 1 20.62 36 GLN B N 1
ATOM 1890 C CA . GLN B 1 36 ? 6.516 -11.609 55.094 1 20.62 36 GLN B CA 1
ATOM 1891 C C . GLN B 1 36 ? 5.84 -10.258 55.312 1 20.62 36 GLN B C 1
ATOM 1893 O O . GLN B 1 36 ? 5.762 -9.766 56.438 1 20.62 36 GLN B O 1
ATOM 1898 N N . SER B 1 37 ? 6.031 -9.234 54.406 1 19.48 37 SER B N 1
ATOM 1899 C CA . SER B 1 37 ? 5.469 -8.102 55.125 1 19.48 37 SER B CA 1
ATOM 1900 C C . SER B 1 37 ? 4.016 -8.352 55.5 1 19.48 37 SER B C 1
ATOM 1902 O O . SER B 1 37 ? 3.295 -9.055 54.812 1 19.48 37 SER B O 1
ATOM 1904 N N . SER B 1 38 ? 3.434 -8.102 56.656 1 19.59 38 SER B N 1
ATOM 1905 C CA . SER B 1 38 ? 2.311 -8.281 57.562 1 19.59 38 SER B CA 1
ATOM 1906 C C . SER B 1 38 ? 1.038 -7.652 57.031 1 19.59 38 SER B C 1
ATOM 1908 O O . SER B 1 38 ? -0.07 -8.07 57.375 1 19.59 38 SER B O 1
ATOM 1910 N N . TYR B 1 39 ? 1.117 -6.391 56.406 1 19.7 39 TYR B N 1
ATOM 1911 C CA . TYR B 1 39 ? 0.08 -5.477 56.875 1 19.7 39 TYR B CA 1
ATOM 1912 C C . TYR B 1 39 ? -1.287 -5.887 56.344 1 19.7 39 TYR B C 1
ATOM 1914 O O . TYR B 1 39 ? -1.381 -6.648 55.375 1 19.7 39 TYR B O 1
ATOM 1922 N N . GLY B 1 40 ? -2.441 -5.172 56.75 1 19.81 40 GLY B N 1
ATOM 1923 C CA . GLY B 1 40 ? -3.879 -5.137 56.969 1 19.81 40 GLY B CA 1
ATOM 1924 C C . GLY B 1 40 ? -4.68 -5.027 55.688 1 19.81 40 GLY B C 1
ATOM 1925 O O . GLY B 1 40 ? -4.266 -4.344 54.75 1 19.81 40 GLY B O 1
ATOM 1926 N N . TYR B 1 41 ? -5.535 -5.984 55.281 1 21.33 41 TYR B N 1
ATOM 1927 C CA . TYR B 1 41 ? -6.219 -6.457 54.062 1 21.33 41 TYR B CA 1
ATOM 1928 C C . TYR B 1 41 ? -7.305 -5.477 53.625 1 21.33 41 TYR B C 1
ATOM 1930 O O . TYR B 1 41 ? -8.461 -5.613 54.031 1 21.33 41 TYR B O 1
ATOM 1938 N N . PRO B 1 42 ? -6.922 -4.133 53.531 1 19.73 42 PRO B N 1
ATOM 1939 C CA . PRO B 1 42 ? -8.156 -3.348 53.469 1 19.73 42 PRO B CA 1
ATOM 1940 C C . PRO B 1 42 ? -9.031 -3.727 52.281 1 19.73 42 PRO B C 1
ATOM 1942 O O . PRO B 1 42 ? -8.539 -4.258 51.281 1 19.73 42 PRO B O 1
ATOM 1945 N N . ASP B 1 43 ? -10.367 -3.77 52.375 1 21.08 43 ASP B N 1
ATOM 1946 C CA . ASP B 1 43 ? -11.555 -4.215 51.656 1 21.08 43 ASP B CA 1
ATOM 1947 C C . ASP B 1 43 ? -11.656 -3.557 50.281 1 21.08 43 ASP B C 1
ATOM 1949 O O . ASP B 1 43 ? -12.031 -2.389 50.188 1 21.08 43 ASP B O 1
ATOM 1953 N N . PHE B 1 44 ? -10.539 -3.551 49.5 1 19.25 44 PHE B N 1
ATOM 1954 C CA . PHE B 1 44 ? -10.508 -2.656 48.344 1 19.25 44 PHE B CA 1
ATOM 1955 C C . PHE B 1 44 ? -11.609 -3 47.375 1 19.25 44 PHE B C 1
ATOM 1957 O O . PHE B 1 44 ? -11.656 -4.109 46.844 1 19.25 44 PHE B O 1
ATOM 1964 N N . TYR B 1 45 ? -12.727 -2.334 47.312 1 19.95 45 TYR B N 1
ATOM 1965 C CA . TYR B 1 45 ? -14.055 -2.293 46.719 1 19.95 45 TYR B CA 1
ATOM 1966 C C . TYR B 1 45 ? -13.969 -2.52 45.188 1 19.95 45 TYR B C 1
ATOM 1968 O O . TYR B 1 45 ? -12.898 -2.367 44.594 1 19.95 45 TYR B O 1
ATOM 1976 N N . SER B 1 46 ? -15.172 -2.582 44.375 1 21.22 46 SER B N 1
ATOM 1977 C CA . SER B 1 46 ? -15.938 -3.146 43.25 1 21.22 46 SER B CA 1
ATOM 1978 C C . SER B 1 46 ? -15.547 -2.516 41.938 1 21.22 46 SER B C 1
ATOM 1980 O O . SER B 1 46 ? -16.406 -2.031 41.188 1 21.22 46 SER B O 1
ATOM 1982 N N . ALA B 1 47 ? -14.438 -1.854 41.781 1 22.02 47 ALA B N 1
ATOM 1983 C CA . ALA B 1 47 ? -14.414 -0.969 40.625 1 22.02 47 ALA B CA 1
ATOM 1984 C C . ALA B 1 47 ? -14.539 -1.762 39.312 1 22.02 47 ALA B C 1
ATOM 1986 O O . ALA B 1 47 ? -14.055 -2.893 39.219 1 22.02 47 ALA B O 1
ATOM 1987 N N . GLY B 1 48 ? -15.422 -1.337 38.406 1 21.88 48 GLY B N 1
ATOM 1988 C CA . GLY B 1 48 ? -16 -1.773 37.156 1 21.88 48 GLY B CA 1
ATOM 1989 C C . GLY B 1 48 ? -14.953 -2.189 36.125 1 21.88 48 GLY B C 1
ATOM 1990 O O . GLY B 1 48 ? -13.961 -1.493 35.938 1 21.88 48 GLY B O 1
ATOM 1991 N N . TYR B 1 49 ? -14.695 -3.463 35.906 1 23.44 49 TYR B N 1
ATOM 1992 C CA . TYR B 1 49 ? -13.758 -4.168 35.062 1 23.44 49 TYR B CA 1
ATOM 1993 C C . TYR B 1 49 ? -13.906 -3.729 33.594 1 23.44 49 TYR B C 1
ATOM 1995 O O . TYR B 1 49 ? -14.867 -4.113 32.938 1 23.44 49 TYR B O 1
ATOM 2003 N N . GLY B 1 50 ? -13.859 -2.42 33.344 1 23.66 50 GLY B N 1
ATOM 2004 C CA . GLY B 1 50 ? -13.891 -1.974 31.953 1 23.66 50 GLY B CA 1
ATOM 2005 C C . GLY B 1 50 ? -13.031 -2.824 31.031 1 23.66 50 GLY B C 1
ATOM 2006 O O . GLY B 1 50 ? -12.07 -3.455 31.469 1 23.66 50 GLY B O 1
ATOM 2007 N N . GLN B 1 51 ? -13.688 -3.34 29.969 1 25.06 51 GLN B N 1
ATOM 2008 C CA . GLN B 1 51 ? -13.133 -4.285 29 1 25.06 51 GLN B CA 1
ATOM 2009 C C . GLN B 1 51 ? -11.711 -3.9 28.609 1 25.06 51 GLN B C 1
ATOM 2011 O O . GLN B 1 51 ? -11.422 -2.73 28.344 1 25.06 51 GLN B O 1
ATOM 2016 N N . PRO B 1 52 ? -10.727 -4.68 29.016 1 25.34 52 PRO B N 1
ATOM 2017 C CA . PRO B 1 52 ? -9.32 -4.34 28.766 1 25.34 52 PRO B CA 1
ATOM 2018 C C . PRO B 1 52 ? -9.039 -4.031 27.297 1 25.34 52 PRO B C 1
ATOM 2020 O O . PRO B 1 52 ? -9.367 -4.836 26.422 1 25.34 52 PRO B O 1
ATOM 2023 N N . GLY B 1 53 ? -9.352 -2.875 26.797 1 24.84 53 GLY B N 1
ATOM 2024 C CA . GLY B 1 53 ? -8.844 -2.389 25.531 1 24.84 53 GLY B CA 1
ATOM 2025 C C . GLY B 1 53 ? -7.441 -2.887 25.219 1 24.84 53 GLY B C 1
ATOM 2026 O O . GLY B 1 53 ? -6.559 -2.848 26.094 1 24.84 53 GLY B O 1
ATOM 2027 N N . PHE B 1 54 ? -7.395 -3.967 24.531 1 24.28 54 PHE B N 1
ATOM 2028 C CA . PHE B 1 54 ? -6.062 -4.449 24.188 1 24.28 54 PHE B CA 1
ATOM 2029 C C . PHE B 1 54 ? -5.141 -3.291 23.828 1 24.28 54 PHE B C 1
ATOM 2031 O O . PHE B 1 54 ? -5.133 -2.826 22.688 1 24.28 54 PHE B O 1
ATOM 2038 N N . ALA B 1 55 ? -5.039 -2.346 24.641 1 24.97 55 ALA B N 1
ATOM 2039 C CA . ALA B 1 55 ? -3.9 -1.435 24.562 1 24.97 55 ALA B CA 1
ATOM 2040 C C . ALA B 1 55 ? -2.588 -2.205 24.453 1 24.97 55 ALA B C 1
ATOM 2042 O O . ALA B 1 55 ? -2.252 -3.002 25.344 1 24.97 55 ALA B O 1
ATOM 2043 N N . ALA B 1 56 ? -2.215 -2.596 23.25 1 25.53 56 ALA B N 1
ATOM 2044 C CA . ALA B 1 56 ? -0.834 -3.074 23.266 1 25.53 56 ALA B CA 1
ATOM 2045 C C . ALA B 1 56 ? -0.014 -2.33 24.328 1 25.53 56 ALA B C 1
ATOM 2047 O O . ALA B 1 56 ? -0.223 -1.138 24.547 1 25.53 56 ALA B O 1
ATOM 2048 N N . PRO B 1 57 ? 0.381 -2.906 25.344 1 26.28 57 PRO B N 1
ATOM 2049 C CA . PRO B 1 57 ? 1.236 -2.127 26.234 1 26.28 57 PRO B CA 1
ATOM 2050 C C . PRO B 1 57 ? 2.135 -1.143 25.5 1 26.28 57 PRO B C 1
ATOM 2052 O O . PRO B 1 57 ? 2.486 -1.376 24.344 1 26.28 57 PRO B O 1
ATOM 2055 N N . PRO B 1 58 ? 2.023 0.151 25.781 1 27.34 58 PRO B N 1
ATOM 2056 C CA . PRO B 1 58 ? 3.049 1.065 25.281 1 27.34 58 PRO B CA 1
ATOM 2057 C C . PRO B 1 58 ? 4.457 0.476 25.359 1 27.34 58 PRO B C 1
ATOM 2059 O O . PRO B 1 58 ? 5.082 0.511 26.422 1 27.34 58 PRO B O 1
ATOM 2062 N N . TYR B 1 59 ? 4.723 -0.737 24.984 1 27.14 59 TYR B N 1
ATOM 2063 C CA . TYR B 1 59 ? 6.164 -0.924 25.094 1 27.14 59 TYR B CA 1
ATOM 2064 C C . TYR B 1 59 ? 6.914 0.334 24.672 1 27.14 59 TYR B C 1
ATOM 2066 O O . TYR B 1 59 ? 6.52 1.003 23.719 1 27.14 59 TYR B O 1
ATOM 2074 N N . PRO B 1 60 ? 7.465 1.014 25.641 1 27.03 60 PRO B N 1
ATOM 2075 C CA . PRO B 1 60 ? 8.336 2.123 25.25 1 27.03 60 PRO B CA 1
ATOM 2076 C C . PRO B 1 60 ? 9.141 1.826 23.984 1 27.03 60 PRO B C 1
ATOM 2078 O O . PRO B 1 60 ? 9.836 0.812 23.906 1 27.03 60 PRO B O 1
ATOM 2081 N N . PHE B 1 61 ? 8.594 1.925 22.828 1 28.97 61 PHE B N 1
ATOM 2082 C CA . PHE B 1 61 ? 9.367 1.854 21.609 1 28.97 61 PHE B CA 1
ATOM 2083 C C . PHE B 1 61 ? 10.711 2.559 21.766 1 28.97 61 PHE B C 1
ATOM 2085 O O . PHE B 1 61 ? 10.805 3.779 21.625 1 28.97 61 PHE B O 1
ATOM 2092 N N . SER B 1 62 ? 11.422 2.316 22.859 1 28.17 62 SER B N 1
ATOM 2093 C CA . SER B 1 62 ? 12.781 2.842 22.938 1 28.17 62 SER B CA 1
ATOM 2094 C C . SER B 1 62 ? 13.461 2.83 21.578 1 28.17 62 SER B C 1
ATOM 2096 O O . SER B 1 62 ? 12.914 2.297 20.609 1 28.17 62 SER B O 1
ATOM 2098 N N . SER B 1 63 ? 14.93 2.607 21.625 1 28.78 63 SER B N 1
ATOM 2099 C CA . SER B 1 63 ? 15.914 2.645 20.547 1 28.78 63 SER B CA 1
ATOM 2100 C C . SER B 1 63 ? 15.617 1.583 19.484 1 28.78 63 SER B C 1
ATOM 2102 O O . SER B 1 63 ? 15.578 0.39 19.797 1 28.78 63 SER B O 1
ATOM 2104 N N . THR B 1 64 ? 14.719 1.848 18.641 1 32.5 64 THR B N 1
ATOM 2105 C CA . THR B 1 64 ? 14.555 0.914 17.531 1 32.5 64 THR B CA 1
ATOM 2106 C C . THR B 1 64 ? 15.906 0.329 17.125 1 32.5 64 THR B C 1
ATOM 2108 O O . THR B 1 64 ? 16.781 1.051 16.625 1 32.5 64 THR B O 1
ATOM 2111 N N . HIS B 1 65 ? 16.547 -0.407 17.922 1 31.91 65 HIS B N 1
ATOM 2112 C CA . HIS B 1 65 ? 17.672 -1.143 17.344 1 31.91 65 HIS B CA 1
ATOM 2113 C C . HIS B 1 65 ? 17.297 -1.74 15.992 1 31.91 65 HIS B C 1
ATOM 2115 O O . HIS B 1 65 ? 16.156 -2.133 15.773 1 31.91 65 HIS B O 1
ATOM 2121 N N . PRO B 1 66 ? 18.047 -1.371 15.023 1 34.88 66 PRO B N 1
ATOM 2122 C CA . PRO B 1 66 ? 17.828 -2.064 13.75 1 34.88 66 PRO B CA 1
ATOM 2123 C C . PRO B 1 66 ? 17.469 -3.539 13.938 1 34.88 66 PRO B C 1
ATOM 2125 O O . PRO B 1 66 ? 18.188 -4.27 14.625 1 34.88 66 PRO B O 1
ATOM 2128 N N . ALA B 1 67 ? 16.266 -3.758 14.188 1 36.81 67 ALA B N 1
ATOM 2129 C CA . ALA B 1 67 ? 15.992 -5.191 14.281 1 36.81 67 ALA B CA 1
ATOM 2130 C C . ALA B 1 67 ? 16.672 -5.957 13.148 1 36.81 67 ALA B C 1
ATOM 2132 O O . ALA B 1 67 ? 16.781 -5.453 12.031 1 36.81 67 ALA B O 1
ATOM 2133 N N . PRO B 1 68 ? 17.453 -6.988 13.453 1 36.25 68 PRO B N 1
ATOM 2134 C CA . PRO B 1 68 ? 18.047 -7.812 12.391 1 36.25 68 PRO B CA 1
ATOM 2135 C C . PRO B 1 68 ? 17.031 -8.203 11.312 1 36.25 68 PRO B C 1
ATOM 2137 O O . PRO B 1 68 ? 15.836 -8.281 11.594 1 36.25 68 PRO B O 1
ATOM 2140 N N . PRO B 1 69 ? 17.312 -7.984 10.07 1 37.88 69 PRO B N 1
ATOM 2141 C CA . PRO B 1 69 ? 16.438 -8.43 9 1 37.88 69 PRO B CA 1
ATOM 2142 C C . PRO B 1 69 ? 15.766 -9.773 9.305 1 37.88 69 PRO B C 1
ATOM 2144 O O . PRO B 1 69 ? 16.406 -10.688 9.82 1 37.88 69 PRO B O 1
ATOM 2147 N N . SER B 1 70 ? 14.625 -9.766 9.812 1 40.31 70 SER B N 1
ATOM 2148 C CA . SER B 1 70 ? 13.945 -11.055 9.945 1 40.31 70 SER B CA 1
ATOM 2149 C C . SER B 1 70 ? 14.234 -11.953 8.742 1 40.31 70 SER B C 1
ATOM 2151 O O . SER B 1 70 ? 14.148 -11.508 7.598 1 40.31 70 SER B O 1
ATOM 2153 N N . ALA B 1 71 ? 14.992 -12.922 8.859 1 41.06 71 ALA B N 1
ATOM 2154 C CA . ALA B 1 71 ? 15.312 -13.922 7.848 1 41.06 71 ALA B CA 1
ATOM 2155 C C . ALA B 1 71 ? 14.047 -14.477 7.211 1 41.06 71 ALA B C 1
ATOM 2157 O O . ALA B 1 71 ? 13.438 -15.414 7.734 1 41.06 71 ALA B O 1
ATOM 2158 N N . ASP B 1 72 ? 13.07 -13.617 6.77 1 48.47 72 ASP B N 1
ATOM 2159 C CA . ASP B 1 72 ? 11.977 -14.25 6.031 1 48.47 72 ASP B CA 1
ATOM 2160 C C . ASP B 1 72 ? 12.516 -15.227 4.988 1 48.47 72 ASP B C 1
ATOM 2162 O O . ASP B 1 72 ? 13.203 -14.828 4.051 1 48.47 72 ASP B O 1
ATOM 2166 N N . LYS B 1 73 ? 12.727 -16.391 5.277 1 54.72 73 LYS B N 1
ATOM 2167 C CA . LYS B 1 73 ? 13.203 -17.469 4.414 1 54.72 73 LYS B CA 1
ATOM 2168 C C . LYS B 1 73 ? 12.227 -17.734 3.271 1 54.72 73 LYS B C 1
ATOM 2170 O O . LYS B 1 73 ? 12.406 -18.672 2.5 1 54.72 73 LYS B O 1
ATOM 2175 N N . SER B 1 74 ? 11.086 -16.828 3.27 1 64.56 74 SER B N 1
ATOM 2176 C CA . SER B 1 74 ? 10.078 -17.125 2.262 1 64.56 74 SER B CA 1
ATOM 2177 C C . SER B 1 74 ? 10.555 -16.734 0.868 1 64.56 74 SER B C 1
ATOM 2179 O O . SER B 1 74 ? 9.984 -17.172 -0.134 1 64.56 74 SER B O 1
ATOM 2181 N N . GLY B 1 75 ? 11.648 -15.992 0.844 1 81.19 75 GLY B N 1
ATOM 2182 C CA . GLY B 1 75 ? 12.102 -15.508 -0.449 1 81.19 75 GLY B CA 1
ATOM 2183 C C . GLY B 1 75 ? 11.234 -14.398 -1.007 1 81.19 75 GLY B C 1
ATOM 2184 O O . GLY B 1 75 ? 11.398 -13.984 -2.158 1 81.19 75 GLY B O 1
ATOM 2185 N N . MET B 1 76 ? 10.25 -13.938 -0.149 1 89.88 76 MET B N 1
ATOM 2186 C CA . MET B 1 76 ? 9.344 -12.875 -0.578 1 89.88 76 MET B CA 1
ATOM 2187 C C . MET B 1 76 ? 9.586 -11.602 0.228 1 89.88 76 MET B C 1
ATOM 2189 O O . MET B 1 76 ? 8.961 -11.398 1.273 1 89.88 76 MET B O 1
ATOM 2193 N N . PRO B 1 77 ? 10.406 -10.703 -0.256 1 88.69 77 PRO B N 1
ATOM 2194 C CA . PRO B 1 77 ? 10.773 -9.508 0.509 1 88.69 77 PRO B CA 1
ATOM 2195 C C . PRO B 1 77 ? 9.578 -8.625 0.83 1 88.69 77 PRO B C 1
ATOM 2197 O O . PRO B 1 77 ? 9.609 -7.867 1.806 1 88.69 77 PRO B O 1
ATOM 2200 N N . GLY B 1 78 ? 8.562 -8.742 0.072 1 93.88 78 GLY B N 1
ATOM 2201 C CA . GLY B 1 78 ? 7.414 -7.859 0.186 1 93.88 78 GLY B CA 1
ATOM 2202 C C . GLY B 1 78 ? 6.617 -8.078 1.458 1 93.88 78 GLY B C 1
ATOM 2203 O O . GLY B 1 78 ? 5.711 -7.305 1.771 1 93.88 78 GLY B O 1
ATOM 2204 N N . ILE B 1 79 ? 6.891 -9.086 2.221 1 92.25 79 ILE B N 1
ATOM 2205 C CA . ILE B 1 79 ? 6.164 -9.328 3.463 1 92.25 79 ILE B CA 1
ATOM 2206 C C . ILE B 1 79 ? 6.676 -8.383 4.551 1 92.25 79 ILE B C 1
ATOM 2208 O O . ILE B 1 79 ? 6.098 -8.312 5.637 1 92.25 79 ILE B O 1
ATOM 2212 N N . ASN B 1 80 ? 7.711 -7.637 4.148 1 88.88 80 ASN B N 1
ATOM 2213 C CA . ASN B 1 80 ? 8.312 -6.688 5.078 1 88.88 80 ASN B CA 1
ATOM 2214 C C . ASN B 1 80 ? 8.305 -5.27 4.516 1 88.88 80 ASN B C 1
ATOM 2216 O O . ASN B 1 80 ? 8.336 -5.082 3.297 1 88.88 80 ASN B O 1
ATOM 2220 N N . VAL B 1 81 ? 8.258 -4.332 5.449 1 91.44 81 VAL B N 1
ATOM 2221 C CA . VAL B 1 81 ? 8.438 -2.934 5.082 1 91.44 81 VAL B CA 1
ATOM 2222 C C . VAL B 1 81 ? 9.82 -2.455 5.523 1 91.44 81 VAL B C 1
ATOM 2224 O O . VAL B 1 81 ? 10.227 -2.695 6.66 1 91.44 81 VAL B O 1
ATOM 2227 N N . LYS B 1 82 ? 10.508 -1.88 4.578 1 88.38 82 LYS B N 1
ATOM 2228 C CA . LYS B 1 82 ? 11.805 -1.289 4.906 1 88.38 82 LYS B CA 1
ATOM 2229 C C . LYS B 1 82 ? 11.648 0.165 5.34 1 88.38 82 LYS B C 1
ATOM 2231 O O . LYS B 1 82 ? 10.93 0.938 4.703 1 88.38 82 LYS B O 1
ATOM 2236 N N . ASN B 1 83 ? 12.336 0.503 6.453 1 90.12 83 ASN B N 1
ATOM 2237 C CA . ASN B 1 83 ? 12.195 1.867 6.949 1 90.12 83 ASN B CA 1
ATOM 2238 C C . ASN B 1 83 ? 13.391 2.732 6.566 1 90.12 83 ASN B C 1
ATOM 2240 O O . ASN B 1 83 ? 14.297 2.275 5.859 1 90.12 83 ASN B O 1
ATOM 2244 N N . GLN B 1 84 ? 13.352 4 6.934 1 90.19 84 GLN B N 1
ATOM 2245 C CA . GLN B 1 84 ? 14.328 4.996 6.5 1 90.19 84 GLN B CA 1
ATOM 2246 C C . GLN B 1 84 ? 15.695 4.734 7.125 1 90.19 84 GLN B C 1
ATOM 2248 O O . GLN B 1 84 ? 16.703 5.301 6.695 1 90.19 84 GLN B O 1
ATOM 2253 N N . PHE B 1 85 ? 15.75 3.889 8.102 1 87.56 85 PHE B N 1
ATOM 2254 C CA . PHE B 1 85 ? 17 3.541 8.75 1 87.56 85 PHE B CA 1
ATOM 2255 C C . PHE B 1 85 ? 17.562 2.234 8.195 1 87.56 85 PHE B C 1
ATOM 2257 O O . PHE B 1 85 ? 18.484 1.646 8.773 1 87.56 85 PHE B O 1
ATOM 2264 N N . ASP B 1 86 ? 16.938 1.697 7.117 1 84.75 86 ASP B N 1
ATOM 2265 C CA . ASP B 1 86 ? 17.312 0.461 6.438 1 84.75 86 ASP B CA 1
ATOM 2266 C C . ASP B 1 86 ? 16.984 -0.759 7.293 1 84.75 86 ASP B C 1
ATOM 2268 O O . ASP B 1 86 ? 17.516 -1.845 7.07 1 84.75 86 ASP B O 1
ATOM 2272 N N . GLY B 1 87 ? 16.125 -0.59 8.219 1 86.5 87 GLY B N 1
ATOM 2273 C CA . GLY B 1 87 ? 15.594 -1.676 9.023 1 86.5 87 GLY B CA 1
ATOM 2274 C C . GLY B 1 87 ? 14.242 -2.16 8.547 1 86.5 87 GLY B C 1
ATOM 2275 O O . GLY B 1 87 ? 13.656 -1.59 7.621 1 86.5 87 GLY B O 1
ATOM 2276 N N . ILE B 1 88 ? 13.828 -3.279 9.227 1 86.88 88 ILE B N 1
ATOM 2277 C CA . ILE B 1 88 ? 12.531 -3.865 8.891 1 86.88 88 ILE B CA 1
ATOM 2278 C C . ILE B 1 88 ? 11.484 -3.418 9.914 1 86.88 88 ILE B C 1
ATOM 2280 O O . ILE B 1 88 ? 11.758 -3.391 11.117 1 86.88 88 ILE B O 1
ATOM 2284 N N . GLY B 1 89 ? 10.258 -3.121 9.336 1 88.88 89 GLY B N 1
ATOM 2285 C CA . GLY B 1 89 ? 9.164 -2.703 10.195 1 88.88 89 GLY B CA 1
ATOM 2286 C C . GLY B 1 89 ? 9.047 -1.195 10.328 1 88.88 89 GLY B C 1
ATOM 2287 O O . GLY B 1 89 ? 9.891 -0.457 9.812 1 88.88 89 GLY B O 1
ATOM 2288 N N . LEU B 1 90 ? 8 -0.718 10.922 1 89.44 90 LEU B N 1
ATOM 2289 C CA . LEU B 1 90 ? 7.758 0.705 11.141 1 89.44 90 LEU B CA 1
ATOM 2290 C C . LEU B 1 90 ? 8.477 1.193 12.391 1 89.44 90 LEU B C 1
ATOM 2292 O O . LEU B 1 90 ? 8.461 0.516 13.422 1 89.44 90 LEU B O 1
ATOM 2296 N N . PRO B 1 91 ? 9.172 2.303 12.344 1 87.06 91 PRO B N 1
ATOM 2297 C CA . PRO B 1 91 ? 9.719 2.875 13.57 1 87.06 91 PRO B CA 1
ATOM 2298 C C . PRO B 1 91 ? 8.641 3.23 14.594 1 87.06 91 PRO B C 1
ATOM 2300 O O . PRO B 1 91 ? 7.48 3.432 14.219 1 87.06 91 PRO B O 1
ATOM 2303 N N . PRO B 1 92 ? 9.047 3.287 15.891 1 85.38 92 PRO B N 1
ATOM 2304 C CA . PRO B 1 92 ? 8.078 3.672 16.906 1 85.38 92 PRO B CA 1
ATOM 2305 C C . PRO B 1 92 ? 7.375 4.992 16.594 1 85.38 92 PRO B C 1
ATOM 2307 O O . PRO B 1 92 ? 8.023 5.945 16.141 1 85.38 92 PRO B O 1
ATOM 2310 N N . GLY B 1 93 ? 6.023 4.988 16.75 1 89.12 93 GLY B N 1
ATOM 2311 C CA . GLY B 1 93 ? 5.242 6.203 16.562 1 89.12 93 GLY B CA 1
ATOM 2312 C C . GLY B 1 93 ? 4.656 6.324 15.164 1 89.12 93 GLY B C 1
ATOM 2313 O O . GLY B 1 93 ? 3.76 7.141 14.93 1 89.12 93 GLY B O 1
ATOM 2314 N N . TYR B 1 94 ? 5.199 5.566 14.258 1 92.69 94 TYR B N 1
ATOM 2315 C CA . TYR B 1 94 ? 4.66 5.586 12.906 1 92.69 94 TYR B CA 1
ATOM 2316 C C . TYR B 1 94 ? 3.525 4.582 12.758 1 92.69 94 TYR B C 1
ATOM 2318 O O . TYR B 1 94 ? 3.572 3.49 13.328 1 92.69 94 TYR B O 1
ATOM 2326 N N . ASN B 1 95 ? 2.516 5 11.984 1 91.94 95 ASN B N 1
ATOM 2327 C CA . ASN B 1 95 ? 1.475 4.109 11.484 1 91.94 95 ASN B CA 1
ATOM 2328 C C . ASN B 1 95 ? 1.605 3.881 9.977 1 91.94 95 ASN B C 1
ATOM 2330 O O . ASN B 1 95 ? 2.289 4.641 9.289 1 91.94 95 ASN B O 1
ATOM 2334 N N . TYR B 1 96 ? 1.116 2.742 9.641 1 94.31 96 TYR B N 1
ATOM 2335 C CA . TYR B 1 96 ? 0.993 2.525 8.203 1 94.31 96 TYR B CA 1
ATOM 2336 C C . TYR B 1 96 ? -0.337 3.057 7.68 1 94.31 96 TYR B C 1
ATOM 2338 O O . TYR B 1 96 ? -1.38 2.859 8.312 1 94.31 96 TYR B O 1
ATOM 2346 N N . LEU B 1 97 ? -0.35 3.799 6.586 1 96.88 97 LEU B N 1
ATOM 2347 C CA . LEU B 1 97 ? -1.577 4.227 5.926 1 96.88 97 LEU B CA 1
ATOM 2348 C C . LEU B 1 97 ? -1.893 3.328 4.734 1 96.88 97 LEU B C 1
ATOM 2350 O O . LEU B 1 97 ? -1.238 3.42 3.691 1 96.88 97 LEU B O 1
ATOM 2354 N N . PHE B 1 98 ? -2.93 2.57 4.855 1 96.44 98 PHE B N 1
ATOM 2355 C CA . PHE B 1 98 ? -3.283 1.608 3.82 1 96.44 98 PHE B CA 1
ATOM 2356 C C . PHE B 1 98 ? -4.066 2.283 2.699 1 96.44 98 PHE B C 1
ATOM 2358 O O . PHE B 1 98 ? -4.918 3.137 2.955 1 96.44 98 PHE B O 1
ATOM 2365 N N . PRO B 1 99 ? -3.727 1.866 1.455 1 96.81 99 PRO B N 1
ATOM 2366 C CA . PRO B 1 99 ? -4.602 2.309 0.369 1 96.81 99 PRO B CA 1
ATOM 2367 C C . PRO B 1 99 ? -6.027 1.775 0.506 1 96.81 99 PRO B C 1
ATOM 2369 O O . PRO B 1 99 ? -6.262 0.813 1.242 1 96.81 99 PRO B O 1
ATOM 2372 N N . PRO B 1 100 ? -6.969 2.4 -0.177 1 95.12 100 PRO B N 1
ATOM 2373 C CA . PRO B 1 100 ? -8.367 1.996 -0.01 1 95.12 100 PRO B CA 1
ATOM 2374 C C . PRO B 1 100 ? -8.711 0.73 -0.791 1 95.12 100 PRO B C 1
ATOM 2376 O O . PRO B 1 100 ? -9.742 0.104 -0.535 1 95.12 100 PRO B O 1
ATOM 2379 N N . SER B 1 101 ? -7.949 0.373 -1.745 1 96.19 101 SER B N 1
ATOM 2380 C CA . SER B 1 101 ? -8.289 -0.746 -2.619 1 96.19 101 SER B CA 1
ATOM 2381 C C . SER B 1 101 ? -7.188 -1.802 -2.617 1 96.19 101 SER B C 1
ATOM 2383 O O . SER B 1 101 ? -6.004 -1.472 -2.697 1 96.19 101 SER B O 1
ATOM 2385 N N . HIS B 1 102 ? -7.652 -3.117 -2.547 1 97.69 102 HIS B N 1
ATOM 2386 C CA . HIS B 1 102 ? -6.711 -4.23 -2.49 1 97.69 102 HIS B CA 1
ATOM 2387 C C . HIS B 1 102 ? -7.148 -5.367 -3.408 1 97.69 102 HIS B C 1
ATOM 2389 O O . HIS B 1 102 ? -8.289 -5.391 -3.875 1 97.69 102 HIS B O 1
ATOM 2395 N N . CYS B 1 103 ? -6.215 -6.172 -3.662 1 97.94 103 CYS B N 1
ATOM 2396 C CA . CYS B 1 103 ? -6.41 -7.438 -4.359 1 97.94 103 CYS B CA 1
ATOM 2397 C C . CYS B 1 103 ? -6.133 -8.617 -3.434 1 97.94 103 CYS B C 1
ATOM 2399 O O . CYS B 1 103 ? -5.289 -8.523 -2.539 1 97.94 103 CYS B O 1
ATOM 2401 N N . LEU B 1 104 ? -6.879 -9.672 -3.65 1 97.5 104 LEU B N 1
ATOM 2402 C CA . LEU B 1 104 ? -6.559 -10.961 -3.053 1 97.5 104 LEU B CA 1
ATOM 2403 C C . LEU B 1 104 ? -5.793 -11.844 -4.035 1 97.5 104 LEU B C 1
ATOM 2405 O O . LEU B 1 104 ? -6.32 -12.211 -5.086 1 97.5 104 LEU B O 1
ATOM 2409 N N . VAL B 1 105 ? -4.531 -12.133 -3.627 1 98.12 105 VAL B N 1
ATOM 2410 C CA . VAL B 1 105 ? -3.691 -12.883 -4.551 1 98.12 105 VAL B CA 1
ATOM 2411 C C . VAL B 1 105 ? -3.146 -14.133 -3.855 1 98.12 105 VAL B C 1
ATOM 2413 O O . VAL B 1 105 ? -2.578 -14.047 -2.766 1 98.12 105 VAL B O 1
ATOM 2416 N N . HIS B 1 106 ? -3.373 -15.211 -4.43 1 97.75 106 HIS B N 1
ATOM 2417 C CA . HIS B 1 106 ? -2.783 -16.469 -3.998 1 97.75 106 HIS B CA 1
ATOM 2418 C C . HIS B 1 106 ? -1.603 -16.859 -4.883 1 97.75 106 HIS B C 1
ATOM 2420 O O . HIS B 1 106 ? -1.729 -16.906 -6.109 1 97.75 106 HIS B O 1
ATOM 2426 N N . VAL B 1 107 ? -0.479 -17.078 -4.215 1 97.81 107 VAL B N 1
ATOM 2427 C CA . VAL B 1 107 ? 0.756 -17.375 -4.93 1 97.81 107 VAL B CA 1
ATOM 2428 C C . VAL B 1 107 ? 1.138 -18.844 -4.707 1 97.81 107 VAL B C 1
ATOM 2430 O O . VAL B 1 107 ? 1.409 -19.25 -3.576 1 97.81 107 VAL B O 1
ATOM 2433 N N . PHE B 1 108 ? 1.183 -19.562 -5.816 1 97.38 108 PHE B N 1
ATOM 2434 C CA . PHE B 1 108 ? 1.594 -20.969 -5.711 1 97.38 108 PHE B CA 1
ATOM 2435 C C . PHE B 1 108 ? 3.059 -21.062 -5.305 1 97.38 108 PHE B C 1
ATOM 2437 O O . PHE B 1 108 ? 3.908 -20.344 -5.836 1 97.38 108 PHE B O 1
ATOM 2444 N N . ILE B 1 109 ? 3.305 -21.953 -4.367 1 93.44 109 ILE B N 1
ATOM 2445 C CA . ILE B 1 109 ? 4.668 -22.281 -3.965 1 93.44 109 ILE B CA 1
ATOM 2446 C C . ILE B 1 109 ? 4.961 -23.75 -4.273 1 93.44 109 ILE B C 1
ATOM 2448 O O . ILE B 1 109 ? 5.223 -24.547 -3.365 1 93.44 109 ILE B O 1
ATOM 2452 N N . THR B 1 110 ? 5.008 -24.141 -5.469 1 90.12 110 THR B N 1
ATOM 2453 C CA . THR B 1 110 ? 5.133 -25.531 -5.914 1 90.12 110 THR B CA 1
ATOM 2454 C C . THR B 1 110 ? 6.539 -25.797 -6.438 1 90.12 110 THR B C 1
ATOM 2456 O O . THR B 1 110 ? 6.754 -26.75 -7.195 1 90.12 110 THR B O 1
ATOM 2459 N N . GLY B 1 111 ? 7.504 -24.859 -6.082 1 88.88 111 GLY B N 1
ATOM 2460 C CA . GLY B 1 111 ? 8.875 -25.047 -6.531 1 88.88 111 GLY B CA 1
ATOM 2461 C C . GLY B 1 111 ? 9.039 -24.875 -8.031 1 88.88 111 GLY B C 1
ATOM 2462 O O . GLY B 1 111 ? 8.508 -23.922 -8.609 1 88.88 111 GLY B O 1
ATOM 2463 N N . SER B 1 112 ? 9.781 -25.828 -8.609 1 91.19 112 SER B N 1
ATOM 2464 C CA . SER B 1 112 ? 10.109 -25.688 -10.023 1 91.19 112 SER B CA 1
ATOM 2465 C C . SER B 1 112 ? 8.992 -26.25 -10.906 1 91.19 112 SER B C 1
ATOM 2467 O O . SER B 1 112 ? 8.984 -26.031 -12.117 1 91.19 112 SER B O 1
ATOM 2469 N N . THR B 1 113 ? 8.016 -26.906 -10.359 1 94.62 113 THR B N 1
ATOM 2470 C CA . THR B 1 113 ? 6.914 -27.469 -11.133 1 94.62 113 THR B CA 1
ATOM 2471 C C . THR B 1 113 ? 5.746 -26.484 -11.195 1 94.62 113 THR B C 1
ATOM 2473 O O . THR B 1 113 ? 5.09 -26.234 -10.18 1 94.62 113 THR B O 1
ATOM 2476 N N . PRO B 1 114 ? 5.453 -26.078 -12.344 1 97.12 114 PRO B N 1
ATOM 2477 C CA . PRO B 1 114 ? 4.293 -25.188 -12.453 1 97.12 114 PRO B CA 1
ATOM 2478 C C . PRO B 1 114 ? 2.982 -25.891 -12.094 1 97.12 114 PRO B C 1
ATOM 2480 O O . PRO B 1 114 ? 2.828 -27.078 -12.336 1 97.12 114 PRO B O 1
ATOM 2483 N N . PRO B 1 115 ? 2.049 -25.125 -11.562 1 97.56 115 PRO B N 1
ATOM 2484 C CA . PRO B 1 115 ? 0.794 -25.719 -11.102 1 97.56 115 PRO B CA 1
ATOM 2485 C C . PRO B 1 115 ? 0.039 -26.438 -12.219 1 97.56 115 PRO B C 1
ATOM 2487 O O . PRO B 1 115 ? -0.64 -27.438 -11.977 1 97.56 115 PRO B O 1
ATOM 2490 N N . TRP B 1 116 ? 0.112 -25.938 -13.445 1 97.88 116 TRP B N 1
ATOM 2491 C CA . TRP B 1 116 ? -0.637 -26.531 -14.547 1 97.88 116 TRP B CA 1
ATOM 2492 C C . TRP B 1 116 ? 0.045 -27.797 -15.055 1 97.88 116 TRP B C 1
ATOM 2494 O O . TRP B 1 116 ? -0.485 -28.5 -15.922 1 97.88 116 TRP B O 1
ATOM 2504 N N . LEU B 1 117 ? 1.236 -28.109 -14.555 1 96.69 117 LEU B N 1
ATOM 2505 C CA . LEU B 1 117 ? 1.942 -29.344 -14.898 1 96.69 117 LEU B CA 1
ATOM 2506 C C . LEU B 1 117 ? 2.031 -30.281 -13.695 1 96.69 117 LEU B C 1
ATOM 2508 O O . LEU B 1 117 ? 2.771 -31.266 -13.719 1 96.69 117 LEU B O 1
ATOM 2512 N N . ALA B 1 118 ? 1.339 -29.953 -12.648 1 94.69 118 ALA B N 1
ATOM 2513 C CA . ALA B 1 118 ? 1.39 -30.766 -11.43 1 94.69 118 ALA B CA 1
ATOM 2514 C C . ALA B 1 118 ? 0.877 -32.188 -11.695 1 94.69 118 ALA B C 1
ATOM 2516 O O . ALA B 1 118 ? -0.107 -32.375 -12.414 1 94.69 118 ALA B O 1
ATOM 2517 N N . ASN B 1 119 ? 1.52 -33.188 -11.047 1 92.06 119 ASN B N 1
ATOM 2518 C CA . ASN B 1 119 ? 1.154 -34.594 -11.219 1 92.06 119 ASN B CA 1
ATOM 2519 C C . ASN B 1 119 ? 0.007 -34.969 -10.297 1 92.06 119 ASN B C 1
ATOM 2521 O O . ASN B 1 119 ? -0.65 -36 -10.516 1 92.06 119 ASN B O 1
ATOM 2525 N N . SER B 1 120 ? -0.144 -34.281 -9.25 1 94.31 120 SER B N 1
ATOM 2526 C CA . SER B 1 120 ? -1.24 -34.469 -8.305 1 94.31 120 SER B CA 1
ATOM 2527 C C . SER B 1 120 ? -2.111 -33.219 -8.203 1 94.31 120 SER B C 1
ATOM 2529 O O . SER B 1 120 ? -1.647 -32.125 -8.453 1 94.31 120 SER B O 1
ATOM 2531 N N . PRO B 1 121 ? -3.418 -33.5 -7.891 1 96.06 121 PRO B N 1
ATOM 2532 C CA . PRO B 1 121 ? -4.301 -32.344 -7.758 1 96.06 121 PRO B CA 1
ATOM 2533 C C . PRO B 1 121 ? -3.803 -31.328 -6.727 1 96.06 121 PRO B C 1
ATOM 2535 O O . PRO B 1 121 ? -3.289 -31.719 -5.676 1 96.06 121 PRO B O 1
ATOM 2538 N N . LEU B 1 122 ? -3.914 -30.062 -7.129 1 97.06 122 LEU B N 1
ATOM 2539 C CA . LEU B 1 122 ? -3.641 -28.969 -6.195 1 97.06 122 LEU B CA 1
ATOM 2540 C C . LEU B 1 122 ? -4.938 -28.297 -5.746 1 97.06 122 LEU B C 1
ATOM 2542 O O . LEU B 1 122 ? -5.527 -27.516 -6.496 1 97.06 122 LEU B O 1
ATOM 2546 N N . TYR B 1 123 ? -5.305 -28.5 -4.559 1 95.25 123 TYR B N 1
ATOM 2547 C CA . TYR B 1 123 ? -6.582 -27.969 -4.09 1 95.25 123 TYR B CA 1
ATOM 2548 C C . TYR B 1 123 ? -6.41 -26.594 -3.455 1 95.25 123 TYR B C 1
ATOM 2550 O O . TYR B 1 123 ? -5.438 -26.359 -2.738 1 95.25 123 TYR B O 1
ATOM 2558 N N . PRO B 1 124 ? -7.422 -25.688 -3.693 1 92.38 124 PRO B N 1
ATOM 2559 C CA . PRO B 1 124 ? -7.336 -24.312 -3.188 1 92.38 124 PRO B CA 1
ATOM 2560 C C . PRO B 1 124 ? -7.324 -24.25 -1.661 1 92.38 124 PRO B C 1
ATOM 2562 O O . PRO B 1 124 ? -6.836 -23.281 -1.086 1 92.38 124 PRO B O 1
ATOM 2565 N N . HIS B 1 125 ? -7.824 -25.281 -1.006 1 90.94 125 HIS B N 1
ATOM 2566 C CA . HIS B 1 125 ? -7.91 -25.234 0.45 1 90.94 125 HIS B CA 1
ATOM 2567 C C . HIS B 1 125 ? -6.641 -25.797 1.092 1 90.94 125 HIS B C 1
ATOM 2569 O O . HIS B 1 125 ? -6.441 -25.656 2.301 1 90.94 125 HIS B O 1
ATOM 2575 N N . ASP B 1 126 ? -5.754 -26.422 0.281 1 92.38 126 ASP B N 1
ATOM 2576 C CA . ASP B 1 126 ? -4.48 -26.906 0.792 1 92.38 126 ASP B CA 1
ATOM 2577 C C . ASP B 1 126 ? -3.471 -25.781 0.95 1 92.38 126 ASP B C 1
ATOM 2579 O O . ASP B 1 126 ? -2.834 -25.375 -0.022 1 92.38 126 ASP B O 1
ATOM 2583 N N . VAL B 1 127 ? -3.229 -25.359 2.166 1 89.06 127 VAL B N 1
ATOM 2584 C CA . VAL B 1 127 ? -2.455 -24.156 2.459 1 89.06 127 VAL B CA 1
ATOM 2585 C C . VAL B 1 127 ? -0.966 -24.438 2.275 1 89.06 127 VAL B C 1
ATOM 2587 O O . VAL B 1 127 ? -0.147 -23.516 2.264 1 89.06 127 VAL B O 1
ATOM 2590 N N . ALA B 1 128 ? -0.629 -25.656 2.023 1 90.31 128 ALA B N 1
ATOM 2591 C CA . ALA B 1 128 ? 0.777 -26.016 1.875 1 90.31 128 ALA B CA 1
ATOM 2592 C C . ALA B 1 128 ? 1.296 -25.641 0.489 1 90.31 128 ALA B C 1
ATOM 2594 O O . ALA B 1 128 ? 2.506 -25.531 0.283 1 90.31 128 ALA B O 1
ATOM 2595 N N . ASN B 1 129 ? 0.391 -25.453 -0.362 1 93.94 129 ASN B N 1
ATOM 2596 C CA . ASN B 1 129 ? 0.854 -25.312 -1.738 1 93.94 129 ASN B CA 1
ATOM 2597 C C . ASN B 1 129 ? 0.821 -23.844 -2.189 1 93.94 129 ASN B C 1
ATOM 2599 O O . ASN B 1 129 ? 1.118 -23.547 -3.346 1 93.94 129 ASN B O 1
ATOM 2603 N N . HIS B 1 130 ? 0.41 -22.953 -1.369 1 96 130 HIS B N 1
ATOM 2604 C CA . HIS B 1 130 ? 0.333 -21.547 -1.786 1 96 130 HIS B CA 1
ATOM 2605 C C . HIS B 1 130 ? 0.385 -20.609 -0.585 1 96 130 HIS B C 1
ATOM 2607 O O . HIS B 1 130 ? 0.263 -21.062 0.559 1 96 130 HIS B O 1
ATOM 2613 N N . ARG B 1 131 ? 0.679 -19.344 -0.809 1 95.38 131 ARG B N 1
ATOM 2614 C CA . ARG B 1 131 ? 0.597 -18.234 0.134 1 95.38 131 ARG B CA 1
ATOM 2615 C C . ARG B 1 131 ? -0.461 -17.234 -0.299 1 95.38 131 ARG B C 1
ATOM 2617 O O . ARG B 1 131 ? -0.65 -17 -1.494 1 95.38 131 ARG B O 1
ATOM 2624 N N . LYS B 1 132 ? -1.127 -16.672 0.693 1 95.88 132 LYS B N 1
ATOM 2625 C CA . LYS B 1 132 ? -2.221 -15.742 0.442 1 95.88 132 LYS B CA 1
ATOM 2626 C C . LYS B 1 132 ? -1.821 -14.312 0.809 1 95.88 132 LYS B C 1
ATOM 2628 O O . LYS B 1 132 ? -1.264 -14.078 1.883 1 95.88 132 LYS B O 1
ATOM 2633 N N . PHE B 1 133 ? -2.152 -13.383 -0.125 1 96.75 133 PHE B N 1
ATOM 2634 C CA . PHE B 1 133 ? -1.705 -12.016 0.106 1 96.75 133 PHE B CA 1
ATOM 2635 C C . PHE B 1 133 ? -2.842 -11.023 -0.127 1 96.75 133 PHE B C 1
ATOM 2637 O O . PHE B 1 133 ? -3.627 -11.18 -1.064 1 96.75 133 PHE B O 1
ATOM 2644 N N . PHE B 1 134 ? -2.934 -10.039 0.734 1 97.12 134 PHE B N 1
ATOM 2645 C CA . PHE B 1 134 ? -3.527 -8.75 0.39 1 97.12 134 PHE B CA 1
ATOM 2646 C C . PHE B 1 134 ? -2.506 -7.852 -0.295 1 97.12 134 PHE B C 1
ATOM 2648 O O . PHE B 1 134 ? -1.424 -7.609 0.244 1 97.12 134 PHE B O 1
ATOM 2655 N N . VAL B 1 135 ? -2.834 -7.359 -1.468 1 98.19 135 VAL B N 1
ATOM 2656 C CA . VAL B 1 135 ? -1.918 -6.539 -2.254 1 98.19 135 VAL B CA 1
ATOM 2657 C C . VAL B 1 135 ? -2.602 -5.234 -2.646 1 98.19 135 VAL B C 1
ATOM 2659 O O . VAL B 1 135 ? -3.734 -5.242 -3.135 1 98.19 135 VAL B O 1
ATOM 2662 N N . PRO B 1 136 ? -1.919 -4.129 -2.367 1 97.5 136 PRO B N 1
ATOM 2663 C CA . PRO B 1 136 ? -2.518 -2.889 -2.863 1 97.5 136 PRO B CA 1
ATOM 2664 C C . PRO B 1 136 ? -2.807 -2.934 -4.363 1 97.5 136 PRO B C 1
ATOM 2666 O O . PRO B 1 136 ? -1.951 -3.35 -5.148 1 97.5 136 PRO B O 1
ATOM 2669 N N . SER B 1 137 ? -3.99 -2.428 -4.75 1 97.69 137 SER B N 1
ATOM 2670 C CA . SER B 1 137 ? -4.387 -2.514 -6.152 1 97.69 137 SER B CA 1
ATOM 2671 C C . SER B 1 137 ? -3.561 -1.566 -7.016 1 97.69 137 SER B C 1
ATOM 2673 O O . SER B 1 137 ? -3.494 -1.731 -8.234 1 97.69 137 SER B O 1
ATOM 2675 N N . THR B 1 138 ? -2.984 -0.576 -6.398 1 96 138 THR B N 1
ATOM 2676 C CA . THR B 1 138 ? -2.205 0.423 -7.121 1 96 138 THR B CA 1
ATOM 2677 C C . THR B 1 138 ? -0.8 -0.095 -7.414 1 96 138 THR B C 1
ATOM 2679 O O . THR B 1 138 ? -0.045 0.533 -8.156 1 96 138 THR B O 1
ATOM 2682 N N . MET B 1 139 ? -0.448 -1.23 -6.859 1 97 139 MET B N 1
ATOM 2683 C CA . MET B 1 139 ? 0.867 -1.797 -7.145 1 97 139 MET B CA 1
ATOM 2684 C C . MET B 1 139 ? 0.982 -2.189 -8.617 1 97 139 MET B C 1
ATOM 2686 O O . MET B 1 139 ? 0.027 -2.699 -9.203 1 97 139 MET B O 1
ATOM 2690 N N . THR B 1 140 ? 2.146 -1.958 -9.148 1 97.31 140 THR B N 1
ATOM 2691 C CA . THR B 1 140 ? 2.4 -2.385 -10.516 1 97.31 140 THR B CA 1
ATOM 2692 C C . THR B 1 140 ? 2.746 -3.871 -10.562 1 97.31 140 THR B C 1
ATOM 2694 O O . THR B 1 140 ? 3.119 -4.461 -9.547 1 97.31 140 THR B O 1
ATOM 2697 N N . VAL B 1 141 ? 2.648 -4.395 -11.758 1 98.25 141 VAL B N 1
ATOM 2698 C CA . VAL B 1 141 ? 3.07 -5.773 -11.984 1 98.25 141 VAL B CA 1
ATOM 2699 C C . VAL B 1 141 ? 4.551 -5.922 -11.641 1 98.25 141 VAL B C 1
ATOM 2701 O O . VAL B 1 141 ? 4.941 -6.863 -10.953 1 98.25 141 VAL B O 1
ATOM 2704 N N . LYS B 1 142 ? 5.316 -4.98 -12.062 1 97.25 142 LYS B N 1
ATOM 2705 C CA . LYS B 1 142 ? 6.75 -5.012 -11.773 1 97.25 142 LYS B CA 1
ATOM 2706 C C . LYS B 1 142 ? 7.004 -5.078 -10.273 1 97.25 142 LYS B C 1
ATOM 2708 O O . LYS B 1 142 ? 7.773 -5.922 -9.805 1 97.25 142 LYS B O 1
ATOM 2713 N N . ASP B 1 143 ? 6.387 -4.199 -9.57 1 96.69 143 ASP B N 1
ATOM 2714 C CA . ASP B 1 143 ? 6.598 -4.129 -8.125 1 96.69 143 ASP B CA 1
ATOM 2715 C C . ASP B 1 143 ? 6.148 -5.422 -7.445 1 96.69 143 ASP B C 1
ATOM 2717 O O . ASP B 1 143 ? 6.82 -5.914 -6.535 1 96.69 143 ASP B O 1
ATOM 2721 N N . MET B 1 144 ? 5.02 -5.918 -7.887 1 98 144 MET B N 1
ATOM 2722 C CA . MET B 1 144 ? 4.539 -7.156 -7.277 1 98 144 MET B CA 1
ATOM 2723 C C . MET B 1 144 ? 5.508 -8.305 -7.531 1 98 144 MET B C 1
ATOM 2725 O O . MET B 1 144 ? 5.852 -9.047 -6.613 1 98 144 MET B O 1
ATOM 2729 N N . MET B 1 145 ? 5.938 -8.391 -8.742 1 97.69 145 MET B N 1
ATOM 2730 C CA . MET B 1 145 ? 6.898 -9.445 -9.07 1 97.69 145 MET B CA 1
ATOM 2731 C C . MET B 1 145 ? 8.156 -9.312 -8.219 1 97.69 145 MET B C 1
ATOM 2733 O O . MET B 1 145 ? 8.625 -10.297 -7.648 1 97.69 145 MET B O 1
ATOM 2737 N N . GLN B 1 146 ? 8.625 -8.18 -8.062 1 95.69 146 GLN B N 1
ATOM 2738 C CA . GLN B 1 146 ? 9.812 -7.938 -7.246 1 95.69 146 GLN B CA 1
ATOM 2739 C C . GLN B 1 146 ? 9.555 -8.305 -5.785 1 95.69 146 GLN B C 1
ATOM 2741 O O . GLN B 1 146 ? 10.383 -8.961 -5.152 1 95.69 146 GLN B O 1
ATOM 2746 N N . GLN B 1 147 ? 8.43 -7.922 -5.277 1 96.5 147 GLN B N 1
ATOM 2747 C CA . GLN B 1 147 ? 8.109 -8.125 -3.869 1 96.5 147 GLN B CA 1
ATOM 2748 C C . GLN B 1 147 ? 7.824 -9.594 -3.574 1 96.5 147 GLN B C 1
ATOM 2750 O O . GLN B 1 147 ? 7.91 -10.031 -2.426 1 96.5 147 GLN B O 1
ATOM 2755 N N . LEU B 1 148 ? 7.508 -10.328 -4.629 1 96.56 148 LEU B N 1
ATOM 2756 C CA . LEU B 1 148 ? 7.297 -11.766 -4.48 1 96.56 148 LEU B CA 1
ATOM 2757 C C . LEU B 1 148 ? 8.609 -12.523 -4.652 1 96.56 148 LEU B C 1
ATOM 2759 O O . LEU B 1 148 ? 8.656 -13.742 -4.445 1 96.56 148 LEU B O 1
ATOM 2763 N N . GLY B 1 149 ? 9.648 -11.797 -5.117 1 94.06 149 GLY B N 1
ATOM 2764 C CA . GLY B 1 149 ? 10.961 -12.43 -5.125 1 94.06 149 GLY B CA 1
ATOM 2765 C C . GLY B 1 149 ? 11.523 -12.609 -6.52 1 94.06 149 GLY B C 1
ATOM 2766 O O . GLY B 1 149 ? 12.57 -13.242 -6.695 1 94.06 149 GLY B O 1
ATOM 2767 N N . CYS B 1 150 ? 10.805 -12.094 -7.492 1 94.5 150 CYS B N 1
ATOM 2768 C CA . CYS B 1 150 ? 11.352 -12.102 -8.844 1 94.5 150 CYS B CA 1
ATOM 2769 C C . CYS B 1 150 ? 12.391 -11 -9.016 1 94.5 150 CYS B C 1
ATOM 2771 O O . CYS B 1 150 ? 12.07 -9.891 -9.438 1 94.5 150 CYS B O 1
ATOM 2773 N N . SER B 1 151 ? 13.625 -11.32 -8.773 1 88.69 151 SER B N 1
ATOM 2774 C CA . SER B 1 151 ? 14.625 -10.258 -8.75 1 88.69 151 SER B CA 1
ATOM 2775 C C . SER B 1 151 ? 15.852 -10.641 -9.57 1 88.69 151 SER B C 1
ATOM 2777 O O . SER B 1 151 ? 16.953 -10.156 -9.305 1 88.69 151 SER B O 1
ATOM 2779 N N . ASN B 1 152 ? 15.609 -11.477 -10.531 1 94.25 152 ASN B N 1
ATOM 2780 C CA . ASN B 1 152 ? 16.734 -11.805 -11.406 1 94.25 152 ASN B CA 1
ATOM 2781 C C . ASN B 1 152 ? 17.234 -10.57 -12.141 1 94.25 152 ASN B C 1
ATOM 2783 O O . ASN B 1 152 ? 16.453 -9.727 -12.578 1 94.25 152 ASN B O 1
ATOM 2787 N N . LYS B 1 153 ? 18.562 -10.516 -12.344 1 95.12 153 LYS B N 1
ATOM 2788 C CA . LYS B 1 153 ? 19.156 -9.391 -13.055 1 95.12 153 LYS B CA 1
ATOM 2789 C C . LYS B 1 153 ? 18.703 -9.344 -14.508 1 95.12 153 LYS B C 1
ATOM 2791 O O . LYS B 1 153 ? 18.594 -8.266 -15.094 1 95.12 153 LYS B O 1
ATOM 2796 N N . ASP B 1 154 ? 18.516 -10.547 -15.039 1 96.44 154 ASP B N 1
ATOM 2797 C CA . ASP B 1 154 ? 17.922 -10.648 -16.359 1 96.44 154 ASP B CA 1
ATOM 2798 C C . ASP B 1 154 ? 16.391 -10.547 -16.281 1 96.44 154 ASP B C 1
ATOM 2800 O O . ASP B 1 154 ? 15.734 -11.5 -15.859 1 96.44 154 ASP B O 1
ATOM 2804 N N . PRO B 1 155 ? 15.844 -9.438 -16.688 1 95.62 155 PRO B N 1
ATOM 2805 C CA . PRO B 1 155 ? 14.406 -9.227 -16.516 1 95.62 155 PRO B CA 1
ATOM 2806 C C . PRO B 1 155 ? 13.562 -10.312 -17.188 1 95.62 155 PRO B C 1
ATOM 2808 O O . PRO B 1 155 ? 12.461 -10.617 -16.719 1 95.62 155 PRO B O 1
ATOM 2811 N N . ASP B 1 156 ? 14.07 -10.914 -18.234 1 95.56 156 ASP B N 1
ATOM 2812 C CA . ASP B 1 156 ? 13.297 -11.906 -18.984 1 95.56 156 ASP B CA 1
ATOM 2813 C C . ASP B 1 156 ? 13.195 -13.219 -18.203 1 95.56 156 ASP B C 1
ATOM 2815 O O . ASP B 1 156 ? 12.367 -14.07 -18.516 1 95.56 156 ASP B O 1
ATOM 2819 N N . LYS B 1 157 ? 14 -13.383 -17.203 1 96.38 157 LYS B N 1
ATOM 2820 C CA . LYS B 1 157 ? 13.953 -14.578 -16.375 1 96.38 157 LYS B CA 1
ATOM 2821 C C . LYS B 1 157 ? 12.906 -14.445 -15.266 1 96.38 157 LYS B C 1
ATOM 2823 O O . LYS B 1 157 ? 12.523 -15.438 -14.641 1 96.38 157 LYS B O 1
ATOM 2828 N N . ASN B 1 158 ? 12.562 -13.242 -15.016 1 97.06 158 ASN B N 1
ATOM 2829 C CA . ASN B 1 158 ? 11.469 -12.992 -14.078 1 97.06 158 ASN B CA 1
ATOM 2830 C C . ASN B 1 158 ? 10.109 -13.148 -14.742 1 97.06 158 ASN B C 1
ATOM 2832 O O . ASN B 1 158 ? 9.742 -12.352 -15.609 1 97.06 158 ASN B O 1
ATOM 2836 N N . VAL B 1 159 ? 9.367 -14.188 -14.352 1 97.88 159 VAL B N 1
ATOM 2837 C CA . VAL B 1 159 ? 8.094 -14.469 -15.008 1 97.88 159 VAL B CA 1
ATOM 2838 C C . VAL B 1 159 ? 7.012 -14.695 -13.953 1 97.88 159 VAL B C 1
ATOM 2840 O O . VAL B 1 159 ? 7.234 -15.391 -12.961 1 97.88 159 VAL B O 1
ATOM 2843 N N . MET B 1 160 ? 5.93 -14.039 -14.062 1 98.31 160 MET B N 1
ATOM 2844 C CA . MET B 1 160 ? 4.715 -14.305 -13.305 1 98.31 160 MET B CA 1
ATOM 2845 C C . MET B 1 160 ? 3.592 -14.781 -14.219 1 98.31 160 MET B C 1
ATOM 2847 O O . MET B 1 160 ? 3.295 -14.141 -15.227 1 98.31 160 MET B O 1
ATOM 2851 N N . THR B 1 161 ? 2.998 -15.875 -13.898 1 98.31 161 THR B N 1
ATOM 2852 C CA . THR B 1 161 ? 1.916 -16.453 -14.688 1 98.31 161 THR B CA 1
ATOM 2853 C C . THR B 1 161 ? 0.628 -16.516 -13.867 1 98.31 161 THR B C 1
ATOM 2855 O O . THR B 1 161 ? 0.605 -17.094 -12.781 1 98.31 161 THR B O 1
ATOM 2858 N N . GLU B 1 162 ? -0.358 -15.867 -14.359 1 98.19 162 GLU B N 1
ATOM 2859 C CA . GLU B 1 162 ? -1.691 -16.109 -13.82 1 98.19 162 GLU B CA 1
ATOM 2860 C C . GLU B 1 162 ? -2.162 -17.531 -14.125 1 98.19 162 GLU B C 1
ATOM 2862 O O . GLU B 1 162 ? -1.948 -18.031 -15.234 1 98.19 162 GLU B O 1
ATOM 2867 N N . VAL B 1 163 ? -2.801 -18.109 -13.148 1 98 163 VAL B N 1
ATOM 2868 C CA . VAL B 1 163 ? -3.27 -19.484 -13.297 1 98 163 VAL B CA 1
ATOM 2869 C C . VAL B 1 163 ? -4.746 -19.578 -12.914 1 98 163 VAL B C 1
ATOM 2871 O O . VAL B 1 163 ? -5.215 -18.828 -12.055 1 98 163 VAL B O 1
ATOM 2874 N N . GLN B 1 164 ? -5.43 -20.453 -13.625 1 96.38 164 GLN B N 1
ATOM 2875 C CA . GLN B 1 164 ? -6.859 -20.625 -13.391 1 96.38 164 GLN B CA 1
ATOM 2876 C C . GLN B 1 164 ? -7.203 -22.078 -13.141 1 96.38 164 GLN B C 1
ATOM 2878 O O . GLN B 1 164 ? -6.688 -22.969 -13.812 1 96.38 164 GLN B O 1
ATOM 2883 N N . GLU B 1 165 ? -8.055 -22.172 -12.148 1 95.19 165 GLU B N 1
ATOM 2884 C CA . GLU B 1 165 ? -8.492 -23.547 -11.875 1 95.19 165 GLU B CA 1
ATOM 2885 C C . GLU B 1 165 ? -9.484 -24.016 -12.938 1 95.19 165 GLU B C 1
ATOM 2887 O O . GLU B 1 165 ? -10.383 -23.266 -13.336 1 95.19 165 GLU B O 1
ATOM 2892 N N . VAL B 1 166 ? -9.328 -25.312 -13.367 1 94.56 166 VAL B N 1
ATOM 2893 C CA . VAL B 1 166 ? -10.219 -25.844 -14.391 1 94.56 166 VAL B CA 1
ATOM 2894 C C . VAL B 1 166 ? -11.016 -27.016 -13.82 1 94.56 166 VAL B C 1
ATOM 2896 O O . VAL B 1 166 ? -11.648 -27.766 -14.562 1 94.56 166 VAL B O 1
ATOM 2899 N N . GLY B 1 167 ? -10.977 -27.203 -12.484 1 93.12 167 GLY B N 1
ATOM 2900 C CA . GLY B 1 167 ? -11.758 -28.234 -11.812 1 93.12 167 GLY B CA 1
ATOM 2901 C C . GLY B 1 167 ? -10.906 -29.328 -11.203 1 93.12 167 GLY B C 1
ATOM 2902 O O . GLY B 1 167 ? -9.898 -29.734 -11.789 1 93.12 167 GLY B O 1
ATOM 2903 N N . ASN B 1 168 ? -11.312 -29.781 -10.07 1 94.81 168 ASN B N 1
ATOM 2904 C CA . ASN B 1 168 ? -10.742 -30.938 -9.391 1 94.81 168 ASN B CA 1
ATOM 2905 C C . ASN B 1 168 ? -9.25 -30.75 -9.133 1 94.81 168 ASN B C 1
ATOM 2907 O O . ASN B 1 168 ? -8.461 -31.688 -9.352 1 94.81 168 ASN B O 1
ATOM 2911 N N . GLY B 1 169 ? -8.828 -29.609 -8.867 1 96.38 169 GLY B N 1
ATOM 2912 C CA . GLY B 1 169 ? -7.449 -29.359 -8.484 1 96.38 169 GLY B CA 1
ATOM 2913 C C . GLY B 1 169 ? -6.512 -29.219 -9.672 1 96.38 169 GLY B C 1
ATOM 2914 O O . GLY B 1 169 ? -5.289 -29.234 -9.508 1 96.38 169 GLY B O 1
ATOM 2915 N N . LYS B 1 170 ? -7.121 -29.172 -10.859 1 97.5 170 LYS B N 1
ATOM 2916 C CA . LYS B 1 170 ? -6.324 -28.953 -12.062 1 97.5 170 LYS B CA 1
ATOM 2917 C C . LYS B 1 170 ? -6.32 -27.469 -12.453 1 97.5 170 LYS B C 1
ATOM 2919 O O . LYS B 1 170 ? -7.305 -26.766 -12.234 1 97.5 170 LYS B O 1
ATOM 2924 N N . TRP B 1 171 ? -5.199 -27.078 -13.047 1 98.06 171 TRP B N 1
ATOM 2925 C CA . TRP B 1 171 ? -4.996 -25.672 -13.336 1 98.06 171 TRP B CA 1
ATOM 2926 C C . TRP B 1 171 ? -4.488 -25.469 -14.758 1 98.06 171 TRP B C 1
ATOM 2928 O O . TRP B 1 171 ? -3.918 -26.391 -15.352 1 98.06 171 TRP B O 1
ATOM 2938 N N . THR B 1 172 ? -4.766 -24.328 -15.312 1 98.06 172 THR B N 1
ATOM 2939 C CA . THR B 1 172 ? -4.297 -23.953 -16.641 1 98.06 172 THR B CA 1
ATOM 2940 C C . THR B 1 172 ? -3.631 -22.578 -16.609 1 98.06 172 THR B C 1
ATOM 2942 O O . THR B 1 172 ? -3.891 -21.781 -15.711 1 98.06 172 THR B O 1
ATOM 2945 N N . LYS B 1 173 ? -2.816 -22.312 -17.641 1 97.12 173 LYS B N 1
ATOM 2946 C CA . LYS B 1 173 ? -2.139 -21.031 -17.781 1 97.12 173 LYS B CA 1
ATOM 2947 C C . LYS B 1 173 ? -3.105 -19.938 -18.234 1 97.12 173 LYS B C 1
ATOM 2949 O O . LYS B 1 173 ? -3.93 -20.172 -19.125 1 97.12 173 LYS B O 1
ATOM 2954 N N . GLY B 1 174 ? -2.965 -18.812 -17.562 1 96.12 174 GLY B N 1
ATOM 2955 C CA . GLY B 1 174 ? -3.59 -17.594 -18.031 1 96.12 174 GLY B CA 1
ATOM 2956 C C . GLY B 1 174 ? -2.594 -16.578 -18.578 1 96.12 174 GLY B C 1
ATOM 2957 O O . GLY B 1 174 ? -1.726 -16.922 -19.375 1 96.12 174 GLY B O 1
ATOM 2958 N N . MET B 1 175 ? -2.725 -15.391 -18.188 1 96.12 175 MET B N 1
ATOM 2959 C CA . MET B 1 175 ? -1.843 -14.312 -18.641 1 96.12 175 MET B CA 1
ATOM 2960 C C . MET B 1 175 ? -0.428 -14.516 -18.109 1 96.12 175 MET B C 1
ATOM 2962 O O . MET B 1 175 ? -0.244 -14.891 -16.938 1 96.12 175 MET B O 1
ATOM 2966 N N . VAL B 1 176 ? 0.473 -14.234 -18.984 1 97.88 176 VAL B N 1
ATOM 2967 C CA . VAL B 1 176 ? 1.88 -14.344 -18.609 1 97.88 176 VAL B CA 1
ATOM 2968 C C . VAL B 1 176 ? 2.535 -12.969 -18.641 1 97.88 176 VAL B C 1
ATOM 2970 O O . VAL B 1 176 ? 2.395 -12.227 -19.609 1 97.88 176 VAL B O 1
ATOM 2973 N N . PHE B 1 177 ? 3.23 -12.68 -17.562 1 98.19 177 PHE B N 1
ATOM 2974 C CA . PHE B 1 177 ? 3.971 -11.43 -17.422 1 98.19 177 PHE B CA 1
ATOM 2975 C C . PHE B 1 177 ? 5.473 -11.688 -17.375 1 98.19 177 PHE B C 1
ATOM 2977 O O . PHE B 1 177 ? 5.957 -12.375 -16.469 1 98.19 177 PHE B O 1
ATOM 2984 N N . LYS B 1 178 ? 6.164 -11.117 -18.328 1 97.69 178 LYS B N 1
ATOM 2985 C CA . LYS B 1 178 ? 7.621 -11.211 -18.359 1 97.69 178 LYS B CA 1
ATOM 2986 C C . LYS B 1 178 ? 8.266 -9.867 -18.031 1 97.69 178 LYS B C 1
ATOM 2988 O O . LYS B 1 178 ? 7.844 -8.828 -18.547 1 97.69 178 LYS B O 1
ATOM 2993 N N . GLY B 1 179 ? 9.297 -9.945 -17.234 1 97.25 179 GLY B N 1
ATOM 2994 C CA . GLY B 1 179 ? 9.945 -8.742 -16.75 1 97.25 179 GLY B CA 1
ATOM 2995 C C . GLY B 1 179 ? 10.484 -7.863 -17.859 1 97.25 179 GLY B C 1
ATOM 2996 O O . GLY B 1 179 ? 10.57 -6.645 -17.703 1 97.25 179 GLY B O 1
ATOM 2997 N N . GLY B 1 180 ? 10.773 -8.414 -18.969 1 96.94 180 GLY B N 1
ATOM 2998 C CA . GLY B 1 180 ? 11.328 -7.645 -20.062 1 96.94 180 GLY B CA 1
ATOM 2999 C C . GLY B 1 180 ? 10.281 -6.859 -20.828 1 96.94 180 GLY B C 1
ATOM 3000 O O . GLY B 1 180 ? 10.617 -6.027 -21.672 1 96.94 180 GLY B O 1
ATOM 3001 N N . ASN B 1 181 ? 9.023 -7.121 -20.625 1 97.19 181 ASN B N 1
ATOM 3002 C CA . ASN B 1 181 ? 7.941 -6.379 -21.266 1 97.19 181 ASN B CA 1
ATOM 3003 C C . ASN B 1 181 ? 7.617 -5.094 -20.516 1 97.19 181 ASN B C 1
ATOM 3005 O O . ASN B 1 181 ? 6.742 -5.082 -19.641 1 97.19 181 ASN B O 1
ATOM 3009 N N . GLY B 1 182 ? 8.234 -4.047 -20.922 1 95.38 182 GLY B N 1
ATOM 3010 C CA . GLY B 1 182 ? 8.117 -2.777 -20.234 1 95.38 182 GLY B CA 1
ATOM 3011 C C . GLY B 1 182 ? 6.684 -2.283 -20.125 1 95.38 182 GLY B C 1
ATOM 3012 O O . GLY B 1 182 ? 6.27 -1.77 -19.078 1 95.38 182 GLY B O 1
ATOM 3013 N N . GLY B 1 183 ? 5.934 -2.387 -21.141 1 96.38 183 GLY B N 1
ATOM 3014 C CA . GLY B 1 183 ? 4.547 -1.944 -21.141 1 96.38 183 GLY B CA 1
ATOM 3015 C C . GLY B 1 183 ? 3.689 -2.67 -20.125 1 96.38 183 GLY B C 1
ATOM 3016 O O . GLY B 1 183 ? 2.928 -2.041 -19.391 1 96.38 183 GLY B O 1
ATOM 3017 N N . ARG B 1 184 ? 3.836 -3.957 -19.938 1 96.88 184 ARG B N 1
ATOM 3018 C CA . ARG B 1 184 ? 3.053 -4.75 -19 1 96.88 184 ARG B CA 1
ATOM 3019 C C . ARG B 1 184 ? 3.533 -4.539 -17.562 1 96.88 184 ARG B C 1
ATOM 3021 O O . ARG B 1 184 ? 2.74 -4.598 -16.625 1 96.88 184 ARG B O 1
ATOM 3028 N N . MET B 1 185 ? 4.82 -4.219 -17.469 1 97.44 185 MET B N 1
ATOM 3029 C CA . MET B 1 185 ? 5.414 -4.039 -16.156 1 97.44 185 MET B CA 1
ATOM 3030 C C . MET B 1 185 ? 4.879 -2.779 -15.484 1 97.44 185 MET B C 1
ATOM 3032 O O . MET B 1 185 ? 4.848 -2.688 -14.258 1 97.44 185 MET B O 1
ATOM 3036 N N . LYS B 1 186 ? 4.344 -1.908 -16.25 1 96.06 186 LYS B N 1
ATOM 3037 C CA . LYS B 1 186 ? 3.898 -0.618 -15.734 1 96.06 186 LYS B CA 1
ATOM 3038 C C . LYS B 1 186 ? 2.42 -0.661 -15.352 1 96.06 186 LYS B C 1
ATOM 3040 O O . LYS B 1 186 ? 1.923 0.242 -14.68 1 96.06 186 LYS B O 1
ATOM 3045 N N . MET B 1 187 ? 1.749 -1.718 -15.711 1 97.19 187 MET B N 1
ATOM 3046 C CA . MET B 1 187 ? 0.331 -1.839 -15.383 1 97.19 187 MET B CA 1
ATOM 3047 C C . MET B 1 187 ? 0.135 -2.059 -13.891 1 97.19 187 MET B C 1
ATOM 3049 O O . MET B 1 187 ? 0.917 -2.768 -13.25 1 97.19 187 MET B O 1
ATOM 3053 N N . THR B 1 188 ? -0.9 -1.413 -13.359 1 96.94 188 THR B N 1
ATOM 3054 C CA . THR B 1 188 ? -1.288 -1.688 -11.984 1 96.94 188 THR B CA 1
ATOM 3055 C C . THR B 1 188 ? -2.193 -2.916 -11.914 1 96.94 188 THR B C 1
ATOM 3057 O O . THR B 1 188 ? -2.777 -3.322 -12.922 1 96.94 188 THR B O 1
ATOM 3060 N N . LEU B 1 189 ? -2.318 -3.443 -10.742 1 98.06 189 LEU B N 1
ATOM 3061 C CA . LEU B 1 189 ? -3.207 -4.586 -10.555 1 98.06 189 LEU B CA 1
ATOM 3062 C C . LEU B 1 189 ? -4.664 -4.18 -10.773 1 98.06 189 LEU B C 1
ATOM 3064 O O . LEU B 1 189 ? -5.469 -4.977 -11.258 1 98.06 189 LEU B O 1
ATOM 3068 N N . ALA B 1 190 ? -4.945 -2.943 -10.438 1 96.5 190 ALA B N 1
ATOM 3069 C CA . ALA B 1 190 ? -6.277 -2.412 -10.695 1 96.5 190 ALA B CA 1
ATOM 3070 C C . ALA B 1 190 ? -6.59 -2.43 -12.195 1 96.5 190 ALA B C 1
ATOM 3072 O O . ALA B 1 190 ? -7.699 -2.789 -12.602 1 96.5 190 ALA B O 1
ATOM 3073 N N . SER B 1 191 ? -5.617 -2.035 -12.938 1 96 191 SER B N 1
ATOM 3074 C CA . SER B 1 191 ? -5.84 -1.965 -14.383 1 96 191 SER B CA 1
ATOM 3075 C C . SER B 1 191 ? -6.043 -3.354 -14.977 1 96 191 SER B C 1
ATOM 3077 O O . SER B 1 191 ? -6.613 -3.492 -16.062 1 96 191 SER B O 1
ATOM 3079 N N . LEU B 1 192 ? -5.621 -4.414 -14.297 1 97.06 192 LEU B N 1
ATOM 3080 C CA . LEU B 1 192 ? -5.824 -5.793 -14.734 1 97.06 192 LEU B CA 1
ATOM 3081 C C . LEU B 1 192 ? -7.188 -6.305 -14.297 1 97.06 192 LEU B C 1
ATOM 3083 O O . LEU B 1 192 ? -7.586 -7.418 -14.656 1 97.06 192 LEU B O 1
ATOM 3087 N N . GLY B 1 193 ? -7.879 -5.531 -13.484 1 96.44 193 GLY B N 1
ATOM 3088 C CA . GLY B 1 193 ? -9.172 -5.953 -12.977 1 96.44 193 GLY B CA 1
ATOM 3089 C C . GLY B 1 193 ? -9.07 -6.926 -11.812 1 96.44 193 GLY B C 1
ATOM 3090 O O . GLY B 1 193 ? -9.984 -7.711 -11.57 1 96.44 193 GLY B O 1
ATOM 3091 N N . TRP B 1 194 ? -8 -6.867 -11.086 1 97.75 194 TRP B N 1
ATOM 3092 C CA . TRP B 1 194 ? -7.746 -7.863 -10.055 1 97.75 194 TRP B CA 1
ATOM 3093 C C . TRP B 1 194 ? -8.312 -7.414 -8.711 1 97.75 194 TRP B C 1
ATOM 3095 O O . TRP B 1 194 ? -8.336 -8.188 -7.75 1 97.75 194 TRP B O 1
ATOM 3105 N N . GLU B 1 195 ? -8.82 -6.25 -8.609 1 96.5 195 GLU B N 1
ATOM 3106 C CA . GLU B 1 195 ? -9.195 -5.668 -7.324 1 96.5 195 GLU B CA 1
ATOM 3107 C C . GLU B 1 195 ? -10.43 -6.363 -6.742 1 96.5 195 GLU B C 1
ATOM 3109 O O . GLU B 1 195 ? -11.328 -6.77 -7.484 1 96.5 195 GLU B O 1
ATOM 3114 N N . MET B 1 196 ? -10.492 -6.383 -5.453 1 95.06 196 MET B N 1
ATOM 3115 C CA . MET B 1 196 ? -11.633 -6.941 -4.73 1 95.06 196 MET B CA 1
ATOM 3116 C C . MET B 1 196 ? -12.914 -6.188 -5.074 1 95.06 196 MET B C 1
ATOM 3118 O O . MET B 1 196 ? -13.992 -6.785 -5.148 1 95.06 196 MET B O 1
ATOM 3122 N N . GLY B 1 197 ? -12.758 -4.965 -5.332 1 91.62 197 GLY B N 1
ATOM 3123 C CA . GLY B 1 197 ? -13.914 -4.148 -5.664 1 91.62 197 GLY B CA 1
ATOM 3124 C C . GLY B 1 197 ? -14.594 -4.574 -6.949 1 91.62 197 GLY B C 1
ATOM 3125 O O . GLY B 1 197 ? -15.75 -4.219 -7.195 1 91.62 197 GLY B O 1
ATOM 3126 N N . ARG B 1 198 ? -13.922 -5.281 -7.734 1 92.19 198 ARG B N 1
ATOM 3127 C CA . ARG B 1 198 ? -14.492 -5.84 -8.961 1 92.19 198 ARG B CA 1
ATOM 3128 C C . ARG B 1 198 ? -14.984 -7.262 -8.734 1 92.19 198 ARG B C 1
ATOM 3130 O O . ARG B 1 198 ? -15.102 -8.047 -9.68 1 92.19 198 ARG B O 1
ATOM 3137 N N . ARG B 1 199 ? -15.188 -7.598 -7.496 1 92.31 199 ARG B N 1
ATOM 3138 C CA . ARG B 1 199 ? -15.797 -8.844 -7.059 1 92.31 199 ARG B CA 1
ATOM 3139 C C . ARG B 1 199 ? -14.859 -10.023 -7.289 1 92.31 199 ARG B C 1
ATOM 3141 O O . ARG B 1 199 ? -15.312 -11.133 -7.598 1 92.31 199 ARG B O 1
ATOM 3148 N N . ARG B 1 200 ? -13.578 -9.742 -7.34 1 94.56 200 ARG B N 1
ATOM 3149 C CA . ARG B 1 200 ? -12.602 -10.82 -7.406 1 94.56 200 ARG B CA 1
ATOM 3150 C C . ARG B 1 200 ? -12.227 -11.312 -6.012 1 94.56 200 ARG B C 1
ATOM 3152 O O . ARG B 1 200 ? -11.117 -11.07 -5.543 1 94.56 200 ARG B O 1
ATOM 3159 N N . THR B 1 201 ? -13.125 -12.039 -5.332 1 92.88 201 THR B N 1
ATOM 3160 C CA . THR B 1 201 ? -12.914 -12.414 -3.936 1 92.88 201 THR B CA 1
ATOM 3161 C C . THR B 1 201 ? -12.984 -13.93 -3.764 1 92.88 201 THR B C 1
ATOM 3163 O O . THR B 1 201 ? -12.586 -14.453 -2.723 1 92.88 201 THR B O 1
ATOM 3166 N N . GLY B 1 202 ? -13.477 -14.602 -4.754 1 89 202 GLY B N 1
ATOM 3167 C CA . GLY B 1 202 ? -13.648 -16.047 -4.652 1 89 202 GLY B CA 1
ATOM 3168 C C . GLY B 1 202 ? -14.875 -16.438 -3.852 1 89 202 GLY B C 1
ATOM 3169 O O . GLY B 1 202 ? -15.172 -17.625 -3.717 1 89 202 GLY B O 1
ATOM 3170 N N . LEU B 1 203 ? -15.547 -15.477 -3.309 1 89.81 203 LEU B N 1
ATOM 3171 C CA . LEU B 1 203 ? -16.766 -15.766 -2.555 1 89.81 203 LEU B CA 1
ATOM 3172 C C . LEU B 1 203 ? -17.891 -16.219 -3.484 1 89.81 203 LEU B C 1
ATOM 3174 O O . LEU B 1 203 ? -17.844 -15.945 -4.688 1 89.81 203 LEU B O 1
ATOM 3178 N N . PRO B 1 204 ? -18.844 -16.969 -2.863 1 89.94 204 PRO B N 1
ATOM 3179 C CA . PRO B 1 204 ? -19.969 -17.406 -3.701 1 89.94 204 PRO B CA 1
ATOM 3180 C C . PRO B 1 204 ? -20.625 -16.234 -4.438 1 89.94 204 PRO B C 1
ATOM 3182 O O . PRO B 1 204 ? -20.938 -15.211 -3.822 1 89.94 204 PRO B O 1
ATOM 3185 N N . GLY B 1 205 ? -20.812 -16.391 -5.754 1 92 205 GLY B N 1
ATOM 3186 C CA . GLY B 1 205 ? -21.453 -15.367 -6.555 1 92 205 GLY B CA 1
ATOM 3187 C C . GLY B 1 205 ? -20.5 -14.289 -7.031 1 92 205 GLY B C 1
ATOM 3188 O O . GLY B 1 205 ? -20.891 -13.383 -7.762 1 92 205 GLY B O 1
ATOM 3189 N N . GLN B 1 206 ? -19.312 -14.414 -6.652 1 92.94 206 GLN B N 1
ATOM 3190 C CA . GLN B 1 206 ? -18.297 -13.445 -7.066 1 92.94 206 GLN B CA 1
ATOM 3191 C C . GLN B 1 206 ? -17.266 -14.094 -7.992 1 92.94 206 GLN B C 1
ATOM 3193 O O . GLN B 1 206 ? -17.359 -15.289 -8.273 1 92.94 206 GLN B O 1
ATOM 3198 N N . GLY B 1 207 ? -16.422 -13.227 -8.57 1 92.38 207 GLY B N 1
ATOM 3199 C CA . GLY B 1 207 ? -15.398 -13.719 -9.469 1 92.38 207 GLY B CA 1
ATOM 3200 C C . GLY B 1 207 ? -14.328 -14.531 -8.758 1 92.38 207 GLY B C 1
ATOM 3201 O O . GLY B 1 207 ? -14.203 -14.477 -7.535 1 92.38 207 GLY B O 1
ATOM 3202 N N . PRO B 1 208 ? -13.641 -15.281 -9.516 1 92.44 208 PRO B N 1
ATOM 3203 C CA . PRO B 1 208 ? -12.594 -16.141 -8.938 1 92.44 208 PRO B CA 1
ATOM 3204 C C . PRO B 1 208 ? -11.438 -15.328 -8.359 1 92.44 208 PRO B C 1
ATOM 3206 O O . PRO B 1 208 ? -11.156 -14.219 -8.812 1 92.44 208 PRO B O 1
ATOM 3209 N N . LEU B 1 209 ? -10.812 -15.961 -7.391 1 94.81 209 LEU B N 1
ATOM 3210 C CA . LEU B 1 209 ? -9.586 -15.414 -6.816 1 94.81 209 LEU B CA 1
ATOM 3211 C C . LEU B 1 209 ? -8.469 -15.375 -7.855 1 94.81 209 LEU B C 1
ATOM 3213 O O . LEU B 1 209 ? -8.477 -16.172 -8.805 1 94.81 209 LEU B O 1
ATOM 3217 N N . ILE B 1 210 ? -7.578 -14.438 -7.586 1 98 210 ILE B N 1
ATOM 3218 C CA . ILE B 1 210 ? -6.402 -14.352 -8.445 1 98 210 ILE B CA 1
ATOM 3219 C C . ILE B 1 210 ? -5.336 -15.328 -7.965 1 98 210 ILE B C 1
ATOM 3221 O O . ILE B 1 210 ? -4.945 -15.305 -6.793 1 98 210 ILE B O 1
ATOM 3225 N N . TRP B 1 211 ? -4.922 -16.234 -8.867 1 98.25 211 TRP B N 1
ATOM 3226 C CA . TRP B 1 211 ? -3.836 -17.172 -8.625 1 98.25 211 TRP B CA 1
ATOM 3227 C C . TRP B 1 211 ? -2.658 -16.891 -9.562 1 98.25 211 TRP B C 1
ATOM 3229 O O . TRP B 1 211 ? -2.846 -16.656 -10.758 1 98.25 211 TRP B O 1
ATOM 3239 N N . VAL B 1 212 ? -1.474 -16.906 -8.906 1 98.62 212 VAL B N 1
ATOM 3240 C CA . VAL B 1 212 ? -0.307 -16.703 -9.758 1 98.62 212 VAL B CA 1
ATOM 3241 C C . VAL B 1 212 ? 0.791 -17.703 -9.383 1 98.62 212 VAL B C 1
ATOM 3243 O O . VAL B 1 212 ? 0.767 -18.281 -8.289 1 98.62 212 VAL B O 1
ATOM 3246 N N . TYR B 1 213 ? 1.679 -17.969 -10.312 1 98.31 213 TYR B N 1
ATOM 3247 C CA . TYR B 1 213 ? 2.928 -18.703 -10.188 1 98.31 213 TYR B CA 1
ATOM 3248 C C . TYR B 1 213 ? 4.105 -17.891 -10.695 1 98.31 213 TYR B C 1
ATOM 3250 O O . TYR B 1 213 ? 4.012 -17.234 -11.734 1 98.31 213 TYR B O 1
ATOM 3258 N N . ILE B 1 214 ? 5.203 -17.875 -9.859 1 97.31 214 ILE B N 1
ATOM 3259 C CA . ILE B 1 214 ? 6.324 -17.016 -10.227 1 97.31 214 ILE B CA 1
ATOM 3260 C C . ILE B 1 214 ? 7.582 -17.859 -10.422 1 97.31 214 ILE B C 1
ATOM 3262 O O . ILE B 1 214 ? 7.75 -18.891 -9.758 1 97.31 214 ILE B O 1
ATOM 3266 N N . THR B 1 215 ? 8.414 -17.422 -11.297 1 93.44 215 THR B N 1
ATOM 3267 C CA . THR B 1 215 ? 9.75 -17.969 -11.516 1 93.44 215 THR B CA 1
ATOM 3268 C C . THR B 1 215 ? 10.773 -16.844 -11.664 1 93.44 215 THR B C 1
ATOM 3270 O O . THR B 1 215 ? 10.461 -15.789 -12.211 1 93.44 215 THR B O 1
ATOM 3273 N N . GLY B 1 216 ? 11.93 -16.984 -11.07 1 84.06 216 GLY B N 1
ATOM 3274 C CA . GLY B 1 216 ? 12.984 -15.984 -11.148 1 84.06 216 GLY B CA 1
ATOM 3275 C C . GLY B 1 216 ? 14.352 -16.578 -11.438 1 84.06 216 GLY B C 1
ATOM 3276 O O . GLY B 1 216 ? 15.375 -15.984 -11.109 1 84.06 216 GLY B O 1
ATOM 3277 N N . ASP B 1 217 ? 14.43 -17.781 -11.859 1 74.56 217 ASP B N 1
ATOM 3278 C CA . ASP B 1 217 ? 15.719 -18.406 -12.148 1 74.56 217 ASP B CA 1
ATOM 3279 C C . ASP B 1 217 ? 15.992 -18.453 -13.648 1 74.56 217 ASP B C 1
ATOM 3281 O O . ASP B 1 217 ? 15.062 -18.406 -14.453 1 74.56 217 ASP B O 1
#

Foldseek 3Di:
DPDDPQPPPDGPPPDDDDPDPPPPPDDDPPPPCPDDDDDDPPPPDDPDPPDPPPPVPCPVLPPPPQPPPPPPVQLQQLVWDQDPVRGTDDRPPDDDDDDPWWFKEKEFDQPPADQQRDPDAADPVPCVGIDIDIGHQQDFQQRNLVRGNQDAPPQQQKKKWWWDDPDDRHIDTDDMDTRVPPVRRGDGNVNVVRICVSQCPCDVPGNDHIYMYIGRD/DPDDPQPPPDGPPPDDDPPDPPPPPDDDDPCPCPDDPDDDDPPPDDPDCPDPPPPVPPPVLPPPPQPPAPPPVQLQQLVWDQDPVRGTDDRPPDDDDDDPWWFKEKEFDQPPADQQRDPDAADPVPCVGIDIDIGHQQDFQQRNLVRGNQDAPPQQQKKKWWWDDPDDRHIDTDDMDTRVPPVRRGDGNVNVVRICVSQCPCDVPGRDHIYMYIGRD

Solvent-accessible surface area (backbone atoms only — not comparable to full-atom values): 26225 Å² total; per-residue (Å²): 129,82,73,73,84,71,55,80,87,55,65,87,78,72,71,79,76,80,79,81,75,72,75,80,77,80,81,82,78,80,77,78,74,79,75,78,84,79,82,83,81,72,84,79,78,84,74,81,80,67,77,79,62,85,59,67,72,77,63,75,60,57,82,71,56,68,48,71,69,72,79,67,82,78,55,37,62,10,68,46,43,75,35,98,84,76,23,57,44,77,57,67,78,48,40,58,42,40,71,91,48,39,20,46,40,35,38,49,57,57,75,92,50,51,71,59,69,50,91,59,70,53,48,91,83,48,66,82,46,37,48,37,29,42,30,54,17,64,41,27,45,44,53,49,41,40,26,58,40,34,68,36,89,54,36,68,38,15,33,40,30,32,41,39,78,75,56,87,32,36,38,39,85,55,59,75,45,44,52,64,40,62,76,63,32,66,36,30,37,44,78,72,58,45,20,36,89,71,36,16,66,49,45,92,96,44,38,65,54,46,32,34,41,68,42,38,111,130,82,74,73,84,72,53,81,86,55,67,89,78,70,70,79,76,79,77,83,70,73,73,78,77,80,81,83,75,79,76,78,70,76,74,76,83,77,81,83,81,73,82,77,77,84,76,79,81,66,76,78,66,83,60,69,71,78,64,76,66,58,80,76,57,70,48,71,72,74,79,66,82,78,54,35,64,10,69,45,44,76,36,97,83,76,22,59,44,75,60,76,79,47,39,59,42,39,71,91,50,39,20,46,39,34,36,50,56,56,74,92,50,51,71,60,70,50,92,58,72,54,51,93,81,48,67,81,46,38,48,38,29,42,29,53,17,65,40,26,46,44,52,49,41,40,25,60,40,33,68,37,88,52,36,69,38,16,34,42,31,33,42,42,78,75,57,88,32,36,38,39,84,56,60,73,46,44,53,63,41,62,76,63,32,64,36,28,36,44,80,70,58,44,19,37,90,70,36,16,65,51,45,92,96,43,38,65,54,46,33,33,39,68,43,37,110

Radius of gyration: 29.04 Å; Cα contacts (8 Å, |Δi|>4): 685; chains: 2; bounding box: 68×85×79 Å

pLDDT: mean 71.33, std 32.58, range [18.28, 98.62]

Sequence (434 aa):
MAGVPFNSYHGPDSGPLPPGVGMAFPGSPFPMGYAQSSYGYPDFYSAGYGQPGFAAPPYPFSSTHPAPPSADKSGMPGINVKNQFDGIGLPPGYNYLFPPSHCLVHVFITGSTPPWLANSPLYPHDVANHRKFFVPSTMTVKDMMQQLGCSNKDPDKNVMTEVQEVGNGKWTKGMVFKGGNGGRMKMTLASLGWEMGRRRTGLPGQGPLIWVYITGDMAGVPFNSYHGPDSGPLPPGVGMAFPGSPFPMGYAQSSYGYPDFYSAGYGQPGFAAPPYPFSSTHPAPPSADKSGMPGINVKNQFDGIGLPPGYNYLFPPSHCLVHVFITGSTPPWLANSPLYPHDVANHRKFFVPSTMTVKDMMQQLGCSNKDPDKNVMTEVQEVGNGKWTKGMVFKGGNGGRMKMTLASLGWEMGRRRTGLPGQGPLIWVYITGD

Secondary structure (DSSP, 8-state):
-------SSS----S---S-------------------------------------------S---------TTS-GGGS-B-TTS-BSPPTTEEE---S-EEEEEEE--TTS-GGG-SS---TT-GGGEEEEEEETT-BHHHHHHHHT---SSGGG-EEEEEEEEETTEEEEEEEEETT-HHHHT-BTTTTT-BGGGTBS--TTSBPPEEEEEE--/-------SSS----S---S-------------------------------------------S---------TTS-GGGS-B-TTS-BSPPTTEEE---S-EEEEEEE--TTS-GGG-SS---TT-GGGEEEEEEETT-BHHHHHHHHT---SSGGG-EEEEEEEEETTEEEEEEEEETT-HHHHT-BTTTTT-BGGGTBS--TTSBPPEEEEEE--

Nearest PDB structures (foldseek):
  4a8x-assembly1_C  TM=4.541E-01  e=3.743E-04  Mus musculus
  4a6q-assembly1_A  TM=4.464E-01  e=2.935E-03  Mus musculus
  4a90-assembly2_B  TM=4.422E-01  e=5.479E-03  Mus musculus
  4a8x-assembly1_C  TM=4.540E-01  e=3.967E-04  Mus musculus
  4a6q-assembly1_A  TM=4.464E-01  e=3.281E-03  Mus musculus